Protein AF-A0A7J4M474-F1 (afdb_monomer_lite)

Structure (mmCIF, N/CA/C/O backbone):
data_AF-A0A7J4M474-F1
#
_entry.id   AF-A0A7J4M474-F1
#
loop_
_atom_site.group_PDB
_atom_site.id
_atom_site.type_symbol
_atom_site.label_atom_id
_atom_site.label_alt_id
_atom_site.label_comp_id
_atom_site.label_asym_id
_atom_site.label_entity_id
_atom_site.label_seq_id
_atom_site.pdbx_PDB_ins_code
_atom_site.Cartn_x
_atom_site.Cartn_y
_atom_site.Cartn_z
_atom_site.occupancy
_atom_site.B_iso_or_equiv
_atom_site.auth_seq_id
_atom_site.auth_comp_id
_atom_site.auth_asym_id
_atom_site.auth_atom_id
_atom_site.pdbx_PDB_model_num
ATOM 1 N N . MET A 1 1 ? -53.737 14.911 -22.063 1.00 48.50 1 MET A N 1
ATOM 2 C CA . MET A 1 1 ? -52.818 13.869 -21.535 1.00 48.50 1 MET A CA 1
ATOM 3 C C . MET A 1 1 ? -51.581 14.426 -20.801 1.00 48.50 1 MET A C 1
ATOM 5 O O . MET A 1 1 ? -51.067 13.747 -19.922 1.00 48.50 1 MET A O 1
ATOM 9 N N . ALA A 1 2 ? -51.128 15.665 -21.063 1.00 48.66 2 ALA A N 1
ATOM 10 C CA . ALA A 1 2 ? -49.972 16.273 -20.374 1.00 48.66 2 ALA A CA 1
ATOM 11 C C . ALA A 1 2 ? -50.212 16.663 -18.892 1.00 48.66 2 ALA A C 1
ATOM 13 O O . ALA A 1 2 ? -49.289 16.615 -18.084 1.00 48.66 2 ALA A O 1
ATOM 14 N N . LEU A 1 3 ? -51.454 16.968 -18.496 1.00 42.12 3 LEU A N 1
ATOM 15 C CA . LEU A 1 3 ? -51.798 17.360 -17.117 1.00 42.12 3 LEU A CA 1
ATOM 16 C C . LEU A 1 3 ? -51.788 16.202 -16.098 1.00 42.12 3 LEU A C 1
ATOM 18 O O . LEU A 1 3 ? -51.634 16.443 -14.903 1.00 42.12 3 LEU A O 1
ATOM 22 N N . ILE A 1 4 ? -51.886 14.946 -16.549 1.00 47.81 4 ILE A N 1
ATOM 23 C CA . ILE A 1 4 ? -51.900 13.768 -15.661 1.00 47.81 4 ILE A CA 1
ATOM 24 C C . ILE A 1 4 ? -50.474 13.401 -15.205 1.00 47.81 4 ILE A C 1
ATOM 26 O O . ILE A 1 4 ? -50.273 13.021 -14.053 1.00 47.81 4 ILE A O 1
ATOM 30 N N . LYS A 1 5 ? -49.451 13.641 -16.043 1.00 50.03 5 LYS A N 1
ATOM 31 C CA . LYS A 1 5 ? -48.038 13.377 -15.697 1.00 50.03 5 LYS A CA 1
ATOM 32 C C . LYS A 1 5 ? -47.474 14.321 -14.622 1.00 50.03 5 LYS A C 1
ATOM 34 O O . LYS A 1 5 ? -46.554 13.943 -13.904 1.00 50.03 5 LYS A O 1
ATOM 39 N N . SER A 1 6 ? -48.023 15.530 -14.478 1.00 53.16 6 SER A N 1
ATOM 40 C CA . SER A 1 6 ? -47.575 16.506 -13.467 1.00 53.16 6 SER A CA 1
ATOM 41 C C . SER A 1 6 ? -47.981 16.108 -12.042 1.00 53.16 6 SER A C 1
ATOM 43 O O . SER A 1 6 ? -47.182 16.211 -11.110 1.00 53.16 6 SER A O 1
ATOM 45 N N . LYS A 1 7 ? -49.200 15.576 -11.870 1.00 56.22 7 LYS A N 1
ATOM 46 C CA . LYS A 1 7 ? -49.708 15.169 -10.551 1.00 56.22 7 LYS A CA 1
ATOM 47 C C . LYS A 1 7 ? -48.968 13.953 -9.983 1.00 56.22 7 LYS A C 1
ATOM 49 O O . LYS A 1 7 ? -48.708 13.920 -8.785 1.00 56.22 7 LYS A O 1
ATOM 54 N N . GLN A 1 8 ? -48.546 13.013 -10.833 1.00 67.06 8 GLN A N 1
ATOM 55 C CA . GLN A 1 8 ? -47.774 11.843 -10.393 1.00 67.06 8 GLN A CA 1
ATOM 56 C C . GLN A 1 8 ? -46.376 12.202 -9.869 1.00 67.06 8 GLN A C 1
ATOM 58 O O . GLN A 1 8 ? -45.941 11.630 -8.873 1.00 67.06 8 GLN A O 1
ATOM 63 N N . LYS A 1 9 ? -45.694 13.193 -10.462 1.00 71.19 9 LYS A N 1
ATOM 64 C CA . LYS A 1 9 ? -44.375 13.635 -9.971 1.00 71.19 9 LYS A CA 1
ATOM 65 C C . LYS A 1 9 ? -44.445 14.237 -8.567 1.00 71.19 9 LYS A C 1
ATOM 67 O O . LYS A 1 9 ? -43.567 13.974 -7.754 1.00 71.19 9 LYS A O 1
ATOM 72 N N . LYS A 1 10 ? -45.502 14.999 -8.264 1.00 76.75 10 LYS A N 1
ATOM 73 C CA . LYS A 1 10 ? -45.703 15.586 -6.928 1.00 76.75 10 LYS A CA 1
ATOM 74 C C . LYS A 1 10 ? -45.986 14.522 -5.864 1.00 76.75 10 LYS A C 1
ATOM 76 O O . LYS A 1 10 ? -45.470 14.639 -4.761 1.00 76.75 10 LYS A O 1
ATOM 81 N N . GLY A 1 11 ? -46.745 13.479 -6.210 1.00 83.38 11 GLY A N 1
ATOM 82 C CA . GLY A 1 11 ? -47.001 12.350 -5.309 1.00 83.38 11 GLY A CA 1
ATOM 83 C C . GLY A 1 11 ? -45.722 11.596 -4.941 1.00 83.38 11 GLY A C 1
ATOM 84 O O . GLY A 1 11 ? -45.450 11.404 -3.764 1.00 83.38 11 GLY A O 1
ATOM 85 N N . ILE A 1 12 ? -44.892 11.262 -5.936 1.00 82.56 12 ILE A N 1
ATOM 86 C CA . ILE A 1 12 ? -43.618 10.557 -5.713 1.00 82.56 12 ILE A CA 1
ATOM 87 C C . ILE A 1 12 ? -42.656 11.394 -4.858 1.00 82.56 12 ILE A C 1
ATOM 89 O O . ILE A 1 12 ? -42.022 10.861 -3.949 1.00 82.56 12 ILE A O 1
ATOM 93 N N . LEU A 1 13 ? -42.575 12.707 -5.109 1.00 84.44 13 LEU A N 1
ATOM 94 C CA . LEU A 1 13 ? -41.707 13.599 -4.335 1.00 84.44 13 LEU A CA 1
ATOM 95 C C . LEU A 1 13 ? -42.149 13.697 -2.866 1.00 84.44 13 LEU A C 1
ATOM 97 O O . LEU A 1 13 ? -41.311 13.690 -1.970 1.00 84.44 13 LEU A O 1
ATOM 101 N N . LEU A 1 14 ? -43.464 13.744 -2.621 1.00 88.75 14 LEU A N 1
ATOM 102 C CA . LEU A 1 14 ? -44.025 13.767 -1.271 1.00 88.75 14 LEU A CA 1
ATOM 103 C C . LEU A 1 14 ? -43.749 12.450 -0.533 1.00 88.75 14 LEU A C 1
ATOM 105 O O . LEU A 1 14 ? -43.354 12.475 0.627 1.00 88.75 14 LEU A O 1
ATOM 109 N N . THR A 1 15 ? -43.894 11.304 -1.204 1.00 91.44 15 THR A N 1
ATOM 110 C CA . THR A 1 15 ? -43.588 9.993 -0.612 1.00 91.44 15 THR A CA 1
ATOM 111 C C . THR A 1 15 ? -42.108 9.865 -0.250 1.00 91.44 15 THR A C 1
ATOM 113 O O . THR A 1 15 ? -41.795 9.414 0.847 1.00 91.44 15 THR A O 1
ATOM 116 N N . LEU A 1 16 ? -41.196 10.315 -1.117 1.00 88.56 16 LEU A N 1
ATOM 117 C CA . LEU A 1 16 ? -39.759 10.342 -0.817 1.00 88.56 16 LEU A CA 1
ATOM 118 C C . LEU A 1 16 ? -39.436 11.248 0.377 1.00 88.56 16 LEU A C 1
ATOM 120 O O . LEU A 1 16 ? -38.678 10.842 1.253 1.00 88.56 16 LEU A O 1
ATOM 124 N N . ALA A 1 17 ? -40.045 12.434 0.451 1.00 87.31 17 ALA A N 1
ATOM 125 C CA . ALA A 1 17 ? -39.858 13.342 1.581 1.00 87.31 17 ALA A CA 1
ATOM 126 C C . ALA A 1 17 ? -40.345 12.727 2.904 1.00 87.31 17 ALA A C 1
ATOM 128 O O . ALA A 1 17 ? -39.651 12.823 3.912 1.00 87.31 17 ALA A O 1
ATOM 129 N N . VAL A 1 18 ? -41.494 12.041 2.896 1.00 92.56 18 VAL A N 1
ATOM 130 C CA . VAL A 1 18 ? -42.022 11.341 4.080 1.00 92.56 18 VAL A CA 1
ATOM 131 C C . VAL A 1 18 ? -41.107 10.191 4.498 1.00 92.56 18 VAL A C 1
ATOM 133 O O . VAL A 1 18 ? -40.844 10.039 5.686 1.00 92.56 18 VAL A O 1
ATOM 136 N N . ILE A 1 19 ? -40.569 9.416 3.551 1.00 90.44 19 ILE A N 1
ATOM 137 C CA . ILE A 1 19 ? -39.627 8.330 3.861 1.00 90.44 19 ILE A CA 1
ATOM 138 C C . ILE A 1 19 ? -38.351 8.883 4.508 1.00 90.44 19 ILE A C 1
ATOM 140 O O . ILE A 1 19 ? -37.923 8.358 5.531 1.00 90.44 19 ILE A O 1
ATOM 144 N N . VAL A 1 20 ? -37.774 9.962 3.968 1.00 90.81 20 VAL A N 1
ATOM 145 C CA . VAL A 1 20 ? -36.589 10.609 4.562 1.00 90.81 20 VAL A CA 1
ATOM 146 C C . VAL A 1 20 ? -36.886 11.102 5.979 1.00 90.81 20 VAL A C 1
ATOM 148 O O . VAL A 1 20 ? -36.087 10.882 6.884 1.00 90.81 20 VAL A O 1
ATOM 151 N N . LEU A 1 21 ? -38.051 11.712 6.194 1.00 90.12 21 LEU A N 1
ATOM 152 C CA . LEU A 1 21 ? -38.446 12.240 7.499 1.00 90.12 21 LEU A CA 1
ATOM 153 C C . LEU A 1 21 ? -38.657 11.117 8.527 1.00 90.12 21 LEU A C 1
ATOM 155 O O . LEU A 1 21 ? -38.194 11.231 9.657 1.00 90.12 21 LEU A O 1
ATOM 159 N N . VAL A 1 22 ? -39.258 9.993 8.124 1.00 88.12 22 VAL A N 1
ATOM 160 C CA . VAL A 1 22 ? -39.393 8.797 8.973 1.00 88.12 22 VAL A CA 1
ATOM 161 C C . VAL A 1 22 ? -38.028 8.197 9.314 1.00 88.12 22 VAL A C 1
ATOM 163 O O . VAL A 1 22 ? -37.799 7.845 10.467 1.00 88.12 22 VAL A O 1
ATOM 166 N N . VAL A 1 23 ? -37.100 8.114 8.355 1.00 86.81 23 VAL A N 1
ATOM 167 C CA . VAL A 1 23 ? -35.735 7.617 8.613 1.00 86.81 23 VAL A CA 1
ATOM 168 C C . VAL A 1 23 ? -35.000 8.518 9.610 1.00 86.81 23 VAL A C 1
ATOM 170 O O . VAL A 1 23 ? -34.370 8.004 10.532 1.00 86.81 23 VAL A O 1
ATOM 173 N N . LEU A 1 24 ? -35.129 9.842 9.481 1.00 82.62 24 LEU A N 1
ATOM 174 C CA . LEU A 1 24 ? -34.549 10.798 10.429 1.00 82.62 24 LEU A CA 1
ATOM 175 C C . LEU A 1 24 ? -35.165 10.663 11.830 1.00 82.62 24 LEU A C 1
ATOM 177 O O . LEU A 1 24 ? -34.425 10.594 12.807 1.00 82.62 24 LEU A O 1
ATOM 181 N N . MET A 1 25 ? -36.492 10.530 11.937 1.00 88.75 25 MET A N 1
ATOM 182 C CA . MET A 1 25 ? -37.164 10.324 13.229 1.00 88.75 25 MET A CA 1
ATOM 183 C C . MET A 1 25 ? -36.767 8.997 13.889 1.00 88.75 25 MET A C 1
ATOM 185 O O . MET A 1 25 ? -36.582 8.946 15.101 1.00 88.75 25 MET A O 1
ATOM 189 N N . VAL A 1 26 ? -36.603 7.917 13.118 1.00 79.88 26 VAL A N 1
ATOM 190 C CA . VAL A 1 26 ? -36.147 6.621 13.652 1.00 79.88 26 VAL A CA 1
ATOM 191 C C . VAL A 1 26 ? -34.692 6.697 14.119 1.00 79.88 26 VAL A C 1
ATOM 193 O O . VAL A 1 26 ? -34.376 6.157 15.178 1.00 79.88 26 VAL A O 1
ATOM 196 N N . ALA A 1 27 ? -33.815 7.389 13.386 1.00 75.25 27 ALA A N 1
ATOM 197 C CA . ALA A 1 27 ? -32.431 7.614 13.806 1.00 75.25 27 ALA A CA 1
ATOM 198 C C . ALA A 1 27 ? -32.357 8.418 15.117 1.00 75.25 27 ALA A C 1
ATOM 200 O O . ALA A 1 27 ? -31.600 8.071 16.026 1.00 75.25 27 ALA A O 1
ATOM 201 N N . GLU A 1 28 ? -33.196 9.444 15.256 1.00 75.06 28 GLU A N 1
ATOM 202 C CA . GLU A 1 28 ? -33.283 10.260 16.467 1.00 75.06 28 GLU A CA 1
ATOM 203 C C . GLU A 1 28 ? -33.856 9.466 17.655 1.00 75.06 28 GLU A C 1
ATOM 205 O O . GLU A 1 28 ? -33.294 9.510 18.748 1.00 75.06 28 GLU A O 1
ATOM 210 N N . ILE A 1 29 ? -34.893 8.644 17.442 1.00 71.31 29 ILE A N 1
ATOM 211 C CA . ILE A 1 29 ? -35.448 7.737 18.464 1.00 71.31 29 ILE A CA 1
ATOM 212 C C . ILE A 1 29 ? -34.418 6.692 18.901 1.00 71.31 29 ILE A C 1
ATOM 214 O O . ILE A 1 29 ? -34.297 6.430 20.094 1.00 71.31 29 ILE A O 1
ATOM 218 N N . MET A 1 30 ? -33.656 6.107 17.975 1.00 68.00 30 MET A N 1
ATOM 219 C CA . MET A 1 30 ? -32.590 5.154 18.308 1.00 68.00 30 MET A CA 1
ATOM 220 C C . MET A 1 30 ? -31.500 5.824 19.150 1.00 68.00 30 MET A C 1
ATOM 222 O O . MET A 1 30 ? -31.082 5.262 20.160 1.00 68.00 30 MET A O 1
ATOM 226 N N . THR A 1 31 ? -31.111 7.052 18.799 1.00 65.62 31 THR A N 1
ATOM 227 C CA . THR A 1 31 ? -30.148 7.855 19.571 1.00 65.62 31 THR A CA 1
ATOM 228 C C . THR A 1 31 ? -30.696 8.198 20.961 1.00 65.62 31 THR A C 1
ATOM 230 O O . THR A 1 31 ? -29.991 8.076 21.961 1.00 65.62 31 THR A O 1
ATOM 233 N N . TYR A 1 32 ? -31.978 8.559 21.055 1.00 60.69 32 TYR A N 1
ATOM 234 C CA . TYR A 1 32 ? -32.648 8.855 22.320 1.00 60.69 32 TYR A CA 1
ATOM 235 C C . TYR A 1 32 ? -32.759 7.619 23.218 1.00 60.69 32 TYR A C 1
ATOM 237 O O . TYR A 1 32 ? -32.394 7.682 24.387 1.00 60.69 32 TYR A O 1
ATOM 245 N N . VAL A 1 33 ? -33.206 6.476 22.690 1.00 58.75 33 VAL A N 1
ATOM 246 C CA . VAL A 1 33 ? -33.290 5.208 23.435 1.00 58.75 33 VAL A CA 1
ATOM 247 C C . VAL A 1 33 ? -31.902 4.769 23.907 1.00 58.75 33 VAL A C 1
ATOM 249 O O . VAL A 1 33 ? -31.756 4.344 25.052 1.00 58.75 33 VAL A O 1
ATOM 252 N N . TYR A 1 34 ? -30.874 4.947 23.074 1.00 58.84 34 TYR A N 1
ATOM 253 C CA . TYR A 1 34 ? -29.483 4.667 23.429 1.00 58.84 34 TYR A CA 1
ATOM 254 C C . TYR A 1 34 ? -28.986 5.525 24.605 1.00 58.84 34 TYR A C 1
ATOM 256 O O . TYR A 1 34 ? -28.332 5.022 25.519 1.00 58.84 34 TYR A O 1
ATOM 264 N N . LEU A 1 35 ? -29.349 6.810 24.633 1.00 53.03 35 LEU A N 1
ATOM 265 C CA . LEU A 1 35 ? -29.020 7.715 25.738 1.00 53.03 35 LEU A CA 1
ATOM 266 C C . LEU A 1 35 ? -29.852 7.432 27.001 1.00 53.03 35 LEU A C 1
ATOM 268 O O . LEU A 1 35 ? -29.335 7.530 28.113 1.00 53.03 35 LEU A O 1
ATOM 272 N N . ASN A 1 36 ? -31.122 7.049 26.852 1.00 50.16 36 ASN A N 1
ATOM 273 C CA . ASN A 1 36 ? -32.055 6.920 27.973 1.00 50.16 36 ASN A CA 1
ATOM 274 C C . ASN A 1 36 ? -31.938 5.576 28.718 1.00 50.16 36 ASN A C 1
ATOM 276 O O . ASN A 1 36 ? -32.140 5.532 29.931 1.00 50.16 36 ASN A O 1
ATOM 280 N N . ILE A 1 37 ? -31.538 4.493 28.033 1.00 54.47 37 ILE A N 1
ATOM 281 C CA . ILE A 1 37 ? -31.205 3.212 28.685 1.00 54.47 37 ILE A CA 1
ATOM 282 C C . ILE A 1 37 ? -30.034 3.392 29.663 1.00 54.47 37 ILE A C 1
ATOM 284 O O . ILE A 1 37 ? -30.062 2.810 30.741 1.00 54.47 37 ILE A O 1
ATOM 288 N N . ASN A 1 38 ? -29.065 4.261 29.356 1.00 52.59 38 ASN A N 1
ATOM 289 C CA . ASN A 1 38 ? -27.985 4.597 30.290 1.00 52.59 38 ASN A CA 1
ATOM 290 C C . ASN A 1 38 ? -28.460 5.471 31.471 1.00 52.59 38 ASN A C 1
ATOM 292 O O . ASN A 1 38 ? -27.902 5.374 32.568 1.00 52.59 38 ASN A O 1
ATOM 296 N N . TYR A 1 39 ? -29.50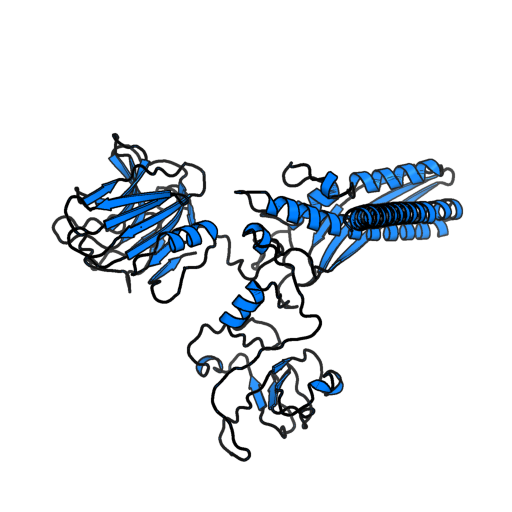5 6.287 31.279 1.00 49.38 39 TYR A N 1
ATOM 297 C CA . TYR A 1 39 ? -29.969 7.289 32.247 1.00 49.38 39 TYR A CA 1
ATOM 298 C C . TYR A 1 39 ? -30.634 6.681 33.493 1.00 49.38 39 TYR A C 1
ATOM 300 O O . TYR A 1 39 ? -30.413 7.173 34.597 1.00 49.38 39 TYR A O 1
ATOM 308 N N . GLN A 1 40 ? -31.409 5.598 33.345 1.00 50.38 40 GLN A N 1
ATOM 309 C CA . GLN A 1 40 ? -32.074 4.931 34.479 1.00 50.38 40 GLN A CA 1
ATOM 310 C C . GLN A 1 40 ? -31.151 3.997 35.274 1.00 50.38 40 GLN A C 1
ATOM 312 O O . GLN A 1 40 ? -31.412 3.717 36.444 1.00 50.38 40 GLN A O 1
ATOM 317 N N . THR A 1 41 ? -30.065 3.508 34.671 1.00 54.47 41 THR A N 1
ATOM 318 C CA . THR A 1 41 ? -29.180 2.539 35.328 1.00 54.47 41 THR A CA 1
ATOM 319 C C . THR A 1 41 ? -28.288 3.153 36.390 1.00 54.47 41 THR A C 1
ATOM 321 O O . THR A 1 41 ? -28.068 2.502 37.395 1.00 54.47 41 THR A O 1
ATOM 324 N N . ILE A 1 42 ? -27.775 4.372 36.226 1.00 56.16 42 ILE A N 1
ATOM 325 C CA . ILE A 1 42 ? -26.787 4.907 37.180 1.00 56.16 42 ILE A CA 1
ATOM 326 C C . ILE A 1 42 ? -27.441 5.281 38.526 1.00 56.16 42 ILE A C 1
ATOM 328 O O . ILE A 1 42 ? -26.865 5.012 39.579 1.00 56.16 42 ILE A O 1
ATOM 332 N N . ASP A 1 43 ? -28.679 5.781 38.507 1.00 52.22 43 ASP A N 1
ATOM 333 C CA . ASP A 1 43 ? -29.433 6.183 39.707 1.00 52.22 43 ASP A CA 1
ATOM 334 C C . ASP A 1 43 ? -29.813 4.975 40.598 1.00 52.22 43 ASP A C 1
ATOM 336 O O . ASP A 1 43 ? -29.795 5.039 41.827 1.00 52.22 43 ASP A O 1
ATOM 340 N N . ALA A 1 44 ? -30.056 3.807 39.988 1.00 55.22 44 ALA A N 1
ATOM 341 C CA . ALA A 1 44 ? -30.361 2.561 40.701 1.00 55.22 44 ALA A CA 1
ATOM 342 C C . ALA A 1 44 ? -29.130 1.891 41.361 1.00 55.22 44 ALA A C 1
ATOM 344 O O . ALA A 1 44 ? -29.275 0.860 42.024 1.00 55.22 44 ALA A O 1
ATOM 345 N N . LEU A 1 45 ? -27.918 2.433 41.173 1.00 54.09 45 LEU A N 1
ATOM 346 C CA . LEU A 1 45 ? -26.645 1.781 41.526 1.00 54.09 45 LEU A CA 1
ATOM 347 C C . LEU A 1 45 ? -25.869 2.472 42.654 1.00 54.09 45 LEU A C 1
ATOM 349 O O . LEU A 1 45 ? -24.868 1.929 43.115 1.00 54.09 45 LEU A O 1
ATOM 353 N N . GLY A 1 46 ? -26.332 3.628 43.136 1.00 53.84 46 GLY A N 1
ATOM 354 C CA . GLY A 1 46 ? -25.597 4.473 44.085 1.00 53.84 46 GLY A CA 1
ATOM 355 C C . GLY A 1 46 ? -25.431 3.947 45.519 1.00 53.84 46 GLY A C 1
ATOM 356 O O . GLY A 1 46 ? -24.680 4.548 46.280 1.00 53.84 46 GLY A O 1
ATOM 357 N N . ASN A 1 47 ? -26.078 2.842 45.910 1.00 54.03 47 ASN A N 1
ATOM 358 C CA . ASN A 1 47 ? -26.094 2.374 47.303 1.00 54.03 47 ASN A CA 1
ATOM 359 C C . ASN A 1 47 ? -25.454 0.981 47.469 1.00 54.03 47 ASN A C 1
ATOM 361 O O . ASN A 1 47 ? -26.147 -0.020 47.641 1.00 54.03 47 ASN A O 1
ATOM 365 N N . GLY A 1 48 ? -24.116 0.920 47.449 1.00 59.34 48 GLY A N 1
ATOM 366 C CA . GLY A 1 48 ? -23.327 -0.230 47.925 1.00 59.34 48 GLY A CA 1
ATOM 367 C C . GLY A 1 48 ? -22.281 -0.770 46.939 1.00 59.34 48 GLY A C 1
ATOM 368 O O . GLY A 1 48 ? -22.306 -0.462 45.753 1.00 59.34 48 GLY A O 1
ATOM 369 N N . ALA A 1 49 ? -21.374 -1.630 47.421 1.00 56.19 49 ALA A N 1
ATOM 370 C CA . ALA A 1 49 ? -20.306 -2.258 46.621 1.00 56.19 49 ALA A CA 1
ATOM 371 C C . ALA A 1 49 ? -20.819 -3.116 45.441 1.00 56.19 49 ALA A C 1
ATOM 373 O O . ALA A 1 49 ? -20.103 -3.345 44.475 1.00 56.19 49 ALA A O 1
ATOM 374 N N . ALA A 1 50 ? -22.082 -3.556 45.469 1.00 60.22 50 ALA A N 1
ATOM 375 C CA . ALA A 1 50 ? -22.727 -4.195 44.318 1.00 60.22 50 ALA A CA 1
ATOM 376 C C . ALA A 1 50 ? -22.998 -3.214 43.152 1.00 60.22 50 ALA A C 1
ATOM 378 O O . ALA A 1 50 ? -23.201 -3.643 42.015 1.00 60.22 50 ALA A O 1
ATOM 379 N N . GLY A 1 51 ? -22.994 -1.906 43.425 1.00 66.50 51 GLY A N 1
ATOM 380 C CA . GLY A 1 51 ? -23.159 -0.835 42.448 1.00 66.50 51 GLY A CA 1
ATOM 381 C C . GLY A 1 51 ? -21.938 -0.628 41.554 1.00 66.50 51 GLY A C 1
ATOM 382 O O . GLY A 1 51 ? -22.106 -0.416 40.354 1.00 66.50 51 GLY A O 1
ATOM 383 N N . SER A 1 52 ? -20.715 -0.773 42.083 1.00 65.75 52 SER A N 1
ATOM 384 C CA . SER A 1 52 ? -19.480 -0.536 41.314 1.00 65.75 52 SER A CA 1
ATOM 385 C C . SER A 1 52 ? -19.323 -1.522 40.154 1.00 65.75 52 SER A C 1
ATOM 387 O O . SER A 1 52 ? -19.115 -1.101 39.017 1.00 65.75 52 SER A O 1
ATOM 389 N N . TYR A 1 53 ? -19.547 -2.819 40.395 1.00 72.75 53 TYR A N 1
ATOM 390 C CA . TYR A 1 53 ? -19.505 -3.851 39.351 1.00 72.75 53 TYR A CA 1
ATOM 391 C C . TYR A 1 53 ? -20.526 -3.611 38.231 1.00 72.75 53 TYR A C 1
ATOM 393 O O . TYR A 1 53 ? -20.245 -3.848 37.056 1.00 72.75 53 TYR A O 1
ATOM 401 N N . ARG A 1 54 ? -21.718 -3.116 38.576 1.00 76.25 54 ARG A N 1
ATOM 402 C CA . ARG A 1 54 ? -22.778 -2.828 37.601 1.00 76.25 54 ARG A CA 1
ATOM 403 C C . ARG A 1 54 ? -22.494 -1.558 36.794 1.00 76.25 54 ARG A C 1
ATOM 405 O O . ARG A 1 54 ? -22.771 -1.537 35.594 1.00 76.25 54 ARG A O 1
ATOM 412 N N . ILE A 1 55 ? -21.901 -0.536 37.413 1.00 78.56 55 ILE A N 1
ATOM 413 C CA . ILE A 1 55 ? -21.446 0.680 36.723 1.00 78.56 55 ILE A CA 1
ATOM 414 C C . ILE A 1 55 ? -20.319 0.333 35.746 1.00 78.56 55 ILE A C 1
ATOM 416 O O . ILE A 1 55 ? -20.402 0.701 34.576 1.00 78.56 55 ILE A O 1
ATOM 420 N N . ALA A 1 56 ? -19.322 -0.444 36.180 1.00 81.81 56 ALA A N 1
ATOM 421 C CA . ALA A 1 56 ? -18.246 -0.917 35.312 1.00 81.81 56 ALA A CA 1
ATOM 422 C C . ALA A 1 56 ? -18.788 -1.737 34.127 1.00 81.81 56 ALA A C 1
ATOM 424 O O . ALA A 1 56 ? -18.397 -1.498 32.987 1.00 81.81 56 ALA A O 1
ATOM 425 N N . GLY A 1 57 ? -19.749 -2.638 34.365 1.00 85.06 57 GLY A N 1
ATOM 426 C CA . GLY A 1 57 ? -20.414 -3.399 33.301 1.00 85.06 57 GLY A CA 1
ATOM 427 C C . GLY A 1 57 ? -21.158 -2.515 32.293 1.00 85.06 57 GLY A C 1
ATOM 428 O O . GLY A 1 57 ? -21.026 -2.708 31.084 1.00 85.06 57 GLY A O 1
ATOM 429 N N . THR A 1 58 ? -21.886 -1.504 32.776 1.00 87.38 58 THR A N 1
ATOM 430 C CA . THR A 1 58 ? -22.622 -0.550 31.926 1.00 87.38 58 THR A CA 1
ATOM 431 C C . THR A 1 58 ? -21.663 0.294 31.086 1.00 87.38 58 THR A C 1
ATOM 433 O O . THR A 1 58 ? -21.826 0.396 29.870 1.00 87.38 58 THR A O 1
ATOM 436 N N . LEU A 1 59 ? -20.610 0.836 31.706 1.00 89.44 59 LEU A N 1
ATOM 437 C CA . LEU A 1 59 ? -19.578 1.608 31.014 1.00 89.44 59 LEU A CA 1
ATOM 438 C C . LEU A 1 59 ? -18.823 0.758 29.988 1.00 89.44 59 LEU A C 1
ATOM 440 O O . LEU A 1 59 ? -18.536 1.246 28.897 1.00 89.44 59 LEU A O 1
ATOM 444 N N . ASN A 1 60 ? -18.555 -0.514 30.289 1.00 91.50 60 ASN A N 1
ATOM 445 C CA . ASN A 1 60 ? -17.899 -1.428 29.358 1.00 91.50 60 ASN A CA 1
ATOM 446 C C . ASN A 1 60 ? -18.778 -1.741 28.131 1.00 91.50 60 ASN A C 1
ATOM 448 O O . ASN A 1 60 ? -18.312 -1.698 26.990 1.00 91.50 60 ASN A O 1
ATOM 452 N N . SER A 1 61 ? -20.076 -1.983 28.345 1.00 91.94 61 SER A N 1
ATOM 453 C CA . SER A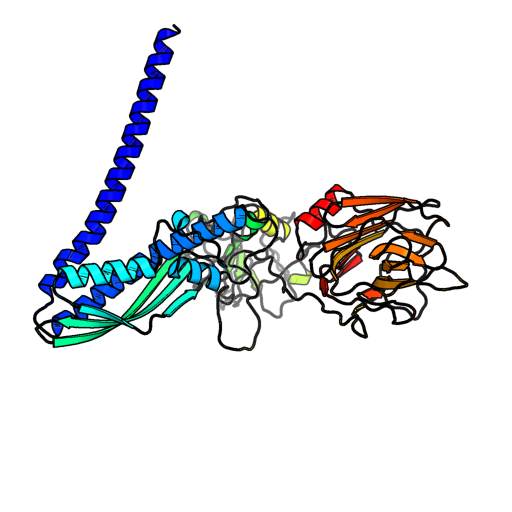 1 61 ? -21.044 -2.199 27.260 1.00 91.94 61 SER A CA 1
ATOM 454 C C . SER A 1 61 ? -21.228 -0.951 26.387 1.00 91.94 61 SER A C 1
ATOM 456 O O . SER A 1 61 ? -21.234 -1.044 25.155 1.00 91.94 61 SER A O 1
ATOM 458 N N . SER A 1 62 ? -21.338 0.224 27.015 1.00 93.19 62 SER A N 1
ATOM 459 C CA . SER A 1 62 ? -21.438 1.515 26.323 1.00 93.19 62 SER A CA 1
ATOM 460 C C . SER A 1 62 ? -20.180 1.801 25.497 1.00 93.19 62 SER A C 1
ATOM 462 O O . SER A 1 62 ? -20.275 2.098 24.305 1.00 93.19 62 SER A O 1
ATOM 464 N N . ALA A 1 63 ? -18.995 1.591 26.081 1.00 94.12 63 ALA A N 1
ATOM 465 C CA . ALA A 1 63 ? -17.718 1.774 25.400 1.00 94.12 63 ALA A CA 1
ATOM 466 C C . ALA A 1 63 ? -17.550 0.798 24.230 1.00 94.12 63 ALA A C 1
ATOM 468 O O . ALA A 1 63 ? -17.132 1.209 23.154 1.00 94.12 63 ALA A O 1
ATOM 469 N N . SER A 1 64 ? -17.926 -0.472 24.390 1.00 94.75 64 SER A N 1
ATOM 470 C CA . SER A 1 64 ? -17.860 -1.461 23.303 1.00 94.75 64 SER A CA 1
ATOM 471 C C . SER A 1 64 ? -18.799 -1.098 22.146 1.00 94.75 64 SER A C 1
ATOM 473 O O . SER A 1 64 ? -18.453 -1.259 20.975 1.00 94.75 64 SER A O 1
ATOM 475 N N . THR A 1 65 ? -19.976 -0.548 22.444 1.00 94.38 65 THR A N 1
ATOM 476 C CA . THR A 1 65 ? -20.911 -0.111 21.399 1.00 94.38 65 THR A CA 1
ATOM 477 C C . THR A 1 65 ? -20.415 1.146 20.680 1.00 94.38 65 THR A C 1
ATOM 479 O O . THR A 1 65 ? -20.425 1.177 19.447 1.00 94.38 65 THR A O 1
ATOM 482 N N . PHE A 1 66 ? -19.885 2.127 21.423 1.00 95.69 66 PHE A N 1
ATOM 483 C CA . PHE A 1 66 ? -19.180 3.280 20.854 1.00 95.69 66 PHE A CA 1
ATOM 484 C C . PHE A 1 66 ? -18.026 2.835 19.947 1.00 95.69 66 PHE A C 1
ATOM 486 O O . PHE A 1 66 ? -17.949 3.276 18.805 1.00 95.69 66 PHE A O 1
ATOM 493 N N . LEU A 1 67 ? -17.169 1.916 20.408 1.00 96.19 67 LEU A N 1
ATOM 494 C CA . LEU A 1 67 ? -16.040 1.421 19.623 1.00 96.19 67 LEU A CA 1
ATOM 495 C C . LEU A 1 67 ? -16.489 0.822 18.296 1.00 96.19 67 LEU A C 1
ATOM 497 O O . LEU A 1 67 ? -15.870 1.098 17.274 1.00 96.19 67 LEU A O 1
ATOM 501 N N . ARG A 1 68 ? -17.571 0.035 18.287 1.00 95.88 68 ARG A N 1
ATOM 502 C CA . ARG A 1 68 ? -18.115 -0.528 17.047 1.00 95.88 68 ARG A CA 1
ATOM 503 C C . ARG A 1 68 ? -18.580 0.566 16.079 1.00 95.88 68 ARG A C 1
ATOM 505 O O . ARG A 1 68 ? -18.239 0.488 14.901 1.00 95.88 68 ARG A O 1
ATOM 512 N N . SER A 1 69 ? -19.343 1.551 16.566 1.00 95.25 69 SER A N 1
ATOM 513 C CA . SER A 1 69 ? -19.850 2.673 15.754 1.00 95.25 69 SER A CA 1
ATOM 514 C C . SER A 1 69 ? -18.698 3.518 15.205 1.00 95.25 69 SER A C 1
ATOM 516 O O . SER A 1 69 ? -18.549 3.678 13.995 1.00 95.25 69 SER A O 1
ATOM 518 N N . SER A 1 70 ? -17.810 3.965 16.094 1.00 96.12 70 SER A N 1
ATOM 519 C CA . SER A 1 70 ? -16.649 4.796 15.777 1.00 96.12 70 SER A CA 1
ATOM 520 C C . SER A 1 70 ? -15.693 4.108 14.801 1.00 96.12 70 SER A C 1
ATOM 522 O O . SER A 1 70 ? -15.242 4.737 13.850 1.00 96.12 70 SER A O 1
ATOM 524 N N . LEU A 1 71 ? -15.441 2.805 14.961 1.00 94.81 71 LEU A N 1
ATOM 525 C CA . LEU A 1 71 ? -14.591 2.036 14.048 1.00 94.81 71 LEU A CA 1
ATOM 526 C C . LEU A 1 71 ? -15.205 1.909 12.646 1.00 94.81 71 LEU A C 1
ATOM 528 O O . LEU A 1 71 ? -14.488 2.006 11.650 1.00 94.81 71 LEU A O 1
ATOM 532 N N . PHE A 1 72 ? -16.526 1.719 12.553 1.00 94.50 72 PHE A N 1
ATOM 533 C CA . PHE A 1 72 ? -17.236 1.686 11.273 1.00 94.50 72 PHE A CA 1
ATOM 534 C C . PHE A 1 72 ? -17.177 3.045 10.563 1.00 94.50 72 PHE A C 1
ATOM 536 O O . PHE A 1 72 ? -16.818 3.111 9.385 1.00 94.50 72 PHE A O 1
ATOM 543 N N . SER A 1 73 ? -17.455 4.131 11.290 1.00 95.00 73 SER A N 1
ATOM 544 C CA . SER A 1 73 ? -17.354 5.501 10.774 1.00 95.00 73 SER A CA 1
ATOM 545 C C . SER A 1 73 ? -15.923 5.859 10.370 1.00 95.00 73 SER A C 1
ATOM 547 O O . SER A 1 73 ? -15.720 6.441 9.307 1.00 95.00 73 SER A O 1
ATOM 549 N N . ALA A 1 74 ? -14.923 5.443 11.153 1.00 94.56 74 ALA A N 1
ATOM 550 C CA . ALA A 1 74 ? -13.512 5.643 10.838 1.00 94.56 74 ALA A CA 1
ATOM 551 C C . ALA A 1 74 ? -13.115 4.941 9.542 1.00 94.56 74 ALA A C 1
ATOM 553 O O . ALA A 1 74 ? -12.476 5.553 8.694 1.00 94.56 74 ALA A O 1
ATOM 554 N N . LEU A 1 75 ? -13.541 3.693 9.335 1.00 92.19 75 LEU A N 1
ATOM 555 C CA . LEU A 1 75 ? -13.283 2.986 8.080 1.00 92.19 75 LEU A CA 1
ATOM 556 C C . LEU A 1 75 ? -13.934 3.690 6.875 1.00 92.19 75 LEU A C 1
ATOM 558 O O . LEU A 1 75 ? -13.329 3.777 5.804 1.00 92.19 75 LEU A O 1
ATOM 562 N N . GLY A 1 76 ? -15.145 4.229 7.047 1.00 92.44 76 GLY A N 1
ATOM 563 C CA . GLY A 1 76 ? -15.827 5.027 6.025 1.00 92.44 76 GLY A CA 1
ATOM 564 C C . GLY A 1 76 ? -15.099 6.336 5.701 1.00 92.44 76 GLY A C 1
ATOM 565 O O . GLY A 1 76 ? -14.838 6.617 4.530 1.00 92.44 76 GLY A O 1
ATOM 566 N N . ALA A 1 77 ? -14.722 7.103 6.727 1.00 93.19 77 ALA A N 1
ATOM 567 C CA . ALA A 1 77 ? -13.973 8.352 6.590 1.00 93.19 77 ALA A CA 1
ATOM 568 C C . ALA A 1 77 ? -12.610 8.124 5.924 1.00 93.19 77 ALA A C 1
ATOM 570 O O . ALA A 1 77 ? -12.244 8.842 4.998 1.00 93.19 77 ALA A O 1
ATOM 571 N N . LEU A 1 78 ? -11.904 7.068 6.330 1.00 89.56 78 LEU A N 1
ATOM 572 C CA . LEU A 1 78 ? -10.643 6.634 5.736 1.00 89.56 78 LEU A CA 1
ATOM 573 C C . LEU A 1 78 ? -10.784 6.326 4.239 1.00 89.56 78 LEU A C 1
ATOM 575 O O . LEU A 1 78 ? -9.990 6.792 3.429 1.00 89.56 78 LEU A O 1
ATOM 579 N N . SER A 1 79 ? -11.822 5.575 3.866 1.00 88.50 79 SER A N 1
ATOM 580 C CA . SER A 1 79 ? -12.082 5.233 2.463 1.00 88.50 79 SER A CA 1
ATOM 581 C C . SER A 1 79 ? -12.398 6.483 1.634 1.00 88.50 79 SER A C 1
ATOM 583 O O . SER A 1 79 ? -11.917 6.637 0.517 1.00 88.50 79 SER A O 1
ATOM 585 N N . SER A 1 80 ? -13.182 7.412 2.187 1.00 89.62 80 SER A N 1
ATOM 586 C CA . SER A 1 80 ? -13.473 8.688 1.527 1.00 89.62 80 SER A CA 1
ATOM 587 C C . SER A 1 80 ? -12.213 9.540 1.356 1.00 89.62 80 SER A C 1
ATOM 589 O O . SER A 1 80 ? -12.017 10.151 0.305 1.00 89.62 80 SER A O 1
ATOM 591 N N . TYR A 1 81 ? -11.349 9.565 2.369 1.00 85.94 81 TYR A N 1
ATOM 592 C CA . TYR A 1 81 ? -10.084 10.286 2.328 1.00 85.94 81 TYR A CA 1
ATOM 593 C C . TYR A 1 81 ? -9.170 9.773 1.211 1.00 85.94 81 TYR A C 1
ATOM 595 O O . TYR A 1 81 ? -8.678 10.577 0.420 1.00 85.94 81 TYR A O 1
ATOM 603 N N . GLU A 1 82 ? -9.010 8.452 1.090 1.00 78.69 82 GLU A N 1
ATOM 604 C CA . GLU A 1 82 ? -8.208 7.846 0.016 1.00 78.69 82 GLU A CA 1
ATOM 605 C C . GLU A 1 82 ? -8.794 8.145 -1.371 1.00 78.69 82 GLU A C 1
ATOM 607 O O . GLU A 1 82 ? -8.067 8.519 -2.285 1.00 78.69 82 GLU A O 1
ATOM 612 N N . SER A 1 83 ? -10.124 8.123 -1.519 1.00 80.56 83 SER A N 1
ATOM 613 C CA . SER A 1 83 ? -10.775 8.350 -2.822 1.00 80.56 83 SER A CA 1
ATOM 614 C C . SER A 1 83 ? -10.573 9.751 -3.417 1.00 80.56 83 SER A C 1
ATOM 616 O O . SER A 1 83 ? -10.827 9.968 -4.601 1.00 80.56 83 SER A O 1
ATOM 618 N N . THR A 1 84 ? -10.157 10.725 -2.602 1.00 79.69 84 THR A N 1
ATOM 619 C CA . THR A 1 84 ? -10.073 12.140 -2.998 1.00 79.69 84 THR A CA 1
ATOM 620 C C . THR A 1 84 ? -8.643 12.663 -3.134 1.00 79.69 84 THR A C 1
ATOM 622 O O . THR A 1 84 ? -8.456 13.806 -3.563 1.00 79.69 84 THR A O 1
ATOM 625 N N . ARG A 1 85 ? -7.620 11.866 -2.801 1.00 68.06 85 ARG A N 1
ATOM 626 C CA . ARG A 1 85 ? -6.215 12.305 -2.816 1.00 68.06 85 ARG A CA 1
ATOM 627 C C . ARG A 1 85 ? -5.440 11.795 -4.029 1.00 68.06 85 ARG A C 1
ATOM 629 O O . ARG A 1 85 ? -5.732 10.752 -4.586 1.00 68.06 85 ARG A O 1
ATOM 636 N N . ASN A 1 86 ? -4.420 12.566 -4.421 1.00 52.03 86 ASN A N 1
ATOM 637 C CA . ASN A 1 86 ? -3.613 12.326 -5.626 1.00 52.03 86 ASN A CA 1
ATOM 638 C C . ASN A 1 86 ? -2.136 11.951 -5.355 1.00 52.03 86 ASN A C 1
ATOM 640 O O . ASN A 1 86 ? -1.392 11.844 -6.323 1.00 52.03 86 ASN A O 1
ATOM 644 N N . ALA A 1 87 ? -1.656 11.836 -4.101 1.00 45.38 87 ALA A N 1
ATOM 645 C CA . ALA A 1 87 ? -0.199 11.680 -3.882 1.00 45.38 87 ALA A CA 1
ATOM 646 C C . ALA A 1 87 ? 0.304 11.087 -2.546 1.00 45.38 87 ALA A C 1
ATOM 648 O O . ALA A 1 87 ? 1.466 10.693 -2.486 1.00 45.38 87 ALA A O 1
ATOM 649 N N . ILE A 1 88 ? -0.482 11.059 -1.460 1.00 51.09 88 ILE A N 1
ATOM 650 C CA . ILE A 1 88 ? -0.002 10.581 -0.145 1.00 51.09 88 ILE A CA 1
ATOM 651 C C . ILE A 1 88 ? -0.920 9.467 0.345 1.00 51.09 88 ILE A C 1
ATOM 653 O O . ILE A 1 88 ? -1.960 9.755 0.937 1.00 51.09 88 ILE A O 1
ATOM 657 N N . TYR A 1 89 ? -0.498 8.229 0.100 1.00 60.41 89 TYR A N 1
ATOM 658 C CA . TYR A 1 89 ? -1.164 7.017 0.568 1.00 60.41 89 TYR A CA 1
ATOM 659 C C . TYR A 1 89 ? -0.995 6.835 2.074 1.00 60.41 89 TYR A C 1
ATOM 661 O O . TYR A 1 89 ? 0.058 7.162 2.644 1.00 60.41 89 TYR A O 1
ATOM 669 N N . ILE A 1 90 ? -2.007 6.278 2.734 1.00 59.94 90 ILE A N 1
ATOM 670 C CA . ILE A 1 90 ? -1.923 5.974 4.158 1.00 59.94 90 ILE A CA 1
ATOM 671 C C . ILE A 1 90 ? -0.930 4.833 4.373 1.00 59.94 90 ILE A C 1
ATOM 673 O O . ILE A 1 90 ? -1.121 3.683 3.982 1.00 59.94 90 ILE A O 1
ATOM 677 N N . ASN A 1 91 ? 0.171 5.156 5.045 1.00 56.66 91 ASN A N 1
ATOM 678 C CA . ASN A 1 91 ? 1.234 4.198 5.330 1.00 56.66 91 ASN A CA 1
ATOM 679 C C . ASN A 1 91 ? 1.044 3.448 6.657 1.00 56.66 91 ASN A C 1
ATOM 681 O O . ASN A 1 91 ? 1.705 2.438 6.881 1.00 56.66 91 ASN A O 1
ATOM 685 N N . ASN A 1 92 ? 0.139 3.916 7.525 1.00 62.56 92 ASN A N 1
ATOM 686 C CA . ASN A 1 92 ? -0.185 3.276 8.795 1.00 62.56 92 ASN A CA 1
ATOM 687 C C . ASN A 1 92 ? -1.691 3.358 9.071 1.00 62.56 92 ASN A C 1
ATOM 689 O O . ASN A 1 92 ? -2.184 4.296 9.701 1.00 62.56 92 ASN A O 1
ATOM 693 N N . THR A 1 93 ? -2.428 2.353 8.598 1.00 71.94 93 THR A N 1
ATOM 694 C CA . THR A 1 93 ? -3.888 2.324 8.711 1.00 71.94 93 THR A CA 1
ATOM 695 C C . THR A 1 93 ? -4.370 2.220 10.157 1.00 71.94 93 THR A C 1
ATOM 697 O O . THR A 1 93 ? -5.344 2.876 10.510 1.00 71.94 93 THR A O 1
ATOM 700 N N . ALA A 1 94 ? -3.681 1.463 11.019 1.00 71.75 94 ALA A N 1
ATOM 701 C CA . ALA A 1 94 ? -4.038 1.364 12.437 1.00 71.75 94 ALA A CA 1
ATOM 702 C C . ALA A 1 94 ? -3.920 2.725 13.139 1.00 71.75 94 ALA A C 1
ATOM 704 O O . ALA A 1 94 ? -4.822 3.124 13.875 1.00 71.75 94 ALA A O 1
ATOM 705 N N . TYR A 1 95 ? -2.850 3.473 12.854 1.00 75.75 95 TYR A N 1
ATOM 706 C CA . TYR A 1 95 ? -2.685 4.838 13.350 1.00 75.75 95 TYR A CA 1
ATOM 707 C C . TYR A 1 95 ? -3.748 5.785 12.786 1.00 75.75 95 TYR A C 1
ATOM 709 O O . TYR A 1 95 ? -4.335 6.546 13.548 1.00 75.75 95 TYR A O 1
ATOM 717 N N . ALA A 1 96 ? -4.030 5.731 11.481 1.00 79.88 96 ALA A N 1
ATOM 718 C CA . ALA A 1 96 ? -5.044 6.582 10.858 1.00 79.88 96 ALA A CA 1
ATOM 719 C C . ALA A 1 96 ? -6.443 6.331 11.447 1.00 79.88 96 ALA A C 1
ATOM 721 O O . ALA A 1 96 ? -7.122 7.278 11.837 1.00 79.88 96 ALA A O 1
ATOM 722 N N . LEU A 1 97 ? -6.839 5.063 11.595 1.00 87.94 97 LEU A N 1
ATOM 723 C CA . LEU A 1 97 ? -8.096 4.668 12.235 1.00 87.94 97 LEU A CA 1
ATOM 724 C C . LEU A 1 97 ? -8.127 5.065 13.712 1.00 87.94 97 LEU A C 1
ATOM 726 O O . LEU A 1 97 ? -9.108 5.640 14.170 1.00 87.94 97 LEU A O 1
ATOM 730 N N . GLY A 1 98 ? -7.045 4.818 14.454 1.00 85.94 98 GLY A N 1
ATOM 731 C CA . GLY A 1 98 ? -6.936 5.227 15.853 1.00 85.94 98 GLY A CA 1
ATOM 732 C C . GLY A 1 98 ? -7.035 6.745 16.028 1.00 85.94 98 GLY A C 1
ATOM 733 O O . GLY A 1 98 ? -7.719 7.216 16.934 1.00 85.94 98 GLY A O 1
ATOM 734 N N . SER A 1 99 ? -6.409 7.519 15.138 1.00 85.31 99 SER A N 1
ATOM 735 C CA . SER A 1 99 ? -6.481 8.982 15.118 1.00 85.31 99 SER A CA 1
ATOM 736 C C . SER A 1 99 ? -7.904 9.453 14.807 1.00 85.31 99 SER A C 1
ATOM 738 O O . SER A 1 99 ? -8.476 10.199 15.598 1.00 85.31 99 SER A O 1
ATOM 740 N N . LEU A 1 100 ? -8.538 8.926 13.755 1.00 92.81 100 LEU A N 1
ATOM 741 C CA . LEU A 1 100 ? -9.946 9.187 13.431 1.00 92.81 100 LEU A CA 1
ATOM 742 C C . LEU A 1 100 ? -10.874 8.925 14.616 1.00 92.81 100 LEU A C 1
ATOM 744 O O . LEU A 1 100 ? -11.649 9.796 15.005 1.00 92.81 100 LEU A O 1
ATOM 748 N N . MET A 1 101 ? -10.759 7.751 15.231 1.00 96.25 101 MET A N 1
ATOM 749 C CA . MET A 1 101 ? -11.561 7.389 16.395 1.00 96.25 101 MET A CA 1
ATOM 750 C C . MET A 1 101 ? -11.253 8.276 17.604 1.00 96.25 101 MET A C 1
ATOM 752 O O . MET A 1 101 ? -12.142 8.541 18.402 1.00 96.25 101 MET A O 1
ATOM 756 N N . THR A 1 102 ? -10.023 8.766 17.763 1.00 94.12 102 THR A N 1
ATOM 757 C CA . THR A 1 102 ? -9.643 9.605 18.910 1.00 94.12 102 THR A CA 1
ATOM 758 C C . THR A 1 102 ? -10.146 11.039 18.761 1.00 94.12 102 THR A C 1
ATOM 760 O O . THR A 1 102 ? -10.770 11.572 19.681 1.00 94.12 102 THR A O 1
ATOM 763 N N . ASN A 1 103 ? -9.869 11.671 17.620 1.00 92.94 103 ASN A N 1
ATOM 764 C CA . ASN A 1 103 ? -10.045 13.112 17.418 1.00 92.94 103 ASN A CA 1
ATOM 765 C C . ASN A 1 103 ? -10.643 13.498 16.054 1.00 92.94 103 ASN A C 1
ATOM 767 O O . ASN A 1 103 ? -10.794 14.685 15.779 1.00 92.94 103 ASN A O 1
ATOM 771 N N . GLY A 1 104 ? -11.004 12.528 15.213 1.00 92.50 104 GLY A N 1
ATOM 772 C CA . GLY A 1 104 ? -11.562 12.782 13.887 1.00 92.50 104 GLY A CA 1
ATOM 773 C C . GLY A 1 104 ? -10.540 13.296 12.875 1.00 92.50 104 GLY A C 1
ATOM 774 O O . GLY A 1 104 ? -10.943 13.892 11.882 1.00 92.50 104 GLY A O 1
ATOM 775 N N . LEU A 1 105 ? -9.237 13.107 13.113 1.00 88.44 105 LEU A N 1
ATOM 776 C CA . LEU A 1 105 ? -8.181 13.578 12.217 1.00 88.44 105 LEU A CA 1
ATOM 777 C C . LEU A 1 105 ? -7.468 12.423 11.506 1.00 88.44 105 LEU A C 1
ATOM 779 O O . LEU A 1 105 ? -7.142 11.416 12.134 1.00 88.44 105 LEU A O 1
ATOM 783 N N . ILE A 1 106 ? -7.108 12.627 10.237 1.00 81.81 106 ILE A N 1
ATOM 784 C CA . ILE A 1 106 ? -6.160 11.788 9.481 1.00 81.81 106 ILE A CA 1
ATOM 785 C C . ILE A 1 106 ? -4.974 12.660 9.072 1.00 81.81 106 ILE A C 1
ATOM 787 O O . ILE A 1 106 ? -5.117 13.560 8.243 1.00 81.81 106 ILE A O 1
ATOM 791 N N . TYR A 1 107 ? -3.797 12.421 9.659 1.00 72.38 107 TYR A N 1
ATOM 792 C CA . TYR A 1 107 ? -2.573 13.195 9.384 1.00 72.38 107 TYR A CA 1
ATOM 793 C C . TYR A 1 107 ? -2.800 14.723 9.403 1.00 72.38 107 TYR A C 1
ATOM 795 O O . TYR A 1 107 ? -2.351 15.450 8.520 1.00 72.38 107 TYR A O 1
ATOM 803 N N . GLY A 1 108 ? -3.566 15.207 10.387 1.00 76.50 108 GLY A N 1
ATOM 804 C CA . GLY A 1 108 ? -3.906 16.627 10.547 1.00 76.50 108 GLY A CA 1
ATOM 805 C C . GLY A 1 108 ? -5.053 17.140 9.668 1.00 76.50 108 GLY A C 1
ATOM 806 O O . GLY A 1 108 ? -5.475 18.280 9.840 1.00 76.50 108 GLY A O 1
ATOM 807 N N . THR A 1 109 ? -5.596 16.320 8.765 1.00 79.06 109 THR A N 1
ATOM 808 C CA . THR A 1 109 ? -6.816 16.649 8.009 1.00 79.06 109 THR A CA 1
ATOM 809 C C . THR A 1 109 ? -8.038 16.320 8.856 1.00 79.06 109 THR A C 1
ATOM 811 O O . THR A 1 109 ? -8.084 15.254 9.467 1.00 79.06 109 THR A O 1
ATOM 814 N N . ASN A 1 110 ? -9.001 17.239 8.928 1.00 90.81 110 ASN A N 1
ATOM 815 C CA . ASN A 1 110 ? -10.190 17.086 9.758 1.00 90.81 110 ASN A CA 1
ATOM 816 C C . ASN A 1 110 ? -11.307 16.354 9.007 1.00 90.81 110 ASN A C 1
ATOM 818 O O . ASN A 1 110 ? -11.912 16.917 8.101 1.00 90.81 110 ASN A O 1
ATOM 822 N N . GLU A 1 111 ? -11.607 15.140 9.456 1.00 92.62 111 GLU A N 1
ATOM 823 C CA . GLU A 1 111 ? -12.645 14.258 8.919 1.00 92.62 111 GLU A CA 1
ATOM 824 C C . GLU A 1 111 ? -13.791 14.038 9.921 1.00 92.62 111 GLU A C 1
ATOM 826 O O . GLU A 1 111 ? -14.569 13.089 9.807 1.00 92.62 111 GLU A O 1
ATOM 831 N N . ILE A 1 112 ? -13.935 14.913 10.926 1.00 91.19 112 ILE A N 1
ATOM 832 C CA . ILE A 1 112 ? -14.929 14.744 11.997 1.00 91.19 112 ILE A CA 1
ATOM 833 C C . ILE A 1 112 ? -16.372 14.700 11.473 1.00 91.19 112 ILE A C 1
ATOM 835 O O . ILE A 1 112 ? -17.222 14.014 12.043 1.00 91.19 112 ILE A O 1
ATOM 839 N N . THR A 1 113 ? -16.645 15.401 10.369 1.00 92.06 113 THR A N 1
ATOM 840 C CA . THR A 1 113 ? -17.952 15.391 9.700 1.00 92.06 113 THR A CA 1
ATOM 841 C C . THR A 1 113 ? -18.251 14.018 9.105 1.00 92.06 113 THR A C 1
ATOM 843 O O . THR A 1 113 ? -19.369 13.529 9.241 1.00 92.06 113 THR A O 1
ATOM 846 N N . LEU A 1 114 ? -17.252 13.364 8.500 1.00 90.38 114 LEU A N 1
ATOM 847 C CA . LEU A 1 114 ? -17.389 12.005 7.967 1.00 90.38 114 LEU A CA 1
ATOM 848 C C . LEU A 1 114 ? -17.480 10.961 9.081 1.00 90.38 114 LEU A C 1
ATOM 850 O O . LEU A 1 114 ? -18.166 9.956 8.927 1.00 90.38 114 LEU A O 1
ATOM 854 N N . MET A 1 115 ? -16.852 11.234 10.227 1.00 93.75 115 MET A N 1
ATOM 855 C CA . MET A 1 115 ? -17.010 10.436 11.443 1.00 93.75 115 MET A CA 1
ATOM 856 C C . MET A 1 115 ? -18.412 10.542 12.064 1.00 93.75 115 MET A C 1
ATOM 858 O O . MET A 1 115 ? -18.714 9.793 12.989 1.00 93.75 115 MET A O 1
ATOM 862 N N . GLY A 1 116 ? -19.249 11.500 11.643 1.00 89.81 116 GLY A N 1
ATOM 863 C CA . GLY A 1 116 ? -20.536 11.779 12.291 1.00 89.81 116 GLY A CA 1
ATOM 864 C C . GLY A 1 116 ? -20.399 12.250 13.746 1.00 89.81 116 GLY A C 1
ATOM 865 O O . GLY A 1 116 ? -21.346 12.147 14.518 1.00 89.81 116 GLY A O 1
ATOM 866 N N . GLY A 1 117 ? -19.217 12.738 14.143 1.00 86.88 117 GLY A N 1
ATOM 867 C CA . GLY A 1 117 ? -18.914 13.099 15.530 1.00 86.88 117 GLY A CA 1
ATOM 868 C C . GLY A 1 117 ? -18.603 11.922 16.467 1.00 86.88 117 GLY A C 1
ATOM 869 O O . GLY A 1 117 ? -18.419 12.160 17.661 1.00 86.88 117 GLY A O 1
ATOM 870 N N . GLU A 1 118 ? -18.487 10.691 15.961 1.00 91.62 118 GLU A N 1
ATOM 871 C CA . GLU A 1 118 ? -18.201 9.467 16.734 1.00 91.62 118 GLU A CA 1
ATOM 872 C C . GLU A 1 118 ? -16.724 9.371 17.157 1.00 91.62 118 GLU A C 1
ATOM 874 O O . GLU A 1 118 ? -15.995 8.457 16.768 1.00 91.62 118 GLU A O 1
ATOM 879 N N . THR A 1 119 ? -16.251 10.339 17.942 1.00 95.75 119 THR A N 1
ATOM 880 C CA . THR A 1 119 ? -14.877 10.380 18.461 1.00 95.75 119 THR A CA 1
ATOM 881 C C . THR A 1 119 ? -14.830 10.058 19.950 1.00 95.75 119 THR A C 1
ATOM 883 O O . THR A 1 119 ? -15.779 10.300 20.699 1.00 95.75 119 THR A O 1
ATOM 886 N N . LEU A 1 120 ? -13.687 9.558 20.411 1.00 94.00 120 LEU A N 1
ATOM 887 C CA . LEU A 1 120 ? -13.457 9.212 21.805 1.00 94.00 120 LEU A CA 1
ATOM 888 C C . LEU A 1 120 ? -13.557 10.452 22.698 1.00 94.00 120 LEU A C 1
ATOM 890 O O . LEU A 1 120 ? -14.101 10.376 23.798 1.00 94.00 120 LEU A O 1
ATOM 894 N N . GLY A 1 121 ? -13.098 11.609 22.212 1.00 92.00 121 GLY A N 1
ATOM 895 C CA . GLY A 1 121 ? -13.288 12.887 22.898 1.00 92.00 121 GLY A CA 1
ATOM 896 C C . GLY A 1 121 ? -14.768 13.215 23.128 1.00 92.00 121 GLY A C 1
ATOM 897 O O . GLY A 1 121 ? -15.161 13.563 24.240 1.00 92.00 121 GLY A O 1
ATOM 898 N N . ASN A 1 122 ? -15.619 13.037 22.116 1.00 92.94 122 ASN A N 1
ATOM 899 C CA . ASN A 1 122 ? -17.056 13.286 22.250 1.00 92.94 122 ASN A CA 1
ATOM 900 C C . ASN A 1 122 ? -17.742 12.252 23.152 1.00 92.94 122 ASN A C 1
ATOM 902 O O . ASN A 1 122 ? -18.557 12.624 24.000 1.00 92.94 122 ASN A O 1
ATOM 906 N N . TYR A 1 123 ? -17.374 10.974 23.027 1.00 94.69 123 TYR A N 1
ATOM 907 C CA . TYR A 1 123 ? -17.883 9.901 23.881 1.00 94.69 123 TYR A CA 1
ATOM 908 C C . TYR A 1 123 ? -17.555 10.139 25.360 1.00 94.69 123 TYR A C 1
ATOM 910 O O . TYR A 1 123 ? -18.457 10.154 26.198 1.00 94.69 123 TYR A O 1
ATOM 918 N N . THR A 1 124 ? -16.280 10.386 25.676 1.00 93.88 124 THR A N 1
ATOM 919 C CA . THR A 1 124 ? -15.813 10.640 27.049 1.00 93.88 124 THR A CA 1
ATOM 920 C C . THR A 1 124 ? -16.483 11.870 27.658 1.00 93.88 124 THR A C 1
ATOM 922 O O . THR A 1 124 ? -16.965 11.806 28.789 1.00 93.88 124 THR A O 1
ATOM 925 N N . ASN A 1 125 ? -16.616 12.959 26.896 1.00 93.62 125 ASN A N 1
ATOM 926 C CA . ASN A 1 125 ? -17.360 14.139 27.332 1.00 93.62 125 ASN A CA 1
ATOM 927 C C . ASN A 1 125 ? -18.831 13.815 27.621 1.00 93.62 125 ASN A C 1
ATOM 929 O O . ASN A 1 125 ? -19.353 14.233 28.654 1.00 93.62 125 ASN A O 1
ATOM 933 N N . SER A 1 126 ? -19.493 13.050 26.750 1.00 92.81 126 SER A N 1
ATOM 934 C CA . SER A 1 126 ? -20.899 12.671 26.923 1.00 92.81 126 SER A CA 1
ATOM 935 C C . SER A 1 126 ? -21.126 11.881 28.214 1.00 92.81 126 SER A C 1
ATOM 937 O O . SER A 1 126 ? -21.984 12.255 29.015 1.00 92.81 126 SER A O 1
ATOM 939 N N . ILE A 1 127 ? -20.316 10.852 28.487 1.00 92.19 127 ILE A N 1
ATOM 940 C CA . ILE A 1 127 ? -20.474 10.035 29.704 1.00 92.19 127 ILE A CA 1
ATOM 941 C C . ILE A 1 127 ? -20.137 10.809 30.985 1.00 92.19 127 ILE A C 1
ATOM 943 O O . ILE A 1 127 ? -20.795 10.618 32.006 1.00 92.19 127 ILE A O 1
ATOM 947 N N . VAL A 1 128 ? -19.171 11.733 30.939 1.00 93.50 128 VAL A N 1
ATOM 948 C CA . VAL A 1 128 ? -18.849 12.607 32.080 1.00 93.50 128 VAL A CA 1
ATOM 949 C C . VAL A 1 128 ? -20.000 13.570 32.373 1.00 93.50 128 VAL A C 1
ATOM 951 O O . VAL A 1 128 ? -20.370 13.742 33.536 1.00 93.50 128 VAL A O 1
ATOM 954 N N . GLN A 1 129 ? -20.606 14.175 31.345 1.00 92.31 129 GLN A N 1
ATOM 955 C CA . GLN A 1 129 ? -21.766 15.054 31.536 1.00 92.31 129 GLN A CA 1
ATOM 956 C C . GLN A 1 129 ? -22.995 14.287 32.036 1.00 92.31 129 GLN A C 1
ATOM 958 O O . GLN A 1 129 ? -23.717 14.801 32.888 1.00 92.31 129 GLN A O 1
ATOM 963 N N . GLN A 1 130 ? -23.208 13.052 31.570 1.00 86.62 130 GLN A N 1
ATOM 964 C CA . GLN A 1 130 ? -24.282 12.184 32.065 1.00 86.62 130 GLN A CA 1
ATOM 965 C C . GLN A 1 130 ? -24.102 11.853 33.551 1.00 86.62 130 GLN A C 1
ATOM 967 O O . GLN A 1 130 ? -25.027 12.060 34.335 1.00 86.62 130 GLN A O 1
ATOM 972 N N . ALA A 1 131 ? -22.899 11.436 33.960 1.00 87.31 131 ALA A N 1
ATOM 973 C CA . ALA A 1 131 ? -22.595 11.178 35.367 1.00 87.31 131 ALA A CA 1
ATOM 974 C C . ALA A 1 131 ? -22.816 12.432 36.233 1.00 87.31 131 ALA A C 1
ATOM 976 O O . ALA A 1 131 ? -23.424 12.357 37.302 1.00 87.31 131 ALA A O 1
ATOM 977 N N . LYS A 1 132 ? -22.396 13.605 35.736 1.00 90.12 132 LYS A N 1
ATOM 978 C CA . LYS A 1 132 ? -22.602 14.892 36.413 1.00 90.12 132 LYS A CA 1
ATOM 979 C C . LYS A 1 132 ? -24.078 15.248 36.569 1.00 90.12 132 LYS A C 1
ATOM 981 O O . LYS A 1 132 ? -24.470 15.724 37.633 1.00 90.12 132 LYS A O 1
ATOM 986 N N . ALA A 1 133 ? -24.897 15.010 35.545 1.00 86.69 133 ALA A N 1
ATOM 987 C CA . ALA A 1 133 ? -26.340 15.247 35.597 1.00 86.69 133 ALA A CA 1
ATOM 988 C C . ALA A 1 133 ? -27.047 14.385 36.660 1.00 86.69 133 ALA A C 1
ATOM 990 O O . ALA A 1 133 ? -28.101 14.768 37.158 1.00 86.69 133 ALA A O 1
ATOM 991 N N . GLN A 1 134 ? -26.438 13.263 37.042 1.00 83.69 134 GLN A N 1
ATOM 992 C CA . GLN A 1 134 ? -26.913 12.346 38.079 1.00 83.69 134 GLN A CA 1
ATOM 993 C C . GLN A 1 134 ? -26.244 12.582 39.446 1.00 83.69 134 GLN A C 1
ATOM 995 O O . GLN A 1 134 ? -26.413 11.791 40.367 1.00 83.69 134 GLN A O 1
ATOM 1000 N N . GLY A 1 135 ? -25.475 13.664 39.607 1.00 87.56 135 GLY A N 1
ATOM 1001 C CA . GLY A 1 135 ? -24.841 14.013 40.883 1.00 87.56 135 GLY A CA 1
ATOM 1002 C C . GLY A 1 135 ? -23.521 13.292 41.174 1.00 87.56 135 GLY A C 1
ATOM 1003 O O . GLY A 1 135 ? -23.022 13.373 42.296 1.00 87.56 135 GLY A O 1
ATOM 1004 N N . TYR A 1 136 ? -22.921 12.631 40.182 1.00 88.31 136 TYR A N 1
ATOM 1005 C CA . TYR A 1 136 ? -21.622 11.972 40.303 1.00 88.31 136 TYR A CA 1
ATOM 1006 C C . TYR A 1 136 ? -20.508 12.772 39.620 1.00 88.31 136 TYR A C 1
ATOM 1008 O O . TYR A 1 136 ? -20.717 13.436 38.609 1.00 88.31 136 TYR A O 1
ATOM 1016 N N . THR A 1 137 ? -19.280 12.673 40.129 1.00 93.44 137 THR A N 1
ATOM 1017 C CA . THR A 1 137 ? -18.085 13.165 39.421 1.00 93.44 137 THR A CA 1
ATOM 1018 C C . THR A 1 137 ? -17.330 11.979 38.836 1.00 93.44 137 THR A C 1
ATOM 1020 O O . THR A 1 137 ? -16.693 11.235 39.579 1.00 93.44 137 THR A O 1
ATOM 1023 N N . LEU A 1 138 ? -17.411 11.800 37.516 1.00 93.38 138 LEU A N 1
ATOM 1024 C CA . LEU A 1 138 ? -16.663 10.781 36.778 1.00 93.38 138 LEU A CA 1
ATOM 1025 C C . LEU A 1 138 ? -15.361 11.375 36.228 1.00 93.38 138 LEU A C 1
ATOM 1027 O O . LEU A 1 138 ? -15.392 12.332 35.456 1.00 93.38 138 LEU A O 1
ATOM 1031 N N . THR A 1 139 ? -14.234 10.763 36.575 1.00 94.69 139 THR A N 1
ATOM 1032 C CA . THR A 1 139 ? -12.911 11.074 36.027 1.00 94.69 139 THR A CA 1
ATOM 1033 C C . THR A 1 139 ? -12.387 9.861 35.272 1.00 94.69 139 THR A C 1
ATOM 1035 O O . THR A 1 139 ? -12.399 8.749 35.795 1.00 94.69 139 THR A O 1
ATOM 1038 N N . LEU A 1 140 ? -11.904 10.073 34.051 1.00 94.19 140 LEU A N 1
ATOM 1039 C CA . LEU A 1 140 ? -11.298 9.040 33.215 1.00 94.19 140 LEU A CA 1
ATOM 1040 C C . LEU A 1 140 ? -9.802 9.325 33.085 1.00 94.19 140 LEU A C 1
ATOM 1042 O O . LEU A 1 140 ? -9.419 10.440 32.730 1.00 94.19 140 LEU A O 1
ATOM 1046 N N . SER A 1 141 ? -8.953 8.344 33.377 1.00 94.75 141 SER A N 1
ATOM 1047 C CA . SER A 1 141 ? -7.495 8.477 33.291 1.00 94.75 141 SER A CA 1
ATOM 1048 C C . SER A 1 141 ? -6.849 7.258 32.635 1.00 94.75 141 SER A C 1
ATOM 1050 O O . SER A 1 141 ? -7.460 6.197 32.524 1.00 94.75 141 SER A O 1
ATOM 1052 N N . ASN A 1 142 ? -5.605 7.411 32.170 1.00 91.38 142 ASN A N 1
ATOM 1053 C CA . ASN A 1 142 ? -4.819 6.340 31.541 1.00 91.38 142 ASN A CA 1
ATOM 1054 C C . ASN A 1 142 ? -5.531 5.665 30.354 1.00 91.38 142 ASN A C 1
ATOM 1056 O O . ASN A 1 142 ? -5.510 4.444 30.214 1.00 91.38 142 ASN A O 1
ATOM 1060 N N . SER A 1 143 ? -6.185 6.464 29.510 1.00 92.19 143 SER A N 1
ATOM 1061 C CA . SER A 1 143 ? -6.897 5.960 28.340 1.00 92.19 143 SER A CA 1
ATOM 1062 C C . SER A 1 143 ? -5.934 5.483 27.248 1.00 92.19 143 SER A C 1
ATOM 1064 O O . SER A 1 143 ? -5.053 6.237 26.837 1.00 92.19 143 SER A O 1
ATOM 1066 N N . SER A 1 144 ? -6.154 4.282 26.724 1.00 90.75 144 SER A N 1
ATOM 1067 C CA . SER A 1 144 ? -5.435 3.707 25.588 1.00 90.75 144 SER A CA 1
ATOM 1068 C C . SER A 1 144 ? -6.434 3.120 24.599 1.00 90.75 144 SER A C 1
ATOM 1070 O O . SER A 1 144 ? -7.297 2.330 24.983 1.00 90.75 144 SER A O 1
ATOM 1072 N N . LEU A 1 145 ? -6.322 3.514 23.332 1.00 91.00 145 LEU A N 1
ATOM 1073 C CA . LEU A 1 145 ? -7.093 2.969 22.219 1.00 91.00 145 LEU A CA 1
ATOM 1074 C C . LEU A 1 145 ? -6.137 2.235 21.282 1.00 91.00 145 LEU A C 1
ATOM 1076 O O . LEU A 1 145 ? -5.122 2.792 20.866 1.00 91.00 145 LEU A O 1
ATOM 1080 N N . GLN A 1 146 ? -6.479 1.003 20.928 1.00 85.94 146 GLN A N 1
ATOM 1081 C CA . GLN A 1 146 ? -5.742 0.211 19.948 1.00 85.94 146 GLN A CA 1
ATOM 1082 C C . GLN A 1 146 ? -6.711 -0.323 18.904 1.00 85.94 146 GLN A C 1
ATOM 1084 O O . GLN A 1 146 ? -7.796 -0.784 19.248 1.00 85.94 146 GLN A O 1
ATOM 1089 N N . VAL A 1 147 ? -6.313 -0.259 17.636 1.00 82.62 147 VAL A N 1
ATOM 1090 C CA . VAL A 1 147 ? -7.064 -0.798 16.499 1.00 82.62 147 VAL A CA 1
ATOM 1091 C C . VAL A 1 147 ? -6.203 -1.872 15.854 1.00 82.62 147 VAL A C 1
ATOM 1093 O O . VAL A 1 147 ? -5.045 -1.616 15.538 1.00 82.62 147 VAL A O 1
ATOM 1096 N N . TYR A 1 148 ? -6.756 -3.066 15.685 1.00 74.88 148 TYR A N 1
ATOM 1097 C CA . TYR A 1 148 ? -6.030 -4.253 15.241 1.00 74.88 148 TYR A CA 1
ATOM 1098 C C . TYR A 1 148 ? -6.967 -5.213 14.505 1.00 74.88 148 TYR A C 1
ATOM 1100 O O . TYR A 1 148 ? -8.189 -5.131 14.592 1.00 74.88 148 TYR A O 1
ATOM 1108 N N . GLN A 1 149 ? -6.406 -6.160 13.766 1.00 70.19 149 GLN A N 1
ATOM 1109 C CA . GLN A 1 149 ? -7.165 -7.096 12.942 1.00 70.19 149 GLN A CA 1
ATOM 1110 C C . GLN A 1 149 ? -6.828 -8.516 13.370 1.00 70.19 149 GLN A C 1
ATOM 1112 O O . GLN A 1 149 ? -5.702 -8.955 13.203 1.00 70.19 149 GLN A O 1
ATOM 1117 N N . THR A 1 150 ? -7.793 -9.254 13.911 1.00 60.12 150 THR A N 1
ATOM 1118 C CA . THR A 1 150 ? -7.558 -10.624 14.409 1.00 60.12 150 THR A CA 1
ATOM 1119 C C . THR A 1 150 ? -7.637 -11.690 13.320 1.00 60.12 150 THR A C 1
ATOM 1121 O O . THR A 1 150 ? -7.278 -12.838 13.558 1.00 60.12 150 THR A O 1
ATOM 1124 N N . GLY A 1 151 ? -8.113 -11.331 12.128 1.00 61.09 151 GLY A N 1
ATOM 1125 C CA . GLY A 1 151 ? -8.265 -12.236 10.996 1.00 61.09 151 GLY A CA 1
ATOM 1126 C C . GLY A 1 151 ? -8.661 -11.486 9.722 1.00 61.09 151 GLY A C 1
ATOM 1127 O O . GLY A 1 151 ? -8.926 -10.286 9.763 1.00 61.09 151 GLY A O 1
ATOM 1128 N N . PRO A 1 152 ? -8.742 -12.166 8.573 1.00 59.94 152 PRO A N 1
ATOM 1129 C CA . PRO A 1 152 ? -8.926 -11.517 7.272 1.00 59.94 152 PRO A CA 1
ATOM 1130 C C . PRO A 1 152 ? -10.278 -10.803 7.114 1.00 59.94 152 PRO A C 1
ATOM 1132 O O . PRO A 1 152 ? -10.412 -9.953 6.243 1.00 59.94 152 PRO A O 1
ATOM 1135 N N . SER A 1 153 ? -11.272 -11.128 7.945 1.00 71.19 153 SER A N 1
ATOM 1136 C CA . SER A 1 153 ? -12.660 -10.689 7.769 1.00 71.19 153 SER A CA 1
ATOM 1137 C C . SER A 1 153 ? -13.179 -9.670 8.776 1.00 71.19 153 SER A C 1
ATOM 1139 O O . SER A 1 153 ? -14.328 -9.233 8.652 1.00 71.19 153 SER A O 1
ATOM 1141 N N . SER A 1 154 ? -12.383 -9.303 9.779 1.00 80.19 154 SER A N 1
ATOM 1142 C CA . SER A 1 154 ? -12.840 -8.422 10.851 1.00 80.19 154 SER A CA 1
ATOM 1143 C C . SER A 1 154 ? -11.756 -7.490 11.357 1.00 80.19 154 SER A C 1
ATOM 1145 O O . SER A 1 154 ? -10.642 -7.920 11.647 1.00 80.19 154 SER A O 1
ATOM 1147 N N . LEU A 1 155 ? -12.135 -6.236 11.551 1.00 84.62 155 LEU A N 1
ATOM 1148 C CA . LEU A 1 155 ? -11.331 -5.205 12.189 1.00 84.62 155 LEU A CA 1
ATOM 1149 C C . LEU A 1 155 ? -11.838 -5.010 13.616 1.00 84.62 155 LEU A C 1
ATOM 1151 O O . LEU A 1 155 ? -13.049 -4.966 13.825 1.00 84.62 155 LEU A O 1
ATOM 1155 N N . ASN A 1 156 ? -10.935 -4.891 14.583 1.00 85.81 156 ASN A N 1
ATOM 1156 C CA . ASN A 1 156 ? -11.266 -4.741 15.993 1.00 85.81 156 ASN A CA 1
ATOM 1157 C C . ASN A 1 156 ? -10.622 -3.495 16.590 1.00 85.81 156 ASN A C 1
ATOM 1159 O O . ASN A 1 156 ? -9.593 -3.011 16.124 1.00 85.81 156 ASN A O 1
ATOM 1163 N N . ALA A 1 157 ? -11.223 -3.013 17.667 1.00 91.19 157 ALA A N 1
ATOM 1164 C CA . ALA A 1 157 ? -10.661 -1.989 18.519 1.00 91.19 157 ALA A CA 1
ATOM 1165 C C . ALA A 1 157 ? -10.807 -2.397 19.985 1.00 91.19 157 ALA A C 1
ATOM 1167 O O . ALA A 1 157 ? -11.835 -2.951 20.384 1.00 91.19 157 ALA A O 1
ATOM 1168 N N . THR A 1 158 ? -9.792 -2.091 20.785 1.00 92.19 158 THR A N 1
ATOM 1169 C CA . THR A 1 158 ? -9.812 -2.210 22.245 1.00 92.19 158 THR A CA 1
ATOM 1170 C C . THR A 1 158 ? -9.570 -0.858 22.880 1.00 92.19 158 THR A C 1
ATOM 1172 O O . THR A 1 158 ? -8.672 -0.123 22.467 1.00 92.19 158 THR A O 1
ATOM 1175 N N . TYR A 1 159 ? -10.344 -0.562 23.916 1.00 95.25 159 TYR A N 1
ATOM 1176 C CA . TYR A 1 159 ? -10.218 0.646 24.711 1.00 95.25 159 TYR A CA 1
ATOM 1177 C C . TYR A 1 159 ? -10.058 0.292 26.180 1.00 95.25 159 TYR A C 1
ATOM 1179 O O . TYR A 1 159 ? -10.930 -0.344 26.776 1.00 95.25 159 TYR A O 1
ATOM 1187 N N . TYR A 1 160 ? -8.942 0.734 26.746 1.00 94.62 160 TYR A N 1
ATOM 1188 C CA . TYR A 1 160 ? -8.634 0.604 28.160 1.00 94.62 160 TYR A CA 1
ATOM 1189 C C . TYR A 1 160 ? -8.633 1.983 28.798 1.00 94.62 160 TYR A C 1
ATOM 1191 O O . TYR A 1 160 ? -7.975 2.887 28.293 1.00 94.62 160 TYR A O 1
ATOM 1199 N N . VAL A 1 161 ? -9.353 2.160 29.901 1.00 95.44 161 VAL A N 1
ATOM 1200 C CA . VAL A 1 161 ? -9.344 3.411 30.672 1.00 95.44 161 VAL A CA 1
ATOM 1201 C C . VAL A 1 161 ? -9.651 3.128 32.135 1.00 95.44 161 VAL A C 1
ATOM 1203 O O . VAL A 1 161 ? -10.388 2.199 32.456 1.00 95.44 161 VAL A O 1
ATOM 1206 N N . PHE A 1 162 ? -9.093 3.925 33.035 1.00 94.50 162 PHE A N 1
ATOM 1207 C CA . PHE A 1 162 ? -9.410 3.871 34.453 1.00 94.50 162 PHE A CA 1
ATOM 1208 C C . PHE A 1 162 ? -10.514 4.879 34.767 1.00 94.50 162 PHE A C 1
ATOM 1210 O O . PHE A 1 162 ? -10.336 6.078 34.548 1.00 94.50 162 PHE A O 1
ATOM 1217 N N . ALA A 1 163 ? -11.658 4.402 35.253 1.00 93.19 163 ALA A N 1
ATOM 1218 C CA . ALA A 1 163 ? -12.785 5.247 35.617 1.00 93.19 163 ALA A CA 1
ATOM 1219 C C . ALA A 1 163 ? -12.859 5.397 37.135 1.00 93.19 163 ALA A C 1
ATOM 1221 O O . ALA A 1 163 ? -13.021 4.410 37.845 1.00 93.19 163 ALA A O 1
ATOM 1222 N N . ALA A 1 164 ? -12.770 6.632 37.625 1.00 93.12 164 ALA A N 1
ATOM 1223 C CA . ALA A 1 164 ? -12.982 6.984 39.022 1.00 93.12 164 ALA A CA 1
ATOM 1224 C C . ALA A 1 164 ? -14.305 7.745 39.161 1.00 93.12 164 ALA A C 1
ATOM 1226 O O . ALA A 1 164 ? -14.465 8.830 38.603 1.00 93.12 164 ALA A O 1
ATOM 1227 N N . LEU A 1 165 ? -15.251 7.177 39.900 1.00 90.19 165 LEU A N 1
ATOM 1228 C CA . LEU A 1 165 ? -16.551 7.765 40.188 1.00 90.19 165 LEU A CA 1
ATOM 1229 C C . LEU A 1 165 ? -16.585 8.233 41.644 1.00 90.19 165 LEU A C 1
ATOM 1231 O O . LEU A 1 165 ? -16.518 7.424 42.569 1.00 90.19 165 LEU A O 1
ATOM 1235 N N . ASN A 1 166 ? -16.722 9.538 41.848 1.00 89.94 166 ASN A N 1
ATOM 1236 C CA . ASN A 1 166 ? -16.880 10.134 43.169 1.00 89.94 166 ASN A CA 1
ATOM 1237 C C . ASN A 1 166 ? -18.345 10.506 43.407 1.00 89.94 166 ASN A C 1
ATOM 1239 O O . ASN A 1 166 ? -18.972 11.174 42.581 1.00 89.94 166 ASN A O 1
ATOM 1243 N N . SER A 1 167 ? -18.865 10.092 44.557 1.00 86.25 167 SER A N 1
ATOM 1244 C CA . SER A 1 167 ? -20.219 10.374 45.038 1.00 86.25 167 SER A CA 1
ATOM 1245 C C . SER A 1 167 ? -20.176 10.843 46.493 1.00 86.25 167 SER A C 1
ATOM 1247 O O . SER A 1 167 ? -19.140 10.742 47.153 1.00 86.25 167 SER A O 1
ATOM 1249 N N . SER A 1 168 ? -21.312 11.281 47.037 1.00 83.31 168 SER A N 1
ATOM 1250 C CA . SER A 1 168 ? -21.447 11.537 48.478 1.00 83.31 168 SER A CA 1
ATOM 1251 C C . SER A 1 168 ? -21.232 10.287 49.345 1.00 83.31 168 SER A C 1
ATOM 1253 O O . SER A 1 168 ? -20.914 10.420 50.523 1.00 83.31 168 SER A O 1
ATOM 1255 N N . ALA A 1 169 ? -21.389 9.083 48.781 1.00 80.31 169 ALA A N 1
ATOM 1256 C CA . ALA A 1 169 ? -21.219 7.809 49.479 1.00 80.31 169 ALA A CA 1
ATOM 1257 C C . ALA A 1 169 ? -19.772 7.274 49.452 1.00 80.31 169 ALA A C 1
ATOM 1259 O O . ALA A 1 169 ? -19.467 6.310 50.152 1.00 80.31 169 ALA A O 1
ATOM 1260 N N . GLY A 1 170 ? -18.880 7.876 48.656 1.00 84.50 170 GLY A N 1
ATOM 1261 C CA . GLY A 1 170 ? -17.486 7.448 48.527 1.00 84.50 170 GLY A CA 1
ATOM 1262 C C . GLY A 1 170 ? -16.928 7.564 47.107 1.00 84.50 170 GLY A C 1
ATOM 1263 O O . GLY A 1 170 ? -17.619 7.988 46.175 1.00 84.50 170 GLY A O 1
ATOM 1264 N N . SER A 1 171 ? -15.656 7.181 46.972 1.00 85.56 171 SER A N 1
ATOM 1265 C CA . SER A 1 171 ? -14.923 7.096 45.706 1.00 85.56 171 SER A CA 1
ATOM 1266 C C . SER A 1 171 ? -14.774 5.636 45.296 1.00 85.56 171 SER A C 1
ATOM 1268 O O . SER A 1 171 ? -14.315 4.812 46.089 1.00 85.56 171 SER A O 1
ATOM 1270 N N . PHE A 1 172 ? -15.154 5.324 44.063 1.00 86.81 172 PHE A N 1
ATOM 1271 C CA . PHE A 1 172 ? -15.012 4.001 43.468 1.00 86.81 172 PHE A CA 1
ATOM 1272 C C . PHE A 1 172 ? -14.162 4.126 42.221 1.00 86.81 172 PHE A C 1
ATOM 1274 O O . PHE A 1 172 ? -14.315 5.082 41.462 1.00 86.81 172 PHE A O 1
ATOM 1281 N N . SER A 1 173 ? -13.274 3.167 41.993 1.00 88.00 173 SER A N 1
ATOM 1282 C CA . SER A 1 173 ? -12.459 3.171 40.790 1.00 88.00 173 SER A CA 1
ATOM 1283 C C . SER A 1 173 ? -12.339 1.781 40.204 1.00 88.00 173 SER A C 1
ATOM 1285 O O . SER A 1 173 ? -12.076 0.828 40.928 1.00 88.00 173 SER A O 1
ATOM 1287 N N . GLU A 1 174 ? -12.586 1.684 38.904 1.00 89.62 174 GLU A N 1
ATOM 1288 C CA . GLU A 1 174 ? -12.652 0.419 38.183 1.00 89.62 174 GLU A CA 1
ATOM 1289 C C . GLU A 1 174 ? -12.022 0.576 36.791 1.00 89.62 174 GLU A C 1
ATOM 1291 O O . GLU A 1 174 ? -12.205 1.609 36.130 1.00 89.62 174 GLU A O 1
ATOM 1296 N N . PRO A 1 175 ? -11.280 -0.434 36.310 1.00 92.56 175 PRO A N 1
ATOM 1297 C CA . PRO A 1 175 ? -10.799 -0.454 34.941 1.00 92.56 175 PRO A CA 1
ATOM 1298 C C . PRO A 1 175 ? -11.944 -0.783 33.974 1.00 92.56 175 PRO A C 1
ATOM 1300 O O . PRO A 1 175 ? -12.690 -1.745 34.155 1.00 92.56 175 PRO A O 1
ATOM 1303 N N . ILE A 1 176 ? -12.043 -0.016 32.894 1.00 92.44 176 ILE A N 1
ATOM 1304 C CA . ILE A 1 176 ? -12.884 -0.328 31.739 1.00 92.44 176 ILE A CA 1
ATOM 1305 C C . ILE A 1 176 ? -11.982 -0.958 30.682 1.00 92.44 176 ILE A C 1
ATOM 1307 O O . ILE A 1 176 ? -11.005 -0.345 30.257 1.00 92.44 176 ILE A O 1
ATOM 1311 N N . ALA A 1 177 ? -12.327 -2.173 30.263 1.00 93.50 177 ALA A N 1
ATOM 1312 C CA . ALA A 1 177 ? -11.650 -2.923 29.211 1.00 93.50 177 ALA A CA 1
ATOM 1313 C C . ALA A 1 177 ? -12.677 -3.314 28.144 1.00 93.50 177 ALA A C 1
ATOM 1315 O O . ALA A 1 177 ? -13.270 -4.396 28.201 1.00 93.50 177 ALA A O 1
ATOM 1316 N N . ALA A 1 178 ? -12.915 -2.396 27.210 1.00 94.75 178 ALA A N 1
ATOM 1317 C CA . ALA A 1 178 ? -13.893 -2.550 26.143 1.00 94.75 178 ALA A CA 1
ATOM 1318 C C . ALA A 1 178 ? -13.245 -3.075 24.870 1.00 94.75 178 ALA A C 1
ATOM 1320 O O . ALA A 1 178 ? -12.117 -2.713 24.536 1.00 94.75 178 ALA A O 1
ATOM 1321 N N . SER A 1 179 ? -13.977 -3.911 24.137 1.00 93.94 179 SER A N 1
ATOM 1322 C CA . SER A 1 179 ? -13.533 -4.427 22.846 1.00 93.94 179 SER A CA 1
ATOM 1323 C C . SER A 1 179 ? -14.709 -4.550 21.892 1.00 93.94 179 SER A C 1
ATOM 1325 O O . SER A 1 179 ? -15.817 -4.915 22.288 1.00 93.94 179 SER A O 1
ATOM 1327 N N . ALA A 1 180 ? -14.475 -4.232 20.626 1.00 94.50 180 ALA A N 1
ATOM 1328 C CA . ALA A 1 180 ? -15.482 -4.360 19.591 1.00 94.50 180 ALA A CA 1
ATOM 1329 C C . ALA A 1 180 ? -14.848 -4.696 18.249 1.00 94.50 180 ALA A C 1
ATOM 1331 O O . ALA A 1 180 ? -13.739 -4.260 17.958 1.00 94.50 180 ALA A O 1
ATOM 1332 N N . GLY A 1 181 ? -15.589 -5.435 17.426 1.00 91.25 181 GLY A N 1
ATOM 1333 C CA . GLY A 1 181 ? -15.213 -5.752 16.056 1.00 91.25 181 GLY A CA 1
ATOM 1334 C C . GLY A 1 181 ? -16.310 -5.395 15.060 1.00 91.25 181 GLY A C 1
ATOM 1335 O O . GLY A 1 181 ? -17.504 -5.441 15.393 1.00 91.25 181 GLY A O 1
ATOM 1336 N N . ILE A 1 182 ? -15.888 -5.063 13.841 1.00 91.69 182 ILE A N 1
ATOM 1337 C CA . ILE A 1 182 ? -16.730 -4.899 12.653 1.00 91.69 182 ILE A CA 1
ATOM 1338 C C . ILE A 1 182 ? -16.311 -5.903 11.578 1.00 91.69 182 ILE A C 1
ATOM 1340 O O . ILE A 1 182 ? -15.142 -6.279 11.485 1.00 91.69 182 ILE A O 1
ATOM 1344 N N . SER A 1 183 ? -17.266 -6.339 10.756 1.00 87.25 183 SER A N 1
ATOM 1345 C CA . SER A 1 183 ? -16.951 -7.124 9.562 1.00 87.25 183 SER A CA 1
ATOM 1346 C C . SER A 1 183 ? -16.437 -6.206 8.460 1.00 87.25 183 SER A C 1
ATOM 1348 O O . SER A 1 183 ? -16.974 -5.121 8.255 1.00 87.25 183 SER A O 1
ATOM 1350 N N . LEU A 1 184 ? -15.436 -6.679 7.724 1.00 80.81 184 LEU A N 1
ATOM 1351 C CA . LEU A 1 184 ? -14.946 -6.024 6.512 1.00 80.81 184 LEU A CA 1
ATOM 1352 C C . LEU A 1 184 ? -15.792 -6.402 5.278 1.00 80.81 184 LEU A C 1
ATOM 1354 O O . LEU A 1 184 ? -15.542 -5.923 4.180 1.00 80.81 184 LEU A O 1
ATOM 1358 N N . ASN A 1 185 ? -16.799 -7.277 5.416 1.00 81.44 185 ASN A N 1
ATOM 1359 C CA . ASN A 1 185 ? -17.620 -7.675 4.277 1.00 81.44 185 ASN A CA 1
ATOM 1360 C C . ASN A 1 185 ? -18.453 -6.488 3.789 1.00 81.44 185 ASN A C 1
ATOM 1362 O O . ASN A 1 185 ? -19.205 -5.887 4.554 1.00 81.44 185 ASN A O 1
ATOM 1366 N N . GLY A 1 186 ? -18.357 -6.181 2.505 1.00 80.44 186 GLY A N 1
ATOM 1367 C CA . GLY A 1 186 ? -19.038 -5.058 1.880 1.00 80.44 186 GLY A CA 1
ATOM 1368 C C . GLY A 1 186 ? -18.401 -3.695 2.152 1.00 80.44 186 GLY A C 1
ATOM 1369 O O . GLY A 1 186 ? -18.894 -2.710 1.591 1.00 80.44 186 GLY A O 1
ATOM 1370 N N . SER A 1 187 ? -17.330 -3.600 2.954 1.00 83.44 187 SER A N 1
ATOM 1371 C CA . SER A 1 187 ? -16.561 -2.355 3.060 1.00 83.44 187 SER A CA 1
ATOM 1372 C C . SER A 1 187 ? -15.793 -2.088 1.765 1.00 83.44 187 SER A C 1
ATOM 1374 O O . SER A 1 187 ? -15.624 -2.986 0.938 1.00 83.44 187 SER A O 1
ATOM 1376 N N . MET A 1 188 ? -15.367 -0.842 1.557 1.00 77.88 188 MET A N 1
ATOM 1377 C CA . MET A 1 188 ? -14.516 -0.503 0.414 1.00 77.88 188 MET A CA 1
ATOM 1378 C C . MET A 1 188 ? -13.169 -1.208 0.549 1.00 77.88 188 MET A C 1
ATOM 1380 O O . MET A 1 188 ? -12.641 -1.337 1.655 1.00 77.88 188 MET A O 1
ATOM 1384 N N . ASP A 1 189 ? -12.636 -1.656 -0.579 1.00 70.81 189 ASP A N 1
ATOM 1385 C CA . ASP A 1 189 ? -11.234 -2.024 -0.678 1.00 70.81 189 ASP A CA 1
ATOM 1386 C C . ASP A 1 189 ? -10.396 -0.750 -0.802 1.00 70.81 189 ASP A C 1
ATOM 1388 O O . ASP A 1 189 ? -10.518 -0.047 -1.802 1.00 70.81 189 ASP A O 1
ATOM 1392 N N . LEU A 1 190 ? -9.552 -0.449 0.190 1.00 67.31 190 LEU A N 1
ATOM 1393 C CA . LEU A 1 190 ? -8.709 0.751 0.126 1.00 67.31 190 LEU A CA 1
ATOM 1394 C C . LEU A 1 190 ? -7.759 0.707 -1.071 1.00 67.31 190 LEU A C 1
ATOM 1396 O O . LEU A 1 190 ? -7.567 1.742 -1.685 1.00 67.31 190 LEU A O 1
ATOM 1400 N N . TYR A 1 191 ? -7.241 -0.462 -1.458 1.00 61.94 191 TYR A N 1
ATOM 1401 C CA . TYR A 1 191 ? -6.352 -0.561 -2.618 1.00 61.94 191 TYR A CA 1
ATOM 1402 C C . TYR A 1 191 ? -7.083 -0.228 -3.921 1.00 61.94 191 TYR A C 1
ATOM 1404 O O . TYR A 1 191 ? -6.593 0.532 -4.751 1.00 61.94 191 TYR A O 1
ATOM 1412 N N . SER A 1 192 ? -8.291 -0.759 -4.108 1.00 60.25 192 SER A N 1
ATOM 1413 C CA . SER A 1 192 ? -9.130 -0.350 -5.235 1.00 60.25 192 SER A CA 1
ATOM 1414 C C . SER A 1 192 ? -9.416 1.149 -5.176 1.00 60.25 192 SER A C 1
ATOM 1416 O O . SER A 1 192 ? -9.263 1.826 -6.185 1.00 60.25 192 SER A O 1
ATOM 1418 N N . VAL A 1 193 ? -9.739 1.698 -4.001 1.00 65.19 193 VAL A N 1
ATOM 1419 C CA . VAL A 1 193 ? -9.987 3.138 -3.839 1.00 65.19 193 VAL A CA 1
ATOM 1420 C C . VAL A 1 193 ? -8.764 3.982 -4.220 1.00 65.19 193 VAL A C 1
ATOM 1422 O O . VAL A 1 193 ? -8.931 4.987 -4.911 1.00 65.19 193 VAL A O 1
ATOM 1425 N N . GLU A 1 194 ? -7.555 3.567 -3.834 1.00 62.09 194 GLU A N 1
ATOM 1426 C CA . GLU A 1 194 ? -6.285 4.193 -4.236 1.00 62.09 194 GLU A CA 1
ATOM 1427 C C . GLU A 1 194 ? -6.137 4.218 -5.768 1.00 62.09 194 GLU A C 1
ATOM 1429 O O . GLU A 1 194 ? -5.745 5.233 -6.341 1.00 62.09 194 GLU A O 1
ATOM 1434 N N . ASN A 1 195 ? -6.554 3.143 -6.441 1.00 57.78 195 ASN A N 1
ATOM 1435 C CA . ASN A 1 195 ? -6.563 3.017 -7.903 1.00 57.78 195 ASN A CA 1
ATOM 1436 C C . ASN A 1 195 ? -7.818 3.605 -8.575 1.00 57.78 195 ASN A C 1
ATOM 1438 O O . ASN A 1 195 ? -8.048 3.389 -9.764 1.00 57.78 195 ASN A O 1
ATOM 1442 N N . ARG A 1 196 ? -8.640 4.369 -7.838 1.00 68.12 196 ARG A N 1
ATOM 1443 C CA . ARG A 1 196 ? -9.917 4.954 -8.300 1.00 68.12 196 ARG A CA 1
ATOM 1444 C C . ARG A 1 196 ? -10.979 3.931 -8.721 1.00 68.12 196 ARG A C 1
ATOM 1446 O O . ARG A 1 196 ? -11.957 4.285 -9.385 1.00 68.12 196 ARG A O 1
ATOM 1453 N N . ASP A 1 197 ? -10.838 2.699 -8.258 1.00 64.81 197 ASP A N 1
ATOM 1454 C CA . ASP A 1 197 ? -11.815 1.631 -8.380 1.00 64.81 197 ASP A CA 1
ATOM 1455 C C . ASP A 1 197 ? -12.710 1.562 -7.134 1.00 64.81 197 ASP A C 1
ATOM 1457 O O . ASP A 1 197 ? -12.269 1.596 -5.988 1.00 64.81 197 ASP A O 1
ATOM 1461 N N . ASN A 1 198 ? -14.017 1.406 -7.342 1.00 74.62 198 ASN A N 1
ATOM 1462 C CA . ASN A 1 198 ? -15.005 1.363 -6.256 1.00 74.62 198 ASN A CA 1
ATOM 1463 C C . ASN A 1 198 ? -15.346 -0.065 -5.805 1.00 74.62 198 ASN A C 1
ATOM 1465 O O . ASN A 1 198 ? -16.499 -0.373 -5.473 1.00 74.62 198 ASN A O 1
ATOM 1469 N N . ASN A 1 199 ? -14.359 -0.959 -5.810 1.00 69.19 199 ASN A N 1
ATOM 1470 C CA . ASN A 1 199 ? -14.603 -2.337 -5.417 1.00 69.19 199 ASN A CA 1
ATOM 1471 C C . ASN A 1 199 ? -14.895 -2.433 -3.921 1.00 69.19 199 ASN A C 1
ATOM 1473 O O . ASN A 1 199 ? -14.286 -1.782 -3.069 1.00 69.19 199 ASN A O 1
ATOM 1477 N N . ARG A 1 200 ? -15.867 -3.286 -3.611 1.00 76.31 200 ARG A N 1
ATOM 1478 C CA . ARG A 1 200 ? -16.201 -3.658 -2.243 1.00 76.31 200 ARG A CA 1
ATOM 1479 C C . ARG A 1 200 ? -15.674 -5.043 -1.973 1.00 76.31 200 ARG A C 1
ATOM 1481 O O . ARG A 1 200 ? -15.805 -5.934 -2.809 1.00 76.31 200 ARG A O 1
ATOM 1488 N N . ILE A 1 201 ? -15.176 -5.216 -0.766 1.00 67.50 201 ILE A N 1
ATOM 1489 C CA . ILE A 1 201 ? -14.717 -6.492 -0.255 1.00 67.50 201 ILE A CA 1
ATOM 1490 C C . ILE A 1 201 ? -15.898 -7.434 -0.211 1.00 67.50 201 ILE A C 1
ATOM 1492 O O . ILE A 1 201 ? -16.932 -7.142 0.387 1.00 67.50 201 ILE A O 1
ATOM 1496 N N . ARG A 1 202 ? -15.745 -8.585 -0.843 1.00 64.44 202 ARG A N 1
ATOM 1497 C CA . ARG A 1 202 ? -16.697 -9.678 -0.740 1.00 64.44 202 ARG A CA 1
ATOM 1498 C C . ARG A 1 202 ? -15.950 -10.865 -0.184 1.00 64.44 202 ARG A C 1
ATOM 1500 O O . ARG A 1 202 ? -15.146 -11.490 -0.877 1.00 64.44 202 ARG A O 1
ATOM 1507 N N . PHE A 1 203 ? -16.237 -11.194 1.068 1.00 63.38 203 PHE A N 1
ATOM 1508 C CA . PHE A 1 203 ? -15.939 -12.539 1.527 1.00 63.38 203 PHE A CA 1
ATOM 1509 C C . PHE A 1 203 ? -16.962 -13.453 0.873 1.00 63.38 203 PHE A C 1
ATOM 1511 O O . PHE A 1 203 ? -18.168 -13.221 0.986 1.00 63.38 203 PHE A O 1
ATOM 1518 N N . SER A 1 204 ? -16.498 -14.478 0.159 1.00 53.16 204 SER A N 1
ATOM 1519 C CA . SER A 1 204 ? -17.392 -15.543 -0.282 1.00 53.16 204 SER A CA 1
ATOM 1520 C C . SER A 1 204 ? -18.045 -16.127 0.971 1.00 53.16 204 SER A C 1
ATOM 1522 O O . SER A 1 204 ? -17.354 -16.734 1.790 1.00 53.16 204 SER A O 1
ATOM 1524 N N . GLY A 1 205 ? -19.344 -15.887 1.162 1.00 48.97 205 GLY A N 1
ATOM 1525 C CA . GLY A 1 205 ? -20.122 -16.291 2.341 1.00 48.97 205 GLY A CA 1
ATOM 1526 C C . GLY A 1 205 ? -20.371 -17.800 2.429 1.00 48.97 205 GLY A C 1
ATOM 1527 O O . GLY A 1 205 ? -21.477 -18.229 2.727 1.00 48.97 205 GLY A O 1
ATOM 1528 N N . GLY A 1 206 ? -19.354 -18.602 2.134 1.00 49.06 206 GLY A N 1
ATOM 1529 C CA . GLY A 1 206 ? -19.450 -20.002 1.750 1.00 49.06 206 GLY A CA 1
ATOM 1530 C C . GLY A 1 206 ? -18.816 -20.161 0.373 1.00 49.06 206 GLY A C 1
ATOM 1531 O O . GLY A 1 206 ? -19.317 -19.595 -0.588 1.00 49.06 206 GLY A O 1
ATOM 1532 N N . TYR A 1 207 ? -17.671 -20.845 0.347 1.00 39.91 207 TYR A N 1
ATOM 1533 C CA . TYR A 1 207 ? -16.920 -21.404 -0.787 1.00 39.91 207 TYR A CA 1
ATOM 1534 C C . TYR A 1 207 ? -17.194 -20.850 -2.206 1.00 39.91 207 TYR A C 1
ATOM 1536 O O . TYR A 1 207 ? -18.294 -20.960 -2.742 1.00 39.91 207 TYR A O 1
ATOM 1544 N N . PRO A 1 208 ? -16.116 -20.473 -2.912 1.00 40.28 208 PRO A N 1
ATOM 1545 C CA . PRO A 1 208 ? -15.690 -21.360 -3.987 1.00 40.28 208 PRO A CA 1
ATOM 1546 C C . PRO A 1 208 ? -14.264 -21.836 -3.715 1.00 40.28 208 PRO A C 1
ATOM 1548 O O . PRO A 1 208 ? -13.298 -21.078 -3.775 1.00 40.28 208 PRO A O 1
ATOM 1551 N N . SER A 1 209 ? -14.140 -23.116 -3.387 1.00 45.41 209 SER A N 1
ATOM 1552 C CA . SER A 1 209 ? -12.862 -23.814 -3.439 1.00 45.41 209 SER A CA 1
ATOM 1553 C C . SER A 1 209 ? -12.525 -24.061 -4.915 1.00 45.41 209 SER A C 1
ATOM 1555 O O . SER A 1 209 ? -13.414 -24.265 -5.735 1.00 45.41 209 SER A O 1
ATOM 1557 N N . ALA A 1 210 ? -11.257 -23.899 -5.277 1.00 39.16 210 ALA A N 1
ATOM 1558 C CA . ALA A 1 210 ? -10.771 -23.761 -6.650 1.00 39.16 210 ALA A CA 1
ATOM 1559 C C . ALA A 1 210 ? -11.411 -24.696 -7.711 1.00 39.16 210 ALA A C 1
ATOM 1561 O O . ALA A 1 210 ? -11.684 -25.871 -7.460 1.00 39.16 210 ALA A O 1
ATOM 1562 N N . VAL A 1 211 ? -11.563 -24.200 -8.949 1.00 36.16 211 VAL A N 1
ATOM 1563 C CA . VAL A 1 211 ? -11.857 -25.040 -10.125 1.00 36.16 211 VAL A CA 1
ATOM 1564 C C . VAL A 1 211 ? -10.535 -25.499 -10.741 1.00 36.16 211 VAL A C 1
ATOM 1566 O O . VAL A 1 211 ? -9.768 -24.680 -11.248 1.00 36.16 211 VAL A O 1
ATOM 1569 N N . LEU A 1 212 ? -10.270 -26.807 -10.722 1.00 37.84 212 LEU A N 1
ATOM 1570 C CA . LEU A 1 212 ? -9.190 -27.413 -11.500 1.00 37.84 212 LEU A CA 1
ATOM 1571 C C . LEU A 1 212 ? -9.679 -27.568 -12.954 1.00 37.84 212 LEU A C 1
ATOM 1573 O O . LEU A 1 212 ? -10.577 -28.366 -13.214 1.00 37.84 212 LEU A O 1
ATOM 1577 N N . VAL A 1 213 ? -9.136 -26.795 -13.901 1.00 29.17 213 VAL A N 1
ATOM 1578 C CA . VAL A 1 213 ? -9.486 -26.905 -15.333 1.00 29.17 213 VAL A CA 1
ATOM 1579 C C . VAL A 1 213 ? -8.365 -27.638 -16.073 1.00 29.17 213 VAL A C 1
ATOM 1581 O O . VAL A 1 213 ? -7.249 -27.132 -16.157 1.00 29.17 213 VAL A O 1
ATOM 1584 N N . GLY A 1 214 ? -8.663 -28.819 -16.620 1.00 29.56 214 GLY A N 1
ATOM 1585 C CA . GLY A 1 214 ? -7.770 -29.597 -17.488 1.00 29.56 214 GLY A CA 1
ATOM 1586 C C . GLY A 1 214 ? -8.568 -30.452 -18.485 1.00 29.56 214 GLY A C 1
ATOM 1587 O O . GLY A 1 214 ? -9.644 -30.939 -18.153 1.00 29.56 214 GLY A O 1
ATOM 1588 N N . ASN A 1 215 ? -8.067 -30.611 -19.716 1.00 25.97 215 ASN A N 1
ATOM 1589 C CA . ASN A 1 215 ? -8.841 -31.049 -20.894 1.00 25.97 215 ASN A CA 1
ATOM 1590 C C . ASN A 1 215 ? -8.801 -32.565 -21.236 1.00 25.97 215 ASN A C 1
ATOM 1592 O O . ASN A 1 215 ? -8.846 -32.898 -22.418 1.00 25.97 215 ASN A O 1
ATOM 1596 N N . THR A 1 216 ? -8.750 -33.511 -20.286 1.00 30.28 216 THR A N 1
ATOM 1597 C CA . THR A 1 216 ? -8.820 -34.961 -20.628 1.00 30.28 216 THR A CA 1
ATOM 1598 C C . THR A 1 216 ? -9.425 -35.847 -19.526 1.00 30.28 216 THR A C 1
ATOM 1600 O O . THR A 1 216 ? -9.110 -35.673 -18.354 1.00 30.28 216 THR A O 1
ATOM 1603 N N . TYR A 1 217 ? -10.271 -36.815 -19.918 1.00 30.86 217 TYR A N 1
ATOM 1604 C CA . TYR A 1 217 ? -11.066 -37.715 -19.056 1.00 30.86 217 TYR A CA 1
ATOM 1605 C C . TYR A 1 217 ? -10.309 -38.980 -18.587 1.00 30.86 217 TYR A C 1
ATOM 1607 O O . TYR A 1 217 ? -9.457 -39.490 -19.312 1.00 30.86 217 TYR A O 1
ATOM 1615 N N . ALA A 1 218 ? -10.682 -39.540 -17.424 1.00 31.81 218 ALA A N 1
ATOM 1616 C CA . ALA A 1 218 ? -10.193 -40.826 -16.895 1.00 31.81 218 ALA A CA 1
ATOM 1617 C C . ALA A 1 218 ? -11.270 -41.937 -16.940 1.00 31.81 218 ALA A C 1
ATOM 1619 O O . ALA A 1 218 ? -12.463 -41.656 -16.842 1.00 31.81 218 ALA A O 1
ATOM 1620 N N . ILE A 1 219 ? -10.840 -43.202 -17.063 1.00 33.66 219 ILE A N 1
ATOM 1621 C CA . ILE A 1 219 ? -11.689 -44.412 -17.094 1.00 33.66 219 ILE A CA 1
ATOM 1622 C C . ILE A 1 219 ? -11.481 -45.212 -15.797 1.00 33.66 219 ILE A C 1
ATOM 1624 O O . ILE A 1 219 ? -10.347 -45.388 -15.347 1.00 33.66 219 ILE A O 1
ATOM 1628 N N . ALA A 1 220 ? -12.566 -45.712 -15.200 1.00 33.12 220 ALA A N 1
ATOM 1629 C CA . ALA A 1 220 ? -12.526 -46.542 -13.995 1.00 33.12 220 ALA A CA 1
ATOM 1630 C C . ALA A 1 220 ? -11.779 -47.877 -14.223 1.00 33.12 220 ALA A C 1
ATOM 1632 O O . ALA A 1 220 ? -11.986 -48.536 -15.240 1.00 33.12 220 ALA A O 1
ATOM 1633 N N . GLY A 1 221 ? -10.953 -48.300 -13.253 1.00 38.66 221 GLY A N 1
ATOM 1634 C CA . GLY A 1 221 ? -10.333 -49.639 -13.222 1.00 38.66 221 GLY A CA 1
ATOM 1635 C C . GLY A 1 221 ? -8.849 -49.746 -13.610 1.00 38.66 221 GLY A C 1
ATOM 1636 O O . GLY A 1 221 ? -8.361 -50.855 -13.801 1.00 38.66 221 GLY A O 1
ATOM 1637 N N . SER A 1 222 ? -8.103 -48.643 -13.717 1.00 37.06 222 SER A N 1
ATOM 1638 C CA . SER A 1 222 ? -6.665 -48.684 -14.046 1.00 37.06 222 SER A CA 1
ATOM 1639 C C . SER A 1 222 ? -5.781 -48.896 -12.807 1.00 37.06 222 SER A C 1
ATOM 1641 O O . SER A 1 222 ? -5.849 -48.119 -11.860 1.00 37.06 222 SER A O 1
ATOM 1643 N N . THR A 1 223 ? -4.913 -49.911 -12.812 1.00 37.19 223 THR A N 1
ATOM 1644 C CA . THR A 1 223 ? -4.015 -50.283 -11.696 1.00 37.19 223 THR A CA 1
ATOM 1645 C C . THR A 1 223 ? -2.634 -49.601 -11.742 1.00 37.19 223 THR A C 1
ATOM 1647 O O . THR A 1 223 ? -1.673 -50.107 -11.166 1.00 37.19 223 THR A O 1
ATOM 1650 N N . GLY A 1 224 ? -2.499 -48.477 -12.454 1.00 40.34 224 GLY A N 1
ATOM 1651 C CA . GLY A 1 224 ? -1.257 -47.693 -12.529 1.00 40.34 224 GLY A CA 1
ATOM 1652 C C . GLY A 1 224 ? -1.145 -46.616 -11.433 1.00 40.34 224 GLY A C 1
ATOM 1653 O O . GLY A 1 224 ? -2.169 -46.174 -10.917 1.00 40.34 224 GLY A O 1
ATOM 1654 N N . PRO A 1 225 ? 0.073 -46.142 -11.096 1.00 38.56 225 PRO A N 1
ATOM 1655 C CA . PRO A 1 225 ? 0.353 -45.315 -9.910 1.00 38.56 225 PRO A CA 1
ATOM 1656 C C . PRO A 1 225 ? -0.241 -43.893 -9.900 1.00 38.56 225 PRO A C 1
ATOM 1658 O O . PRO A 1 225 ? 0.021 -43.152 -8.957 1.00 38.56 225 PRO A O 1
ATOM 1661 N N . PHE A 1 226 ? -1.044 -43.494 -10.892 1.00 43.75 226 PHE A N 1
ATOM 1662 C CA . PHE A 1 226 ? -1.634 -42.153 -10.956 1.00 43.75 226 PHE A CA 1
ATOM 1663 C C . PHE A 1 226 ? -3.065 -42.207 -11.512 1.00 43.75 226 PHE A C 1
ATOM 1665 O O . PHE A 1 226 ? -3.275 -42.288 -12.721 1.00 43.75 226 PHE A O 1
ATOM 1672 N N . GLN A 1 227 ? -4.053 -42.166 -10.614 1.00 48.41 227 GLN A N 1
ATOM 1673 C CA . GLN A 1 227 ? -5.465 -41.969 -10.943 1.00 48.41 227 GLN A CA 1
ATOM 1674 C C . GLN A 1 227 ? -5.835 -40.519 -10.600 1.00 48.41 227 GLN A C 1
ATOM 1676 O O . GLN A 1 227 ? -5.931 -40.172 -9.426 1.00 48.41 227 GLN A O 1
ATOM 1681 N N . PHE A 1 228 ? -6.021 -39.657 -11.600 1.00 45.00 228 PHE A N 1
ATOM 1682 C CA . PHE A 1 228 ? -6.517 -38.297 -11.370 1.00 45.00 228 PHE A CA 1
ATOM 1683 C C . PHE A 1 228 ? -8.038 -38.264 -11.533 1.00 45.00 228 PHE A C 1
ATOM 1685 O O . PHE A 1 228 ? -8.570 -38.744 -12.534 1.00 45.00 228 PHE A O 1
ATOM 1692 N N . VAL A 1 229 ? -8.730 -37.670 -10.562 1.00 42.81 229 VAL A N 1
ATOM 1693 C CA . VAL A 1 229 ? -10.118 -37.212 -10.710 1.00 42.81 229 VAL A CA 1
ATOM 1694 C C . VAL A 1 229 ? -10.058 -35.724 -11.004 1.00 42.81 229 VAL A C 1
ATOM 1696 O O . VAL A 1 229 ? -9.290 -35.002 -10.370 1.00 42.81 229 VAL A O 1
ATOM 1699 N N . TYR A 1 230 ? -10.857 -35.272 -11.964 1.00 50.91 230 TYR A N 1
ATOM 1700 C CA . TYR A 1 230 ? -11.005 -33.864 -12.316 1.00 50.91 230 TYR A CA 1
ATOM 1701 C C . TYR A 1 230 ? -12.422 -33.420 -11.964 1.00 50.91 230 TYR A C 1
ATOM 1703 O O . TYR A 1 230 ? -13.389 -34.090 -12.318 1.00 50.91 230 TYR A O 1
ATOM 1711 N N . GLY A 1 231 ? -12.541 -32.301 -11.256 1.00 49.38 231 GLY A N 1
ATOM 1712 C CA . GLY A 1 231 ? -13.812 -31.766 -10.789 1.00 49.38 231 GLY A CA 1
ATOM 1713 C C . GLY A 1 231 ? -13.599 -30.558 -9.873 1.00 49.38 231 GLY A C 1
ATOM 1714 O O . GLY A 1 231 ? -12.496 -30.381 -9.347 1.00 49.38 231 GLY A O 1
ATOM 1715 N N . PRO A 1 232 ? -14.609 -29.689 -9.705 1.00 47.50 232 PRO A N 1
ATOM 1716 C CA . PRO A 1 232 ? -14.588 -28.618 -8.714 1.00 47.50 232 PRO A CA 1
ATOM 1717 C C . PRO A 1 232 ? -14.204 -29.152 -7.330 1.00 47.50 232 PRO A C 1
ATOM 1719 O O . PRO A 1 232 ? -14.793 -30.112 -6.827 1.00 47.50 232 PRO A O 1
ATOM 1722 N N . ILE A 1 233 ? -13.186 -28.538 -6.728 1.00 54.91 233 ILE A N 1
ATOM 1723 C CA . ILE A 1 233 ? -12.689 -28.941 -5.417 1.00 54.91 233 ILE A CA 1
ATOM 1724 C C . ILE A 1 233 ? -13.581 -28.303 -4.358 1.00 54.91 233 ILE A C 1
ATOM 1726 O O . ILE A 1 233 ? -13.904 -27.126 -4.450 1.00 54.91 233 ILE A O 1
ATOM 1730 N N . VAL A 1 234 ? -13.944 -29.062 -3.332 1.00 57.41 234 VAL A N 1
ATOM 1731 C CA . VAL A 1 234 ? -14.615 -28.595 -2.120 1.00 57.41 234 VAL A CA 1
ATOM 1732 C C . VAL A 1 234 ? -13.627 -28.778 -0.980 1.00 57.41 234 VAL A C 1
ATOM 1734 O O . VAL A 1 234 ? -13.312 -29.907 -0.611 1.00 57.41 234 VAL A O 1
ATOM 1737 N N . TYR A 1 235 ? -13.083 -27.679 -0.457 1.00 62.25 235 TYR A N 1
ATOM 1738 C CA . TYR A 1 235 ? -12.177 -27.737 0.687 1.00 62.25 235 TYR A CA 1
ATOM 1739 C C . TYR A 1 235 ? -12.972 -27.746 1.987 1.00 62.25 235 TYR A C 1
ATOM 1741 O O . TYR A 1 235 ? -13.855 -26.915 2.175 1.00 62.25 235 TYR A O 1
ATOM 1749 N N . VAL A 1 236 ? -12.624 -28.639 2.906 1.00 62.22 236 VAL A N 1
ATOM 1750 C CA . VAL A 1 236 ? -13.223 -28.697 4.240 1.00 62.22 236 VAL A CA 1
ATOM 1751 C C . VAL A 1 236 ? -12.103 -28.637 5.269 1.00 62.22 236 VAL A C 1
ATOM 1753 O O . VAL A 1 236 ? -11.201 -29.469 5.282 1.00 62.22 236 VAL A O 1
ATOM 1756 N N . ASN A 1 237 ? -12.156 -27.626 6.140 1.00 52.06 237 ASN A N 1
ATOM 1757 C CA . ASN A 1 237 ? -11.083 -27.330 7.093 1.00 52.06 237 ASN A CA 1
ATOM 1758 C C . ASN A 1 237 ? -11.132 -28.191 8.375 1.00 52.06 237 ASN A C 1
ATOM 1760 O O . ASN A 1 237 ? -10.260 -28.045 9.229 1.00 52.06 237 ASN A O 1
ATOM 1764 N N . SER A 1 238 ? -12.155 -29.040 8.570 1.00 51.84 238 SER A N 1
ATOM 1765 C CA . SER A 1 238 ? -12.352 -29.734 9.853 1.00 51.84 238 SER A CA 1
ATOM 1766 C C . SER A 1 238 ? -13.071 -31.101 9.793 1.00 51.84 238 SER A C 1
ATOM 1768 O O . SER A 1 238 ? -14.260 -31.157 9.490 1.00 51.84 238 SER A O 1
ATOM 1770 N N . PHE A 1 239 ? -12.334 -32.131 10.245 1.00 60.88 239 PHE A N 1
ATOM 1771 C CA . PHE A 1 239 ? -12.675 -33.449 10.835 1.00 60.88 239 PHE A CA 1
ATOM 1772 C C . PHE A 1 239 ? -13.322 -34.582 10.006 1.00 60.88 239 PHE A C 1
ATOM 1774 O O . PHE A 1 239 ? -14.139 -34.380 9.118 1.00 60.88 239 PHE A O 1
ATOM 1781 N N . GLY A 1 240 ? -12.943 -35.818 10.381 1.00 56.28 240 GLY A N 1
ATOM 1782 C CA . GLY A 1 240 ? -13.099 -37.101 9.674 1.00 56.28 240 GLY A CA 1
ATOM 1783 C C . GLY A 1 240 ? -14.507 -37.687 9.514 1.00 56.28 240 GLY A C 1
ATOM 1784 O O . GLY A 1 240 ? -14.677 -38.897 9.662 1.00 56.28 240 GLY A O 1
ATOM 1785 N N . SER A 1 241 ? -15.513 -36.867 9.189 1.00 66.25 241 SER A N 1
ATOM 1786 C CA . SER A 1 241 ? -16.822 -37.352 8.725 1.00 66.25 241 SER A CA 1
ATOM 1787 C C . SER A 1 241 ? -17.455 -36.420 7.685 1.00 66.25 241 SER A C 1
ATOM 1789 O O . SER A 1 241 ? -17.233 -35.213 7.706 1.00 66.25 241 SER A O 1
ATOM 1791 N N . CYS A 1 242 ? -18.302 -36.977 6.819 1.00 68.38 242 CYS A N 1
ATOM 1792 C CA . CYS A 1 242 ? -18.986 -36.266 5.732 1.00 68.38 242 CYS A CA 1
ATOM 1793 C C . CYS A 1 242 ? -19.974 -35.177 6.178 1.00 68.38 242 CYS A C 1
ATOM 1795 O O . CYS A 1 242 ? -20.299 -34.295 5.396 1.00 68.38 242 CYS A O 1
ATOM 1797 N N . ALA A 1 243 ? -20.412 -35.176 7.441 1.00 71.38 243 ALA A N 1
ATOM 1798 C CA . ALA A 1 243 ? -21.499 -34.321 7.927 1.00 71.38 243 ALA A CA 1
ATOM 1799 C C . ALA A 1 243 ? -21.238 -32.801 7.827 1.00 71.38 243 ALA A C 1
ATOM 1801 O O . ALA A 1 243 ? -22.172 -32.010 7.943 1.00 71.38 243 ALA A O 1
ATOM 1802 N N . ALA A 1 244 ? -19.984 -32.382 7.638 1.00 63.62 244 ALA A N 1
ATOM 1803 C CA . ALA A 1 244 ? -19.611 -30.978 7.458 1.00 63.62 244 ALA A CA 1
ATOM 1804 C C . ALA A 1 244 ? -19.815 -30.467 6.017 1.00 63.62 244 ALA A C 1
ATOM 1806 O O . ALA A 1 244 ? -19.679 -29.266 5.768 1.00 63.62 244 ALA A O 1
ATOM 1807 N N . VAL A 1 245 ? -20.126 -31.354 5.068 1.00 66.56 245 VAL A N 1
ATOM 1808 C CA . VAL A 1 245 ? -20.347 -31.015 3.661 1.00 66.56 245 VAL A CA 1
ATOM 1809 C C . VAL A 1 245 ? -21.846 -30.816 3.412 1.00 66.56 245 VAL A C 1
ATOM 1811 O O . VAL A 1 245 ? -22.644 -31.700 3.709 1.00 66.56 245 VAL A O 1
ATOM 1814 N N . PRO A 1 246 ? -22.278 -29.678 2.841 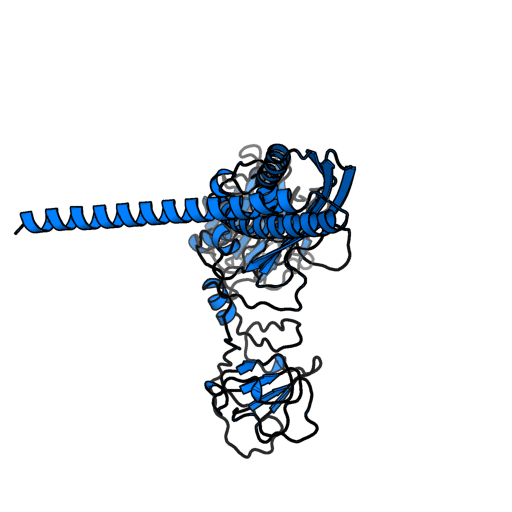1.00 66.00 246 PRO A N 1
ATOM 1815 C CA . PRO A 1 246 ? -23.657 -29.531 2.388 1.00 66.00 246 PRO A CA 1
ATOM 1816 C C . PRO A 1 246 ? -24.000 -30.579 1.320 1.00 66.00 246 PRO A C 1
ATOM 1818 O O . PRO A 1 246 ? -23.281 -30.701 0.329 1.00 66.00 246 PRO A O 1
ATOM 1821 N N . SER A 1 247 ? -25.136 -31.266 1.469 1.00 76.44 247 SER A N 1
ATOM 1822 C CA . SER A 1 247 ? -25.554 -32.394 0.613 1.00 76.44 247 SER A CA 1
ATOM 1823 C C . SER A 1 247 ? -25.567 -32.101 -0.893 1.00 76.44 247 SER A C 1
ATOM 1825 O O . SER A 1 247 ? -25.365 -32.992 -1.712 1.00 76.44 247 SER A O 1
ATOM 1827 N N . GLN A 1 248 ? -25.741 -30.839 -1.291 1.00 71.38 248 GLN A N 1
ATOM 1828 C CA . GLN A 1 248 ? -25.660 -30.406 -2.692 1.00 71.38 248 GLN A CA 1
ATOM 1829 C C . GLN A 1 248 ? -24.272 -30.603 -3.337 1.00 71.38 248 GLN A C 1
ATOM 1831 O O . GLN A 1 248 ? -24.170 -30.638 -4.563 1.00 71.38 248 GLN A O 1
ATOM 1836 N N . TYR A 1 249 ? -23.216 -30.743 -2.532 1.00 65.00 249 TYR A N 1
ATOM 1837 C CA . TYR A 1 249 ? -21.842 -30.972 -2.985 1.00 65.00 249 TYR A CA 1
ATOM 1838 C C . TYR A 1 249 ? -21.377 -32.425 -2.804 1.00 65.00 249 TYR A C 1
ATOM 1840 O O . TYR A 1 249 ? -20.331 -32.793 -3.328 1.00 65.00 249 TYR A O 1
ATOM 1848 N N . GLU A 1 250 ? -22.161 -33.260 -2.118 1.00 76.00 250 GLU A N 1
ATOM 1849 C CA . GLU A 1 250 ? -21.890 -34.681 -1.857 1.00 76.00 250 GLU A CA 1
ATOM 1850 C C . GLU A 1 250 ? -22.195 -35.555 -3.088 1.00 76.00 250 GLU A C 1
ATOM 1852 O O . GLU A 1 250 ? -23.071 -36.421 -3.080 1.00 76.00 250 GLU A O 1
ATOM 1857 N N . ASN A 1 251 ? -21.526 -35.291 -4.212 1.00 78.38 251 ASN A N 1
ATOM 1858 C CA . ASN A 1 251 ? -21.711 -36.061 -5.441 1.00 78.38 251 ASN A CA 1
ATOM 1859 C C . ASN A 1 251 ? -20.436 -36.151 -6.284 1.00 78.38 251 ASN A C 1
ATOM 1861 O O . ASN A 1 251 ? -19.481 -35.395 -6.103 1.00 78.38 251 ASN A O 1
ATOM 1865 N N . ALA A 1 252 ? -20.454 -37.076 -7.248 1.00 75.31 252 ALA A N 1
ATOM 1866 C CA . ALA A 1 252 ? -19.267 -37.492 -7.988 1.00 75.31 252 ALA A CA 1
ATOM 1867 C C . ALA A 1 252 ? -18.658 -36.384 -8.865 1.00 75.31 252 ALA A C 1
ATOM 1869 O O . ALA A 1 252 ? -17.554 -36.552 -9.377 1.00 75.31 252 ALA A O 1
ATOM 1870 N N . ASN A 1 253 ? -19.352 -35.253 -9.028 1.00 67.88 253 ASN A N 1
ATOM 1871 C CA . ASN A 1 253 ? -18.846 -34.109 -9.781 1.00 67.88 253 ASN A CA 1
ATOM 1872 C C . ASN A 1 253 ? -17.835 -33.274 -8.985 1.00 67.88 253 ASN A C 1
ATOM 1874 O O . ASN A 1 253 ? -17.156 -32.442 -9.578 1.00 67.88 253 ASN A O 1
ATOM 1878 N N . PHE A 1 254 ? -17.738 -33.460 -7.668 1.00 63.34 254 PHE A N 1
ATOM 1879 C CA . PHE A 1 254 ? -16.849 -32.684 -6.808 1.00 63.34 254 PHE A CA 1
ATOM 1880 C C . PHE A 1 254 ? -15.689 -33.536 -6.281 1.00 63.34 254 PHE A C 1
ATOM 1882 O O . PHE A 1 254 ? -15.797 -34.757 -6.143 1.00 63.34 254 PHE A O 1
ATOM 1889 N N . ILE A 1 255 ? -14.580 -32.876 -5.949 1.00 68.56 255 ILE A N 1
ATOM 1890 C CA . ILE A 1 255 ? -13.411 -33.479 -5.298 1.00 68.56 255 ILE A CA 1
ATOM 1891 C C . ILE A 1 255 ? -13.304 -32.916 -3.888 1.00 68.56 255 ILE A C 1
ATOM 1893 O O . ILE A 1 255 ? -13.245 -31.703 -3.715 1.00 68.56 255 ILE A O 1
ATOM 1897 N N . LEU A 1 256 ? -13.225 -33.771 -2.875 1.00 70.94 256 LEU A N 1
ATOM 1898 C CA . LEU A 1 256 ? -13.041 -33.327 -1.497 1.00 70.94 256 LEU A CA 1
ATOM 1899 C C . LEU A 1 256 ? -11.563 -33.040 -1.218 1.00 70.94 256 LEU A C 1
ATOM 1901 O O . LEU A 1 256 ? -10.730 -33.923 -1.382 1.00 70.94 256 LEU A O 1
ATOM 1905 N N . ALA A 1 257 ? -11.232 -31.842 -0.745 1.00 69.00 257 ALA A N 1
ATOM 1906 C CA . ALA A 1 257 ? -9.899 -31.483 -0.264 1.00 69.00 257 ALA A CA 1
ATOM 1907 C C . ALA A 1 257 ? -9.916 -31.269 1.254 1.00 69.00 257 ALA A C 1
ATOM 1909 O O . ALA A 1 257 ? -10.728 -30.504 1.768 1.00 69.00 257 ALA A O 1
ATOM 1910 N N . THR A 1 258 ? -9.013 -31.921 1.981 1.00 65.44 258 THR A N 1
ATOM 1911 C CA . THR A 1 258 ? -9.019 -31.950 3.452 1.00 65.44 258 THR A CA 1
ATOM 1912 C C . THR A 1 258 ? -7.596 -32.084 4.011 1.00 65.44 258 THR A C 1
ATOM 1914 O O . THR A 1 258 ? -6.756 -32.727 3.395 1.00 65.44 258 THR A O 1
ATOM 1917 N N . PRO A 1 259 ? -7.268 -31.501 5.174 1.00 58.38 259 PRO A N 1
ATOM 1918 C CA . PRO A 1 259 ? -5.989 -31.753 5.847 1.00 58.38 259 PRO A CA 1
ATOM 1919 C C . PRO A 1 259 ? -5.942 -33.101 6.585 1.00 58.38 259 PRO A C 1
ATOM 1921 O O . PRO A 1 259 ? -4.866 -33.627 6.876 1.00 58.38 259 PRO A O 1
ATOM 1924 N N . THR A 1 260 ? -7.098 -33.661 6.930 1.00 66.81 260 THR A N 1
ATOM 1925 C CA . THR A 1 260 ? -7.205 -34.871 7.753 1.00 66.81 260 THR A CA 1
ATOM 1926 C C . THR A 1 260 ? -7.831 -36.019 6.978 1.00 66.81 260 THR A C 1
ATOM 1928 O O . THR A 1 260 ? -8.672 -35.781 6.110 1.00 66.81 260 THR A O 1
ATOM 1931 N N . ASP A 1 261 ? -7.476 -37.252 7.340 1.00 68.00 261 ASP A N 1
ATOM 1932 C CA . ASP A 1 261 ? -8.133 -38.452 6.827 1.00 68.00 261 ASP A CA 1
ATOM 1933 C C . ASP A 1 261 ? -9.665 -38.392 7.011 1.00 68.00 261 ASP A C 1
ATOM 1935 O O . ASP A 1 261 ? -10.176 -37.964 8.050 1.00 68.00 261 ASP A O 1
ATOM 1939 N N . VAL A 1 262 ? -10.392 -38.834 5.987 1.00 69.31 262 VAL A N 1
ATOM 1940 C CA . VAL A 1 262 ? -11.849 -38.985 5.973 1.00 69.31 262 VAL A CA 1
ATOM 1941 C C . VAL A 1 262 ? -12.115 -40.466 5.735 1.00 69.31 262 VAL A C 1
ATOM 1943 O O . VAL A 1 262 ? -11.671 -41.007 4.727 1.00 69.31 262 VAL A O 1
ATOM 1946 N N . ALA A 1 263 ? -12.802 -41.129 6.670 1.00 61.94 263 ALA A N 1
ATOM 1947 C CA . ALA A 1 263 ? -13.004 -42.579 6.640 1.00 61.94 263 ALA A CA 1
ATOM 1948 C C . ALA A 1 263 ? -13.536 -43.084 5.278 1.00 61.94 263 ALA A C 1
ATOM 1950 O O . ALA A 1 263 ? -14.340 -42.413 4.624 1.00 61.94 263 ALA A O 1
ATOM 1951 N N . ALA A 1 264 ? -13.072 -44.269 4.859 1.00 51.44 264 ALA A N 1
ATOM 1952 C CA . ALA A 1 264 ? -13.312 -44.842 3.534 1.00 51.44 264 ALA A CA 1
ATOM 1953 C C . ALA A 1 264 ? -14.800 -44.818 3.119 1.00 51.44 264 ALA A C 1
ATOM 1955 O O . ALA A 1 264 ? -15.651 -45.412 3.780 1.00 51.44 264 ALA A O 1
ATOM 1956 N N . GLY A 1 265 ? -15.096 -44.130 2.005 1.00 60.69 265 GLY A N 1
ATOM 1957 C CA . GLY A 1 265 ? -16.451 -43.968 1.452 1.00 60.69 265 GLY A CA 1
ATOM 1958 C C . GLY A 1 265 ? -16.816 -42.561 0.952 1.00 60.69 265 GLY A C 1
ATOM 1959 O O . GLY A 1 265 ? -17.963 -42.350 0.578 1.00 60.69 265 GLY A O 1
ATOM 1960 N N . SER A 1 266 ? -15.876 -41.606 0.981 1.00 61.81 266 SER A N 1
ATOM 1961 C CA . SER A 1 266 ? -15.824 -40.329 0.231 1.00 61.81 266 SER A CA 1
ATOM 1962 C C . SER A 1 266 ? -17.124 -39.551 -0.021 1.00 61.81 266 SER A C 1
ATOM 1964 O O . SER A 1 266 ? -17.206 -38.881 -1.036 1.00 61.81 266 SER A O 1
ATOM 1966 N N . CYS A 1 267 ? -18.121 -39.588 0.864 1.00 71.81 267 CYS A N 1
ATOM 1967 C CA . CYS A 1 267 ? -19.296 -38.696 0.880 1.00 71.81 267 CYS A CA 1
ATOM 1968 C C . CYS A 1 267 ? -19.979 -38.464 -0.487 1.00 71.81 267 CYS A C 1
ATOM 1970 O O . CYS A 1 267 ? -20.432 -37.363 -0.775 1.00 71.81 267 CYS A O 1
ATOM 1972 N N . GLY A 1 268 ? -19.968 -39.459 -1.378 1.00 75.31 268 GLY A N 1
ATOM 1973 C CA . GLY A 1 268 ? -20.446 -39.306 -2.756 1.00 75.31 268 GLY A CA 1
ATOM 1974 C C . GLY A 1 268 ? -19.525 -38.531 -3.713 1.00 75.31 268 GLY A C 1
ATOM 1975 O O . GLY A 1 268 ? -19.813 -38.538 -4.903 1.00 75.31 268 GLY A O 1
ATOM 1976 N N . PHE A 1 269 ? -18.427 -37.918 -3.255 1.00 75.69 269 PHE A N 1
ATOM 1977 C CA . PHE A 1 269 ? -17.414 -37.230 -4.067 1.00 75.69 269 PHE A CA 1
ATOM 1978 C C . PHE A 1 269 ? -16.715 -38.154 -5.062 1.00 75.69 269 PHE A C 1
ATOM 1980 O O . PHE A 1 269 ? -16.509 -39.338 -4.797 1.00 75.69 269 PHE A O 1
ATOM 1987 N N . GLY A 1 270 ? -16.283 -37.580 -6.186 1.00 70.44 270 GLY A N 1
ATOM 1988 C CA . GLY A 1 270 ? -15.582 -38.297 -7.248 1.00 70.44 270 GLY A CA 1
ATOM 1989 C C . GLY A 1 270 ? -14.122 -38.595 -6.919 1.00 70.44 270 GLY A C 1
ATOM 1990 O O . GLY A 1 270 ? -13.546 -39.483 -7.536 1.00 70.44 270 GLY A O 1
ATOM 1991 N N . GLY A 1 271 ? -13.524 -37.874 -5.962 1.00 74.19 271 GLY A N 1
ATOM 1992 C CA . GLY A 1 271 ? -12.137 -38.056 -5.528 1.00 74.19 271 GLY A CA 1
ATOM 1993 C C . GLY A 1 271 ? -11.807 -37.313 -4.230 1.00 74.19 271 GLY A C 1
ATOM 1994 O O . GLY A 1 271 ? -12.593 -36.481 -3.771 1.00 74.19 271 GLY A O 1
ATOM 1995 N N . VAL A 1 272 ? -10.645 -37.612 -3.638 1.00 72.25 272 VAL A N 1
ATOM 1996 C CA . VAL A 1 272 ? -10.187 -37.033 -2.357 1.00 72.25 272 VAL A CA 1
ATOM 1997 C C . VAL A 1 272 ? -8.749 -36.511 -2.458 1.00 72.25 272 VAL A C 1
ATOM 1999 O O . VAL A 1 272 ? -7.883 -37.167 -3.019 1.00 72.25 272 VAL A O 1
ATOM 2002 N N . ILE A 1 273 ? -8.452 -35.355 -1.873 1.00 70.06 273 ILE A N 1
ATOM 2003 C CA . ILE A 1 273 ? -7.095 -34.834 -1.685 1.00 70.06 273 ILE A CA 1
ATOM 2004 C C . ILE A 1 273 ? -6.875 -34.640 -0.183 1.00 70.06 273 ILE A C 1
ATOM 2006 O O . ILE A 1 273 ? -7.596 -33.865 0.442 1.00 70.06 273 ILE A O 1
ATOM 2010 N N . THR A 1 274 ? -5.894 -35.332 0.399 1.00 65.31 274 THR A N 1
ATOM 2011 C CA . THR A 1 274 ? -5.626 -35.320 1.847 1.00 65.31 274 THR A CA 1
ATOM 2012 C C . THR A 1 274 ? -4.148 -35.117 2.186 1.00 65.31 274 THR A C 1
ATOM 2014 O O . THR A 1 274 ? -3.278 -35.498 1.408 1.00 65.31 274 THR A O 1
ATOM 2017 N N . TYR A 1 275 ? -3.836 -34.533 3.346 1.00 58.75 275 TYR A N 1
ATOM 2018 C CA . TYR A 1 275 ? -2.458 -34.467 3.864 1.00 58.75 275 TYR A CA 1
ATOM 2019 C C . TYR A 1 275 ? -2.071 -35.719 4.668 1.00 58.75 275 TYR A C 1
ATOM 2021 O O . TYR A 1 275 ? -0.903 -36.104 4.720 1.00 58.75 275 TYR A O 1
ATOM 2029 N N . THR A 1 276 ? -3.049 -36.389 5.283 1.00 63.78 276 THR A N 1
ATOM 2030 C CA . THR A 1 276 ? -2.824 -37.617 6.057 1.00 63.78 276 THR A CA 1
ATOM 2031 C C . THR A 1 276 ? -3.333 -38.830 5.279 1.00 63.78 276 THR A C 1
ATOM 2033 O O . THR A 1 276 ? -4.515 -38.866 4.929 1.00 63.78 276 THR A O 1
ATOM 2036 N N . PRO A 1 277 ? -2.471 -39.824 4.983 1.00 61.59 277 PRO A N 1
ATOM 2037 C CA . PRO A 1 277 ? -2.910 -41.059 4.352 1.00 61.59 277 PRO A CA 1
ATOM 2038 C C . PRO A 1 277 ? -3.906 -41.782 5.258 1.00 61.59 277 PRO A C 1
ATOM 2040 O O . PRO A 1 277 ? -3.684 -41.873 6.467 1.00 61.59 277 PRO A O 1
ATOM 2043 N N . SER A 1 278 ? -4.971 -42.329 4.673 1.00 66.06 278 SER A N 1
ATOM 2044 C CA . SER A 1 278 ? -5.910 -43.142 5.435 1.00 66.06 278 SER A CA 1
ATOM 2045 C C . SER A 1 278 ? -5.307 -44.468 5.872 1.00 66.06 278 SER A C 1
ATOM 2047 O O . SER A 1 278 ? -4.531 -45.087 5.143 1.00 66.06 278 SER A O 1
ATOM 2049 N N . SER A 1 279 ? -5.732 -44.939 7.046 1.00 64.69 279 SER A N 1
ATOM 2050 C CA . SER A 1 279 ? -5.495 -46.323 7.480 1.00 64.69 279 SER A CA 1
ATOM 2051 C C . SER A 1 279 ? -6.340 -47.346 6.701 1.00 64.69 279 SER A C 1
ATOM 2053 O O . SER A 1 279 ? -6.042 -48.539 6.730 1.00 64.69 279 SER A O 1
ATOM 2055 N N . THR A 1 280 ? -7.362 -46.885 5.969 1.00 65.31 280 THR A N 1
ATOM 2056 C CA . THR A 1 280 ? -8.264 -47.690 5.130 1.00 65.31 280 THR A CA 1
ATOM 2057 C C . THR A 1 280 ? -8.206 -47.225 3.674 1.00 65.31 280 THR A C 1
ATOM 2059 O O . THR A 1 280 ? -8.236 -46.031 3.412 1.00 65.31 280 THR A O 1
ATOM 2062 N N . ALA A 1 281 ? -8.139 -48.134 2.698 1.00 63.41 281 ALA A N 1
ATOM 2063 C CA . ALA A 1 281 ? -8.090 -47.739 1.286 1.00 63.41 281 ALA A CA 1
ATOM 2064 C C . ALA A 1 281 ? -9.357 -46.962 0.864 1.00 63.41 281 ALA A C 1
ATOM 2066 O O . ALA A 1 281 ? -10.475 -47.410 1.127 1.00 63.41 281 ALA A O 1
ATOM 2067 N N . TYR A 1 282 ? -9.192 -45.817 0.192 1.00 65.81 282 TYR A N 1
ATOM 2068 C CA . TYR A 1 282 ? -10.318 -45.061 -0.362 1.00 65.81 282 TYR A CA 1
ATOM 2069 C C . TYR A 1 282 ? -10.971 -45.823 -1.524 1.00 65.81 282 TYR A C 1
ATOM 2071 O O . TYR A 1 282 ? -10.295 -46.436 -2.348 1.00 65.81 282 TYR A O 1
ATOM 2079 N N . THR A 1 283 ? -12.300 -45.747 -1.614 1.00 70.62 283 THR A N 1
ATOM 2080 C CA . THR A 1 283 ? -13.096 -46.327 -2.712 1.00 70.62 283 THR A CA 1
ATOM 2081 C C . THR A 1 283 ? -13.148 -45.444 -3.959 1.00 70.62 283 THR A C 1
ATOM 2083 O O . THR A 1 283 ? -13.693 -45.854 -4.981 1.00 70.62 283 THR A O 1
ATOM 2086 N N . VAL A 1 284 ? -12.597 -44.234 -3.876 1.00 68.62 284 VAL A N 1
ATOM 2087 C CA . VAL A 1 284 ? -12.463 -43.276 -4.978 1.00 68.62 284 VAL A CA 1
ATOM 2088 C C . VAL A 1 284 ? -10.996 -42.906 -5.154 1.00 68.62 284 VAL A C 1
ATOM 2090 O O . VAL A 1 284 ? -10.218 -43.058 -4.204 1.00 68.62 284 VAL A O 1
ATOM 2093 N N . PRO A 1 285 ? -10.593 -42.404 -6.331 1.00 66.25 285 PRO A N 1
ATOM 2094 C CA . PRO A 1 285 ? -9.226 -41.953 -6.522 1.00 66.25 285 PRO A CA 1
ATOM 2095 C C . PRO A 1 285 ? -8.870 -40.865 -5.511 1.00 66.25 285 PRO A C 1
ATOM 2097 O O . PRO A 1 285 ? -9.659 -39.953 -5.244 1.00 66.25 285 PRO A O 1
ATOM 2100 N N . TYR A 1 286 ? -7.676 -40.973 -4.940 1.00 62.72 286 TYR A N 1
ATOM 2101 C CA . TYR A 1 286 ? -7.224 -40.068 -3.900 1.00 62.72 286 TYR A CA 1
ATOM 2102 C C . TYR A 1 286 ? -5.774 -39.645 -4.102 1.00 62.72 286 TYR A C 1
ATOM 2104 O O . TYR A 1 286 ? -4.958 -40.377 -4.662 1.00 62.72 286 TYR A O 1
ATOM 2112 N N . LEU A 1 287 ? -5.457 -38.456 -3.606 1.00 58.88 287 LEU A N 1
ATOM 2113 C CA . LEU A 1 287 ? -4.127 -37.876 -3.615 1.00 58.88 287 LEU A CA 1
ATOM 2114 C C . LEU A 1 287 ? -3.718 -37.550 -2.183 1.00 58.88 287 LEU A C 1
ATOM 2116 O O . LEU A 1 287 ? -4.362 -36.736 -1.524 1.00 58.88 287 LEU A O 1
ATOM 2120 N N . VAL A 1 288 ? -2.619 -38.146 -1.722 1.00 57.72 288 VAL A N 1
ATOM 2121 C CA . VAL A 1 288 ? -1.975 -37.732 -0.474 1.00 57.72 288 VAL A CA 1
ATOM 2122 C C . VAL A 1 288 ? -0.861 -36.751 -0.816 1.00 57.72 288 VAL A C 1
ATOM 2124 O O . VAL A 1 288 ? 0.102 -37.135 -1.479 1.00 57.72 288 VAL A O 1
ATOM 2127 N N . TYR A 1 289 ? -0.985 -35.494 -0.396 1.00 53.28 289 TYR A N 1
ATOM 2128 C CA . TYR A 1 289 ? 0.068 -34.498 -0.592 1.00 53.28 289 TYR A CA 1
ATOM 2129 C C . TYR A 1 289 ? 0.894 -34.357 0.685 1.00 53.28 289 TYR A C 1
ATOM 2131 O O . TYR A 1 289 ? 0.356 -34.204 1.777 1.00 53.28 289 TYR A O 1
ATOM 2139 N N . SER A 1 290 ? 2.218 -34.378 0.552 1.00 51.09 290 SER A N 1
ATOM 2140 C CA . SER A 1 290 ? 3.135 -33.993 1.626 1.00 51.09 290 SER A CA 1
ATOM 2141 C C . SER A 1 290 ? 3.930 -32.761 1.201 1.00 51.09 290 SER A C 1
ATOM 2143 O O . SER A 1 290 ? 4.124 -32.506 0.010 1.00 51.09 290 SER A O 1
ATOM 2145 N N . SER A 1 291 ? 4.474 -32.025 2.170 1.00 43.78 291 SER A N 1
ATOM 2146 C CA . SER A 1 291 ? 5.411 -30.923 1.905 1.00 43.78 291 SER A CA 1
ATOM 2147 C C . SER A 1 291 ? 6.685 -31.357 1.159 1.00 43.78 291 SER A C 1
ATOM 2149 O O . SER A 1 291 ? 7.431 -30.502 0.694 1.00 43.78 291 SER A O 1
ATOM 2151 N N . SER A 1 292 ? 6.936 -32.666 1.022 1.00 40.56 292 SER A N 1
ATOM 2152 C CA . SER A 1 292 ? 8.061 -33.248 0.283 1.00 40.56 292 SER A CA 1
ATOM 2153 C C . SER A 1 292 ? 7.697 -33.800 -1.103 1.00 40.56 292 SER A C 1
ATOM 2155 O O . SER A 1 292 ? 8.591 -34.202 -1.847 1.00 40.56 292 SER A O 1
ATOM 2157 N N . THR A 1 293 ? 6.415 -33.836 -1.483 1.00 42.97 293 THR A N 1
ATOM 2158 C CA . THR A 1 293 ? 6.011 -34.310 -2.817 1.00 42.97 293 THR A CA 1
ATOM 2159 C C . THR A 1 293 ? 6.234 -33.237 -3.887 1.00 42.97 293 THR A C 1
ATOM 2161 O O . THR A 1 293 ? 5.695 -32.137 -3.799 1.00 42.97 293 THR A O 1
ATOM 2164 N N . ASN A 1 294 ? 6.985 -33.577 -4.944 1.00 42.84 294 ASN A N 1
ATOM 2165 C CA . ASN A 1 294 ? 7.238 -32.748 -6.139 1.00 42.84 294 ASN A CA 1
ATOM 2166 C C . ASN A 1 294 ? 5.995 -32.592 -7.037 1.00 42.84 294 ASN A C 1
ATOM 2168 O O . ASN A 1 294 ? 6.072 -32.678 -8.261 1.00 42.84 294 ASN A O 1
ATOM 2172 N N . ILE A 1 295 ? 4.821 -32.397 -6.444 1.00 41.69 295 ILE A N 1
ATOM 2173 C CA . ILE A 1 295 ? 3.553 -32.364 -7.172 1.00 41.69 295 ILE A CA 1
ATOM 2174 C C . ILE A 1 295 ? 3.458 -31.169 -8.133 1.00 41.69 295 ILE A C 1
ATOM 2176 O O . ILE A 1 295 ? 2.821 -31.255 -9.178 1.00 41.69 295 ILE A O 1
ATOM 2180 N N . MET A 1 296 ? 4.189 -30.094 -7.824 1.00 37.81 296 MET A N 1
ATOM 2181 C CA . MET A 1 296 ? 4.299 -28.878 -8.634 1.00 37.81 296 MET A CA 1
ATOM 2182 C C . MET A 1 296 ? 4.996 -29.105 -9.986 1.00 37.81 296 MET A C 1
ATOM 2184 O O . MET A 1 296 ? 4.783 -28.322 -10.904 1.00 37.81 296 MET A O 1
ATOM 2188 N N . ASN A 1 297 ? 5.780 -30.182 -10.145 1.00 40.88 297 ASN A N 1
ATOM 2189 C CA . ASN A 1 297 ? 6.482 -30.497 -11.400 1.00 40.88 297 ASN A CA 1
ATOM 2190 C C . ASN A 1 297 ? 5.563 -31.076 -12.487 1.00 40.88 297 ASN A C 1
ATOM 2192 O O . ASN A 1 297 ? 5.994 -31.243 -13.625 1.00 40.88 297 ASN A O 1
ATOM 2196 N N . TYR A 1 298 ? 4.321 -31.416 -12.137 1.00 42.09 298 TYR A N 1
ATOM 2197 C CA . TYR A 1 298 ? 3.364 -32.069 -13.033 1.00 42.09 298 TYR A CA 1
ATOM 2198 C C . TYR A 1 298 ? 2.198 -31.150 -13.435 1.00 42.09 298 TYR A C 1
ATOM 2200 O O . TYR A 1 298 ? 1.295 -31.578 -14.153 1.00 42.09 298 TYR A O 1
ATOM 2208 N N . LEU A 1 299 ? 2.214 -29.888 -12.989 1.00 38.94 299 LEU A N 1
ATOM 2209 C CA . LEU A 1 299 ? 1.272 -28.853 -13.411 1.00 38.94 299 LEU A CA 1
ATOM 2210 C C . LEU A 1 299 ? 1.784 -28.189 -14.699 1.00 38.94 299 LEU A C 1
ATOM 2212 O O . LEU A 1 299 ? 2.977 -27.931 -14.846 1.00 38.94 299 LEU A O 1
ATOM 2216 N N . TYR A 1 300 ? 0.885 -27.940 -15.653 1.00 36.03 300 TYR A N 1
ATOM 2217 C CA . TYR A 1 300 ? 1.228 -27.321 -16.939 1.00 36.03 300 TYR A CA 1
ATOM 2218 C C . TYR A 1 300 ? 1.700 -25.865 -16.759 1.00 36.03 300 TYR A C 1
ATOM 2220 O O . TYR A 1 300 ? 1.348 -25.218 -15.775 1.00 36.03 300 TYR A O 1
ATOM 2228 N N . ASN A 1 301 ? 2.468 -25.349 -17.727 1.00 32.88 301 ASN A N 1
ATOM 2229 C CA . ASN A 1 301 ? 3.087 -24.016 -17.708 1.00 32.88 301 ASN A CA 1
ATOM 2230 C C . ASN A 1 301 ? 2.162 -22.900 -17.178 1.00 32.88 301 ASN A C 1
ATOM 2232 O O . ASN A 1 301 ? 1.173 -22.537 -17.813 1.00 32.88 301 ASN A O 1
ATOM 2236 N N . GLY A 1 302 ? 2.553 -22.332 -16.035 1.00 36.56 302 GLY A N 1
ATOM 2237 C CA . GLY A 1 302 ? 1.926 -21.201 -15.354 1.00 36.56 302 GLY A CA 1
ATOM 2238 C C . GLY A 1 302 ? 2.526 -21.027 -13.954 1.00 36.56 302 GLY A C 1
ATOM 2239 O O . GLY A 1 302 ? 2.924 -22.003 -13.315 1.00 36.56 302 GLY A O 1
ATOM 2240 N N . THR A 1 303 ? 2.631 -19.789 -13.468 1.00 30.36 303 THR A N 1
ATOM 2241 C CA . THR A 1 303 ? 3.130 -19.494 -12.117 1.00 30.36 303 THR A CA 1
ATOM 2242 C C . THR A 1 303 ? 2.178 -20.076 -11.076 1.00 30.36 303 THR A C 1
ATOM 2244 O O . THR A 1 303 ? 1.066 -19.594 -10.877 1.00 30.36 303 THR A O 1
ATOM 2247 N N . SER A 1 304 ? 2.625 -21.142 -10.418 1.00 34.47 304 SER A N 1
ATOM 2248 C CA . SER A 1 304 ? 1.887 -21.829 -9.361 1.00 34.47 304 SER A CA 1
ATOM 2249 C C . SER A 1 304 ? 2.459 -21.395 -8.014 1.00 34.47 304 SER A C 1
ATOM 2251 O O . SER A 1 304 ? 3.626 -21.662 -7.728 1.00 34.47 304 SER A O 1
ATOM 2253 N N . LEU A 1 305 ? 1.670 -20.705 -7.188 1.00 31.64 305 LEU A N 1
ATOM 2254 C CA . LEU A 1 305 ? 2.090 -20.294 -5.847 1.00 31.64 305 LEU A CA 1
ATOM 2255 C C . LEU A 1 305 ? 1.482 -21.238 -4.806 1.00 31.64 305 LEU A C 1
ATOM 2257 O O . LEU A 1 305 ? 0.264 -21.362 -4.712 1.00 31.64 305 LEU A O 1
ATOM 2261 N N . LEU A 1 306 ? 2.332 -21.865 -3.993 1.00 31.84 306 LEU A N 1
ATOM 2262 C CA . LEU A 1 306 ? 1.897 -22.549 -2.781 1.00 31.84 306 LEU A CA 1
ATOM 2263 C C . LEU A 1 306 ? 1.715 -21.489 -1.684 1.00 31.84 306 LEU A C 1
ATOM 2265 O O . LEU A 1 306 ? 2.696 -20.978 -1.140 1.00 31.84 306 LEU A O 1
ATOM 2269 N N . LEU A 1 307 ? 0.474 -21.130 -1.353 1.00 33.69 307 LEU A N 1
ATOM 2270 C CA . LEU A 1 307 ? 0.217 -20.369 -0.130 1.00 33.69 307 LEU A CA 1
ATOM 2271 C C . LEU A 1 307 ? 0.437 -21.316 1.051 1.00 33.69 307 LEU A C 1
ATOM 2273 O O . LEU A 1 307 ? -0.311 -22.272 1.234 1.00 33.69 307 LEU A O 1
ATOM 2277 N N . ASN A 1 308 ? 1.499 -21.089 1.823 1.00 29.64 308 ASN A N 1
ATOM 2278 C CA . ASN A 1 308 ? 1.794 -21.908 2.993 1.00 29.64 308 ASN A CA 1
ATOM 2279 C C . ASN A 1 308 ? 0.677 -21.729 4.041 1.00 29.64 308 ASN A C 1
ATOM 2281 O O . ASN A 1 308 ? 0.495 -20.645 4.596 1.00 29.64 308 ASN A O 1
ATOM 2285 N N . GLY A 1 309 ? -0.083 -22.799 4.258 1.00 33.94 309 GLY A N 1
ATOM 2286 C CA . GLY A 1 309 ? -1.192 -22.938 5.195 1.00 33.94 309 GLY A CA 1
ATOM 2287 C C . GLY A 1 309 ? -1.696 -24.390 5.157 1.00 33.94 309 GLY A C 1
ATOM 2288 O O . GLY A 1 309 ? -1.455 -25.086 4.171 1.00 33.94 309 GLY A O 1
ATOM 2289 N N . PRO A 1 310 ? -2.375 -24.891 6.203 1.00 29.47 310 PRO A N 1
ATOM 2290 C CA . PRO A 1 310 ? -2.745 -26.303 6.323 1.00 29.47 310 PRO A CA 1
ATOM 2291 C C . PRO A 1 310 ? -3.846 -26.765 5.350 1.00 29.47 310 PRO A C 1
ATOM 2293 O O . PRO A 1 310 ? -4.296 -27.894 5.458 1.00 29.47 310 PRO A O 1
ATOM 2296 N N . GLY A 1 311 ? -4.259 -25.953 4.375 1.00 35.97 311 GLY A N 1
ATOM 2297 C CA . GLY A 1 311 ? -5.322 -26.276 3.427 1.00 35.97 311 GLY A CA 1
ATOM 2298 C C . GLY A 1 311 ? -4.984 -25.832 2.012 1.00 35.97 311 GLY A C 1
ATOM 2299 O O . GLY A 1 311 ? -4.583 -24.692 1.801 1.00 35.97 311 GLY A O 1
ATOM 2300 N N . LEU A 1 312 ? -5.135 -26.749 1.057 1.00 35.62 312 LEU A N 1
ATOM 2301 C CA . LEU A 1 312 ? -4.851 -26.590 -0.372 1.00 35.62 312 LEU A CA 1
ATOM 2302 C C . LEU A 1 312 ? -5.363 -25.270 -0.970 1.00 35.62 312 LEU A C 1
ATOM 2304 O O . LEU A 1 312 ? -6.567 -25.050 -1.076 1.00 35.62 312 LEU A O 1
ATOM 2308 N N . ALA A 1 313 ? -4.447 -24.466 -1.503 1.00 40.22 313 ALA A N 1
ATOM 2309 C CA . ALA A 1 313 ? -4.762 -23.448 -2.497 1.00 40.22 313 ALA A CA 1
ATOM 2310 C C . ALA A 1 313 ? -3.934 -23.716 -3.762 1.00 40.22 313 ALA A C 1
ATOM 2312 O O . ALA A 1 313 ? -2.896 -23.103 -3.984 1.00 40.22 313 ALA A O 1
ATOM 2313 N N . LEU A 1 314 ? -4.386 -24.662 -4.591 1.00 38.22 314 LEU A N 1
ATOM 2314 C CA . LEU A 1 314 ? -4.009 -24.697 -6.005 1.00 38.22 314 LEU A CA 1
ATOM 2315 C C . LEU A 1 314 ? -4.898 -23.685 -6.714 1.00 38.22 314 LEU A C 1
ATOM 2317 O O . LEU A 1 314 ? -6.044 -23.972 -7.053 1.00 38.22 314 LEU A O 1
ATOM 2321 N N . LEU A 1 315 ? -4.389 -22.472 -6.864 1.00 39.38 315 LEU A N 1
ATOM 2322 C CA . LEU A 1 315 ? -5.117 -21.393 -7.497 1.00 39.38 315 LEU A CA 1
ATOM 2323 C C . LEU A 1 315 ? -4.445 -21.025 -8.816 1.00 39.38 315 LEU A C 1
ATOM 2325 O O . LEU A 1 315 ? -3.262 -20.693 -8.857 1.00 39.38 315 LEU A O 1
ATOM 2329 N N . ASN A 1 316 ? -5.224 -21.063 -9.898 1.00 38.59 316 ASN A N 1
ATOM 2330 C CA . ASN A 1 316 ? -4.830 -20.445 -11.154 1.00 38.59 316 ASN A CA 1
ATOM 2331 C C . ASN A 1 316 ? -4.661 -18.939 -10.905 1.00 38.59 316 ASN A C 1
ATOM 2333 O O . ASN A 1 316 ? -5.632 -18.256 -10.571 1.00 38.59 316 ASN A O 1
ATOM 2337 N N . LEU A 1 317 ? -3.438 -18.435 -11.076 1.00 40.28 317 LEU A N 1
ATOM 2338 C CA . LEU A 1 317 ? -3.095 -17.044 -10.800 1.00 40.28 317 LEU A CA 1
ATOM 2339 C C . LEU A 1 317 ? -3.983 -16.069 -11.581 1.00 40.28 317 LEU A C 1
ATOM 2341 O O . LEU A 1 317 ? -4.410 -15.074 -11.016 1.00 40.28 317 LEU A O 1
ATOM 2345 N N . SER A 1 318 ? -4.362 -16.395 -12.821 1.00 40.75 318 SER A N 1
ATOM 2346 C CA . SER A 1 318 ? -5.261 -15.553 -13.627 1.00 40.75 318 SER A CA 1
ATOM 2347 C C . SER A 1 318 ? -6.692 -15.505 -13.079 1.00 40.75 318 SER A C 1
ATOM 2349 O O . SER A 1 318 ? -7.333 -14.457 -13.106 1.00 40.75 318 SER A O 1
ATOM 2351 N N . ALA A 1 319 ? -7.189 -16.610 -12.516 1.00 38.38 319 ALA A N 1
ATOM 2352 C CA . ALA A 1 319 ? -8.508 -16.664 -11.890 1.00 38.38 319 ALA A CA 1
ATOM 2353 C C . ALA A 1 319 ? -8.511 -15.967 -10.522 1.00 38.38 319 ALA A C 1
ATOM 2355 O O . ALA A 1 319 ? -9.496 -15.326 -10.172 1.00 38.38 319 ALA A O 1
ATOM 2356 N N . VAL A 1 320 ? -7.404 -16.037 -9.774 1.00 42.59 320 VAL A N 1
ATOM 2357 C CA . VAL A 1 320 ? -7.218 -15.260 -8.538 1.00 42.59 320 VAL A CA 1
ATOM 2358 C C . VAL A 1 320 ? -7.093 -13.785 -8.836 1.00 42.59 320 VAL A C 1
ATOM 2360 O O . VAL A 1 320 ? -7.782 -13.004 -8.203 1.00 42.59 320 VAL A O 1
ATOM 2363 N N . GLN A 1 321 ? -6.286 -13.403 -9.821 1.00 44.59 321 GLN A N 1
ATOM 2364 C CA . GLN A 1 321 ? -6.153 -12.019 -10.265 1.00 44.59 321 GLN A CA 1
ATOM 2365 C C . GLN A 1 321 ? -7.498 -11.475 -10.748 1.00 44.59 321 GLN A C 1
ATOM 2367 O O . GLN A 1 321 ? -7.887 -10.385 -10.350 1.00 44.59 321 GLN A O 1
ATOM 2372 N N . SER A 1 322 ? -8.260 -12.252 -11.522 1.00 44.97 322 SER A N 1
ATOM 2373 C CA . SER A 1 322 ? -9.610 -11.867 -11.944 1.00 44.97 322 SER A CA 1
ATOM 2374 C C . SER A 1 322 ? -10.590 -11.793 -10.767 1.00 44.97 322 SER A C 1
ATOM 2376 O O . SER A 1 322 ? -11.376 -10.855 -10.680 1.00 44.97 322 SER A O 1
ATOM 2378 N N . ALA A 1 323 ? -10.544 -12.732 -9.819 1.00 41.94 323 ALA A N 1
ATOM 2379 C CA . ALA A 1 323 ? -11.377 -12.694 -8.618 1.00 41.94 323 ALA A CA 1
ATOM 2380 C C . ALA A 1 323 ? -11.025 -11.496 -7.718 1.00 41.94 323 ALA A C 1
ATOM 2382 O O . ALA A 1 323 ? -11.927 -10.815 -7.238 1.00 41.94 323 ALA A O 1
ATOM 2383 N N . MET A 1 324 ? -9.736 -11.195 -7.554 1.00 45.16 324 MET A N 1
ATOM 2384 C CA . MET A 1 324 ? -9.228 -10.024 -6.839 1.00 45.16 324 MET A CA 1
ATOM 2385 C C . MET A 1 324 ? -9.650 -8.726 -7.529 1.00 45.16 324 MET A C 1
ATOM 2387 O O . MET A 1 324 ? -10.170 -7.840 -6.863 1.00 45.16 324 MET A O 1
ATOM 2391 N N . HIS A 1 325 ? -9.530 -8.642 -8.858 1.00 47.28 325 HIS A N 1
ATOM 2392 C CA . HIS A 1 325 ? -10.022 -7.506 -9.646 1.00 47.28 325 HIS A CA 1
ATOM 2393 C C . HIS A 1 325 ? -11.542 -7.316 -9.502 1.00 47.28 325 HIS A C 1
ATOM 2395 O O . HIS A 1 325 ? -12.039 -6.198 -9.526 1.00 47.28 325 HIS A O 1
ATOM 2401 N N . ASN A 1 326 ? -12.285 -8.403 -9.273 1.00 46.97 326 ASN A N 1
ATOM 2402 C CA . ASN A 1 326 ? -13.722 -8.384 -8.994 1.00 46.97 326 ASN A CA 1
ATOM 2403 C C . ASN A 1 326 ? -14.072 -8.205 -7.495 1.00 46.97 326 ASN A C 1
ATOM 2405 O O . ASN A 1 326 ? -15.240 -8.350 -7.118 1.00 46.97 326 ASN A O 1
ATOM 2409 N N . GLY A 1 327 ? -13.093 -7.920 -6.625 1.00 40.28 327 GLY A N 1
ATOM 2410 C CA . GLY A 1 327 ? -13.299 -7.639 -5.197 1.00 40.28 327 GLY A CA 1
ATOM 2411 C C . GLY A 1 327 ? -13.500 -8.864 -4.291 1.00 40.28 327 GLY A C 1
ATOM 2412 O O . GLY A 1 327 ? -14.010 -8.725 -3.176 1.00 40.28 327 GLY A O 1
ATOM 2413 N N . TYR A 1 328 ? -13.133 -10.070 -4.736 1.00 42.00 328 TYR A N 1
ATOM 2414 C CA . TYR A 1 328 ? -13.200 -11.294 -3.927 1.00 42.00 328 TYR A CA 1
ATOM 2415 C C . TYR A 1 328 ? -11.913 -11.513 -3.120 1.00 42.00 328 TYR A C 1
ATOM 2417 O O . TYR A 1 328 ? -10.813 -11.522 -3.673 1.00 42.00 328 TYR A O 1
ATOM 2425 N N . TYR A 1 329 ? -12.064 -11.758 -1.813 1.00 46.97 329 TYR A N 1
ATOM 2426 C CA . TYR A 1 329 ? -10.947 -11.942 -0.877 1.00 46.97 329 TYR A CA 1
ATOM 2427 C C . TYR A 1 329 ? -10.913 -13.355 -0.298 1.00 46.97 329 TYR A C 1
ATOM 2429 O O . TYR A 1 329 ? -11.894 -13.829 0.278 1.00 46.97 329 TYR A O 1
ATOM 2437 N N . TYR A 1 330 ? -9.743 -13.992 -0.379 1.00 46.16 330 TYR A N 1
ATOM 2438 C CA . TYR A 1 330 ? -9.489 -15.328 0.161 1.00 46.16 330 TYR A CA 1
ATOM 2439 C C . TYR A 1 330 ? -8.702 -15.226 1.466 1.00 46.16 330 TYR A C 1
ATOM 2441 O O . TYR A 1 330 ? -7.476 -15.228 1.485 1.00 46.16 330 TYR A O 1
ATOM 2449 N N . GLY A 1 331 ? -9.410 -15.085 2.580 1.00 39.66 331 GLY A N 1
ATOM 2450 C CA . GLY A 1 331 ? -8.773 -14.965 3.883 1.00 39.66 331 GLY A CA 1
ATOM 2451 C C . GLY A 1 331 ? -8.045 -16.242 4.315 1.00 39.66 331 GLY A C 1
ATOM 2452 O O . GLY A 1 331 ? -8.677 -17.286 4.438 1.00 39.66 331 GLY A O 1
ATOM 2453 N N . SER A 1 332 ? -6.745 -16.159 4.618 1.00 38.69 332 SER A N 1
ATOM 2454 C CA . SER A 1 332 ? -6.039 -17.210 5.365 1.00 38.69 332 SER A CA 1
ATOM 2455 C C . SER A 1 332 ? -6.104 -16.915 6.866 1.00 38.69 332 SER A C 1
ATOM 2457 O O . SER A 1 332 ? -5.814 -15.803 7.306 1.00 38.69 332 SER A O 1
ATOM 2459 N N . THR A 1 333 ? -6.467 -17.917 7.670 1.00 37.34 333 THR A N 1
ATOM 2460 C CA . THR A 1 333 ? -6.468 -17.845 9.144 1.00 37.34 333 THR A CA 1
ATOM 2461 C C . THR A 1 333 ? -5.065 -17.932 9.755 1.00 37.34 333 THR A C 1
ATOM 2463 O O . THR A 1 333 ? -4.925 -17.790 10.964 1.00 37.34 333 THR A O 1
ATOM 2466 N N . PHE A 1 334 ? -4.033 -18.187 8.940 1.00 33.88 334 PHE A N 1
ATOM 2467 C CA . PHE A 1 334 ? -2.648 -18.415 9.383 1.00 33.88 334 PHE A CA 1
ATOM 2468 C C . PHE A 1 334 ? -1.669 -17.324 8.929 1.00 33.88 334 PHE A C 1
ATOM 2470 O O . PHE A 1 334 ? -0.485 -17.374 9.255 1.00 33.88 334 PHE A O 1
ATOM 2477 N N . THR A 1 335 ? -2.137 -16.328 8.177 1.00 35.81 335 THR A N 1
ATOM 2478 C CA . THR A 1 335 ? -1.377 -15.095 7.945 1.00 35.81 335 THR A CA 1
ATOM 2479 C C . THR A 1 335 ? -1.396 -14.244 9.217 1.00 35.81 335 THR A C 1
ATOM 2481 O O . THR A 1 335 ? -2.478 -14.080 9.785 1.00 35.81 335 THR A O 1
ATOM 2484 N N . PRO A 1 336 ? -0.246 -13.698 9.673 1.00 34.06 336 PRO A N 1
ATOM 2485 C CA . PRO A 1 336 ? -0.218 -12.756 10.788 1.00 34.06 336 PRO A CA 1
ATOM 2486 C C . PRO A 1 336 ? -1.265 -11.665 10.580 1.00 34.06 336 PRO A C 1
ATOM 2488 O O . PRO A 1 336 ? -1.444 -11.198 9.453 1.00 34.06 336 PRO A O 1
ATOM 2491 N N . ALA A 1 337 ? -1.948 -11.291 11.662 1.00 35.00 337 ALA A N 1
ATOM 2492 C CA . ALA A 1 337 ? -2.805 -10.118 11.735 1.00 35.00 337 ALA A CA 1
ATOM 2493 C C . ALA A 1 337 ? -2.200 -8.970 10.912 1.00 35.00 337 ALA A C 1
ATOM 2495 O O . ALA A 1 337 ? -1.106 -8.503 11.224 1.00 35.00 337 ALA A O 1
ATOM 2496 N N . TYR A 1 338 ? -2.895 -8.521 9.861 1.00 42.84 338 TYR A N 1
ATOM 2497 C CA . TYR A 1 338 ? -2.402 -7.495 8.929 1.00 42.84 338 TYR A CA 1
ATOM 2498 C C . TYR A 1 338 ? -2.071 -6.145 9.611 1.00 42.84 338 TYR A C 1
ATOM 2500 O O . TYR A 1 338 ? -1.507 -5.264 8.964 1.00 42.84 338 TYR A O 1
ATOM 2508 N N . LEU A 1 339 ? -2.378 -5.988 10.908 1.00 41.34 339 LEU A N 1
ATOM 2509 C CA . LEU A 1 339 ? -2.310 -4.729 11.654 1.00 41.34 339 LEU A CA 1
ATOM 2510 C C . LEU A 1 339 ? -1.408 -4.692 12.907 1.00 41.34 339 LEU A C 1
ATOM 2512 O O . LEU A 1 339 ? -1.378 -3.640 13.533 1.00 41.34 339 LEU A O 1
ATOM 2516 N N . ASP A 1 340 ? -0.637 -5.726 13.268 1.00 37.16 340 ASP A N 1
ATOM 2517 C CA . ASP A 1 340 ? 0.145 -5.719 14.531 1.00 37.16 340 ASP A CA 1
ATOM 2518 C C . ASP A 1 340 ? 1.667 -5.951 14.315 1.00 37.16 340 ASP A C 1
ATOM 2520 O O . ASP A 1 340 ? 2.046 -6.751 13.467 1.00 37.16 340 ASP A O 1
ATOM 2524 N N . TRP A 1 341 ? 2.622 -5.325 15.036 1.00 34.00 341 TRP A N 1
ATOM 2525 C CA . TRP A 1 341 ? 2.495 -4.440 16.204 1.00 34.00 341 TRP A CA 1
ATOM 2526 C C . TRP A 1 341 ? 3.745 -3.593 16.528 1.00 34.00 341 TRP A C 1
ATOM 2528 O O . TRP A 1 341 ? 4.881 -3.893 16.158 1.00 34.00 341 TRP A O 1
ATOM 2538 N N . ALA A 1 342 ? 3.491 -2.560 17.331 1.00 34.16 342 ALA A N 1
ATOM 2539 C CA . ALA A 1 342 ? 4.346 -1.457 17.754 1.00 34.16 342 ALA A CA 1
ATOM 2540 C C . ALA A 1 342 ? 5.392 -1.766 18.858 1.00 34.16 342 ALA A C 1
ATOM 2542 O O . ALA A 1 342 ? 5.670 -0.884 19.668 1.00 34.16 342 ALA A O 1
ATOM 2543 N N . GLN A 1 343 ? 5.9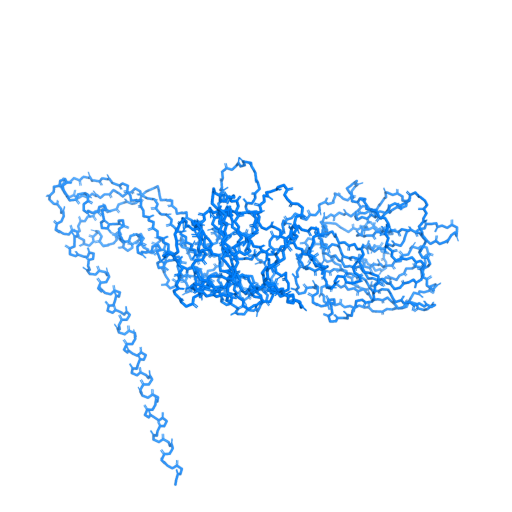88 -2.967 18.940 1.00 31.92 343 GLN A N 1
ATOM 2544 C CA . GLN A 1 343 ? 6.917 -3.307 20.048 1.00 31.92 343 GLN A CA 1
ATOM 2545 C C . GLN A 1 343 ? 8.165 -4.146 19.684 1.00 31.92 343 GLN A C 1
ATOM 2547 O O . GLN A 1 343 ? 8.620 -4.967 20.470 1.00 31.92 343 GLN A O 1
ATOM 2552 N N . GLY A 1 344 ? 8.802 -3.890 18.536 1.00 31.39 344 GLY A N 1
ATOM 2553 C CA . GLY A 1 344 ? 10.254 -4.126 18.422 1.00 31.39 344 GLY A CA 1
ATOM 2554 C C . GLY A 1 344 ? 10.766 -5.560 18.168 1.00 31.39 344 GLY A C 1
ATOM 2555 O O . GLY A 1 344 ? 11.662 -6.002 18.874 1.00 31.39 344 GLY A O 1
ATOM 2556 N N . SER A 1 345 ? 10.346 -6.169 17.045 1.00 33.84 345 SER A N 1
ATOM 2557 C CA . SER A 1 345 ? 11.045 -7.230 16.261 1.00 33.84 345 SER A CA 1
ATOM 2558 C C . SER A 1 345 ? 11.122 -8.651 16.875 1.00 33.84 345 SER A C 1
ATOM 2560 O O . SER A 1 345 ? 11.166 -8.818 18.081 1.00 33.84 345 SER A O 1
ATOM 2562 N N . VAL A 1 346 ? 11.149 -9.763 16.118 1.00 30.39 346 VAL A N 1
ATOM 2563 C CA . VAL A 1 346 ? 11.860 -10.026 14.850 1.00 30.39 346 VAL A CA 1
ATOM 2564 C C . VAL A 1 346 ? 11.149 -11.145 14.057 1.00 30.39 346 VAL A C 1
ATOM 2566 O O . VAL A 1 346 ? 10.962 -12.234 14.592 1.00 30.39 346 VAL A O 1
ATOM 2569 N N . GLY A 1 347 ? 10.793 -10.913 12.780 1.00 29.62 347 GLY A N 1
ATOM 2570 C CA . GLY A 1 347 ? 10.329 -12.008 11.902 1.00 29.62 347 GLY A CA 1
ATOM 2571 C C . GLY A 1 347 ? 9.359 -11.728 10.738 1.00 29.62 347 GLY A C 1
ATOM 2572 O O . GLY A 1 347 ? 8.686 -12.661 10.330 1.00 29.62 347 GLY A O 1
ATOM 2573 N N . LYS A 1 348 ? 9.320 -10.510 10.170 1.00 38.22 348 LYS A N 1
ATOM 2574 C CA . LYS A 1 348 ? 8.602 -10.092 8.931 1.00 38.22 348 LYS A 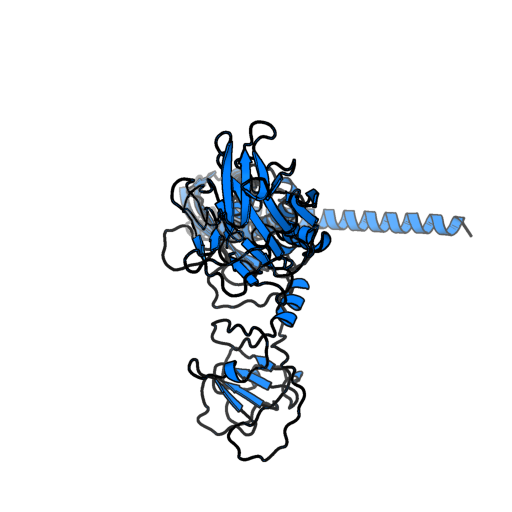CA 1
ATOM 2575 C C . LYS A 1 348 ? 7.051 -10.003 8.967 1.00 38.22 348 LYS A C 1
ATOM 2577 O O . LYS A 1 348 ? 6.371 -10.976 9.269 1.00 38.22 348 LYS A O 1
ATOM 2582 N N . ARG A 1 349 ? 6.556 -8.869 8.415 1.00 35.12 349 ARG A N 1
ATOM 2583 C CA . ARG A 1 349 ? 5.161 -8.400 8.131 1.00 35.12 349 ARG A CA 1
ATOM 2584 C C . ARG A 1 349 ? 4.521 -7.605 9.287 1.00 35.12 349 ARG A C 1
ATOM 2586 O O . ARG A 1 349 ? 4.636 -8.045 10.417 1.00 35.12 349 ARG A O 1
ATOM 2593 N N . SER A 1 350 ? 3.892 -6.432 9.097 1.00 32.78 350 SER A N 1
ATOM 2594 C CA . SER A 1 350 ? 3.308 -5.750 7.912 1.00 32.78 350 SER A CA 1
ATOM 2595 C C . SER A 1 350 ? 3.956 -4.377 7.584 1.00 32.78 350 SER A C 1
ATOM 2597 O O . SER A 1 350 ? 4.365 -3.664 8.493 1.00 32.78 350 SER A O 1
ATOM 2599 N N . GLN A 1 351 ? 4.033 -3.986 6.299 1.00 33.12 351 GLN A N 1
ATOM 2600 C CA . GLN A 1 351 ? 4.411 -2.625 5.837 1.00 33.12 351 GLN A CA 1
ATOM 2601 C C . GLN A 1 351 ? 3.244 -1.852 5.196 1.00 33.12 351 GLN A C 1
ATOM 2603 O O . GLN A 1 351 ? 3.434 -0.757 4.661 1.00 33.12 351 GLN A O 1
ATOM 2608 N N . ASN A 1 352 ? 2.047 -2.432 5.198 1.00 36.84 352 ASN A N 1
ATOM 2609 C CA . ASN A 1 352 ? 1.036 -2.073 4.232 1.00 36.84 352 ASN A CA 1
ATOM 2610 C C . ASN A 1 352 ? -0.382 -2.202 4.790 1.00 36.84 352 ASN A C 1
ATOM 2612 O O . ASN A 1 352 ? -0.651 -3.035 5.657 1.00 36.84 352 ASN A O 1
ATOM 2616 N N . GLY A 1 353 ? -1.248 -1.317 4.298 1.00 33.88 353 GLY A N 1
ATOM 2617 C CA . GLY A 1 353 ? -2.612 -1.140 4.759 1.00 33.88 353 GLY A CA 1
ATOM 2618 C C . GLY A 1 353 ? -3.487 -2.381 4.626 1.00 33.88 353 GLY A C 1
ATOM 2619 O O . GLY A 1 353 ? -3.127 -3.393 4.032 1.00 33.88 353 GLY A O 1
ATOM 2620 N N . LEU A 1 354 ? -4.663 -2.254 5.228 1.00 42.47 354 LEU A N 1
ATOM 2621 C CA . LEU A 1 354 ? -5.656 -3.290 5.520 1.00 42.47 354 LEU A CA 1
ATOM 2622 C C . LEU A 1 354 ? -6.115 -4.161 4.332 1.00 42.47 354 LEU A C 1
ATOM 2624 O O . LEU A 1 354 ? -6.815 -5.147 4.562 1.00 42.47 354 LEU A O 1
ATOM 2628 N N . PHE A 1 355 ? -5.745 -3.838 3.090 1.00 44.03 355 PHE A N 1
ATOM 2629 C CA . PHE A 1 355 ? -6.225 -4.528 1.901 1.00 44.03 355 PHE A CA 1
ATOM 2630 C C . PHE A 1 355 ? -5.143 -4.670 0.829 1.00 44.03 355 PHE A C 1
ATOM 2632 O O . PHE A 1 355 ? -4.547 -3.692 0.398 1.00 44.03 355 PHE A O 1
ATOM 2639 N N . SER A 1 356 ? -4.954 -5.921 0.400 1.00 35.03 356 SER A N 1
ATOM 2640 C CA . SER A 1 356 ? -4.386 -6.395 -0.871 1.00 35.03 356 SER A CA 1
ATOM 2641 C C . SER A 1 356 ? -3.274 -7.430 -0.688 1.00 35.03 356 SER A C 1
ATOM 2643 O O . SER A 1 356 ? -2.339 -7.287 0.098 1.00 35.03 356 SER A O 1
ATOM 2645 N N . PHE A 1 357 ? -3.368 -8.495 -1.482 1.00 33.81 357 PHE A N 1
ATOM 2646 C CA . PHE A 1 357 ? -2.299 -9.470 -1.688 1.00 33.81 357 PHE A CA 1
ATOM 2647 C C . PHE A 1 357 ? -1.130 -8.893 -2.514 1.00 33.81 357 PHE A C 1
ATOM 2649 O O . PHE A 1 357 ? -0.138 -9.593 -2.697 1.00 33.81 357 PHE A O 1
ATOM 2656 N N . ASN A 1 358 ? -1.210 -7.632 -2.969 1.00 34.47 358 ASN A N 1
ATOM 2657 C CA . ASN A 1 358 ? -0.168 -6.963 -3.766 1.00 34.47 358 ASN A CA 1
ATOM 2658 C C . ASN A 1 358 ? 0.925 -6.282 -2.943 1.00 34.47 358 ASN A C 1
ATOM 2660 O O . ASN A 1 358 ? 1.793 -5.613 -3.486 1.00 34.47 358 ASN A O 1
ATOM 2664 N N . LEU A 1 359 ? 0.929 -6.468 -1.631 1.00 37.97 359 LEU A N 1
ATOM 2665 C CA . LEU A 1 359 ? 1.845 -5.780 -0.737 1.00 37.97 359 LEU A CA 1
ATOM 2666 C C . LEU A 1 359 ? 3.175 -6.538 -0.629 1.00 37.97 359 LEU A C 1
ATOM 2668 O O . LEU A 1 359 ? 3.587 -6.980 0.448 1.00 37.97 359 LEU A O 1
ATOM 2672 N N . TYR A 1 360 ? 3.838 -6.707 -1.775 1.00 36.31 360 TYR A N 1
ATOM 2673 C CA . TYR A 1 360 ? 5.246 -7.075 -1.828 1.00 36.31 360 TYR A CA 1
ATOM 2674 C C . TYR A 1 360 ? 6.061 -5.907 -1.257 1.00 36.31 360 TYR A C 1
ATOM 2676 O O . TYR A 1 360 ? 5.970 -4.797 -1.748 1.00 36.31 360 TYR A O 1
ATOM 2684 N N . ASN A 1 361 ? 6.775 -6.166 -0.155 1.00 37.03 361 ASN A N 1
ATOM 2685 C CA . ASN A 1 361 ? 7.825 -5.341 0.462 1.00 37.03 361 ASN A CA 1
ATOM 2686 C C . ASN A 1 361 ? 8.022 -3.923 -0.122 1.00 37.03 361 ASN A C 1
ATOM 2688 O O . ASN A 1 361 ? 8.753 -3.765 -1.095 1.00 37.03 361 ASN A O 1
ATOM 2692 N N . ARG A 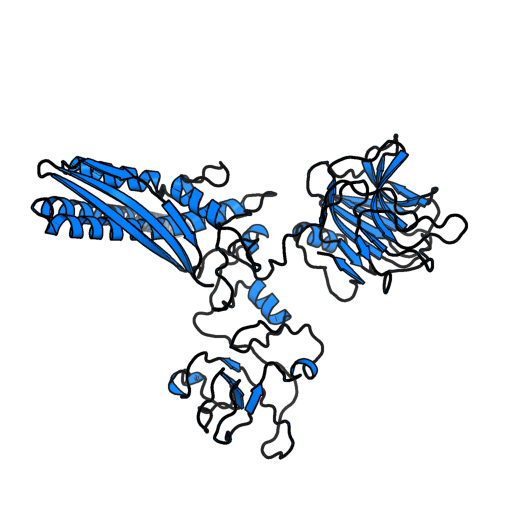1 362 ? 7.522 -2.899 0.585 1.00 47.78 362 ARG A N 1
ATOM 2693 C CA . ARG A 1 362 ? 7.924 -1.487 0.442 1.00 47.78 362 ARG A CA 1
ATOM 2694 C C . ARG A 1 362 ? 9.375 -1.291 0.906 1.00 47.78 362 ARG A C 1
ATOM 2696 O O . ARG A 1 362 ? 9.652 -0.670 1.939 1.00 47.78 362 ARG A O 1
ATOM 2703 N N . GLN A 1 363 ? 10.321 -1.884 0.194 1.00 59.75 363 GLN A N 1
ATOM 2704 C CA . GLN A 1 363 ? 11.748 -1.662 0.384 1.00 59.75 363 GLN A CA 1
ATOM 2705 C C . GLN A 1 363 ? 12.316 -1.115 -0.916 1.00 59.75 363 GLN A C 1
ATOM 2707 O O . GLN A 1 363 ? 12.739 -1.873 -1.774 1.00 59.75 363 GLN A O 1
ATOM 2712 N N . VAL A 1 364 ? 12.342 0.211 -1.029 1.00 74.31 364 VAL A N 1
ATOM 2713 C CA . VAL A 1 364 ? 13.039 0.895 -2.122 1.00 74.31 364 VAL A CA 1
ATOM 2714 C C . VAL A 1 364 ? 14.548 0.837 -1.883 1.00 74.31 364 VAL A C 1
ATOM 2716 O O . VAL A 1 364 ? 15.009 0.894 -0.735 1.00 74.31 364 VAL A O 1
ATOM 2719 N N . ALA A 1 365 ? 15.342 0.751 -2.947 1.00 85.31 365 ALA A N 1
ATOM 2720 C CA . ALA A 1 365 ? 16.793 0.788 -2.819 1.00 85.31 365 ALA A CA 1
ATOM 2721 C C . ALA A 1 365 ? 17.267 2.232 -2.581 1.00 85.31 365 ALA A C 1
ATOM 2723 O O . ALA A 1 365 ? 16.899 3.147 -3.319 1.00 85.31 365 ALA A O 1
ATOM 2724 N N . GLN A 1 366 ? 18.098 2.443 -1.554 1.00 92.69 366 GLN A N 1
ATOM 2725 C CA . GLN A 1 366 ? 18.704 3.740 -1.245 1.00 92.69 366 GLN A CA 1
ATOM 2726 C C . GLN A 1 366 ? 20.132 3.820 -1.795 1.00 92.69 366 GLN A C 1
ATOM 2728 O O . GLN A 1 366 ? 20.946 2.919 -1.592 1.00 92.69 366 GLN A O 1
ATOM 2733 N N . PHE A 1 367 ? 20.446 4.941 -2.438 1.00 95.44 367 PHE A N 1
ATOM 2734 C CA . PHE A 1 367 ? 21.725 5.230 -3.066 1.00 95.44 367 PHE A CA 1
ATOM 2735 C C . PHE A 1 367 ? 22.308 6.524 -2.487 1.00 95.44 367 PHE A C 1
ATOM 2737 O O . PHE A 1 367 ? 21.656 7.566 -2.444 1.00 95.44 367 PHE A O 1
ATOM 2744 N N . ASN A 1 368 ? 23.550 6.463 -2.009 1.00 94.94 368 ASN A N 1
ATOM 2745 C CA . ASN A 1 368 ? 24.195 7.571 -1.298 1.00 94.94 368 ASN A CA 1
ATOM 2746 C C . ASN A 1 368 ? 24.880 8.612 -2.206 1.00 94.94 368 ASN A C 1
ATOM 2748 O O . ASN A 1 368 ? 25.507 9.526 -1.677 1.00 94.94 368 ASN A O 1
ATOM 2752 N N . GLY A 1 369 ? 24.834 8.460 -3.534 1.00 94.75 369 GLY A N 1
ATOM 2753 C CA . GLY A 1 369 ? 25.529 9.349 -4.475 1.00 94.75 369 GLY A CA 1
ATOM 2754 C C . GLY A 1 369 ? 27.060 9.255 -4.467 1.00 94.75 369 GLY A C 1
ATOM 2755 O O . GLY A 1 369 ? 27.719 10.087 -5.080 1.00 94.75 369 GLY A O 1
ATOM 2756 N N . ILE A 1 370 ? 27.648 8.268 -3.777 1.00 94.56 370 ILE A N 1
ATOM 2757 C CA . ILE A 1 370 ? 29.110 8.148 -3.603 1.00 94.56 370 ILE A CA 1
ATOM 2758 C C . ILE A 1 370 ? 29.631 6.756 -3.964 1.00 94.56 370 ILE A C 1
ATOM 2760 O O . ILE A 1 370 ? 30.682 6.640 -4.582 1.00 94.56 370 ILE A O 1
ATOM 2764 N N . SER A 1 371 ? 28.955 5.700 -3.514 1.00 94.31 371 SER A N 1
ATOM 2765 C CA . SER A 1 371 ? 29.455 4.321 -3.616 1.00 94.31 371 SER A CA 1
ATOM 2766 C C . SER A 1 371 ? 28.368 3.250 -3.663 1.00 94.31 371 SER A C 1
ATOM 2768 O O . SER A 1 371 ? 28.682 2.075 -3.833 1.00 94.31 371 SER A O 1
ATOM 2770 N N . SER A 1 372 ? 27.101 3.621 -3.468 1.00 96.06 372 SER A N 1
ATOM 2771 C CA . SER A 1 372 ? 25.981 2.677 -3.477 1.00 96.06 372 SER A CA 1
ATOM 2772 C C . SER A 1 372 ? 25.519 2.408 -4.904 1.00 96.06 372 SER A C 1
ATOM 2774 O O . SER A 1 372 ? 25.301 3.348 -5.662 1.00 96.06 372 SER A O 1
ATOM 2776 N N . TYR A 1 373 ? 25.348 1.137 -5.252 1.00 95.62 373 TYR A N 1
ATOM 2777 C CA . TYR A 1 373 ? 24.829 0.679 -6.539 1.00 95.62 373 TYR A CA 1
ATOM 2778 C C . TYR A 1 373 ? 24.295 -0.750 -6.401 1.00 95.62 373 TYR A C 1
ATOM 2780 O O . TYR A 1 373 ? 24.626 -1.454 -5.444 1.00 95.62 373 TYR A O 1
ATOM 2788 N N . VAL A 1 374 ? 23.512 -1.200 -7.381 1.00 95.38 374 VAL A N 1
ATOM 2789 C CA . VAL A 1 374 ? 23.137 -2.612 -7.531 1.00 95.38 374 VAL A CA 1
ATOM 2790 C C . VAL A 1 374 ? 23.753 -3.136 -8.821 1.00 95.38 374 VAL A C 1
ATOM 2792 O O . VAL A 1 374 ? 23.517 -2.583 -9.892 1.00 95.38 374 VAL A O 1
ATOM 2795 N N . SER A 1 375 ? 24.555 -4.195 -8.712 1.00 93.19 375 SER A N 1
ATOM 2796 C CA . SER A 1 375 ? 25.122 -4.910 -9.858 1.00 93.19 375 SER A CA 1
ATOM 2797 C C . SER A 1 375 ? 24.209 -6.065 -10.249 1.00 93.19 375 SER A C 1
ATOM 2799 O O . SER A 1 375 ? 23.817 -6.861 -9.392 1.00 93.19 375 SER A O 1
ATOM 2801 N N . THR A 1 376 ? 23.871 -6.165 -11.531 1.00 89.81 376 THR A N 1
ATOM 2802 C CA . THR A 1 376 ? 22.961 -7.180 -12.063 1.00 89.81 376 THR A CA 1
ATOM 2803 C C . THR A 1 376 ? 23.563 -7.884 -13.281 1.00 89.81 376 THR A C 1
ATOM 2805 O O . THR A 1 376 ? 24.501 -7.406 -13.927 1.00 89.81 376 THR A O 1
ATOM 2808 N N . GLY A 1 377 ? 23.058 -9.084 -13.576 1.00 87.12 377 GLY A N 1
ATOM 2809 C CA . GLY A 1 377 ? 23.487 -9.849 -14.745 1.00 87.12 377 GLY A CA 1
ATOM 2810 C C . GLY A 1 377 ? 23.024 -9.210 -16.056 1.00 87.12 377 GLY A C 1
ATOM 2811 O O . GLY A 1 377 ? 22.027 -8.498 -16.099 1.00 87.12 377 GLY A O 1
ATOM 2812 N N . THR A 1 378 ? 23.729 -9.506 -17.146 1.00 87.94 378 THR A N 1
ATOM 2813 C CA . THR A 1 378 ? 23.416 -8.996 -18.494 1.00 87.94 378 THR A CA 1
ATOM 2814 C C . THR A 1 378 ? 22.717 -10.022 -19.391 1.00 87.94 378 THR A C 1
ATOM 2816 O O . THR A 1 378 ? 22.458 -9.754 -20.564 1.00 87.94 378 THR A O 1
ATOM 2819 N N . ASN A 1 379 ? 22.405 -11.207 -18.857 1.00 85.94 379 ASN A N 1
ATOM 2820 C CA . ASN A 1 379 ? 21.772 -12.283 -19.612 1.00 85.94 379 ASN A CA 1
ATOM 2821 C C . ASN A 1 379 ? 20.362 -11.872 -20.071 1.00 85.94 379 ASN A C 1
ATOM 2823 O O . ASN A 1 379 ? 19.558 -11.422 -19.262 1.00 85.94 379 ASN A O 1
ATOM 2827 N N . GLY A 1 380 ? 20.071 -12.025 -21.363 1.00 86.44 380 GLY A N 1
ATOM 2828 C CA . GLY A 1 380 ? 18.776 -11.670 -21.951 1.00 86.44 380 GLY A CA 1
ATOM 2829 C C . GLY A 1 380 ? 18.543 -10.172 -22.182 1.00 86.44 380 GLY A C 1
ATOM 2830 O O . GLY A 1 380 ? 17.518 -9.816 -22.762 1.00 86.44 380 GLY A O 1
ATOM 2831 N N . LEU A 1 381 ? 19.476 -9.291 -21.790 1.00 91.12 381 LEU A N 1
ATOM 2832 C CA . LEU A 1 381 ? 19.341 -7.861 -22.069 1.00 91.12 381 LEU A CA 1
ATOM 2833 C C . LEU A 1 381 ? 19.443 -7.575 -23.581 1.00 91.12 381 LEU A C 1
ATOM 2835 O O . LEU A 1 381 ? 20.213 -8.240 -24.278 1.00 91.12 381 LEU A O 1
ATOM 2839 N N . PRO A 1 382 ? 18.710 -6.579 -24.114 1.00 90.12 382 PRO A N 1
ATOM 2840 C CA . PRO A 1 382 ? 18.706 -6.292 -25.547 1.00 90.12 382 PRO A CA 1
ATOM 2841 C C . PRO A 1 382 ? 20.075 -5.780 -26.019 1.00 90.12 382 PRO A C 1
ATOM 2843 O O . PRO A 1 382 ? 20.647 -4.884 -25.401 1.00 90.12 382 PRO A O 1
ATOM 2846 N N . LEU A 1 383 ? 20.601 -6.312 -27.128 1.00 88.38 383 LEU A N 1
ATOM 2847 C CA . LEU A 1 383 ? 21.914 -5.948 -27.689 1.00 88.38 383 LEU A CA 1
ATOM 2848 C C . LEU A 1 383 ? 21.823 -5.386 -29.110 1.00 88.38 383 LEU A C 1
ATOM 2850 O O . LEU A 1 383 ? 20.788 -5.451 -29.772 1.00 88.38 383 LEU A O 1
ATOM 2854 N N . GLY A 1 384 ? 22.932 -4.822 -29.573 1.00 86.00 384 GLY A N 1
ATOM 2855 C CA . GLY A 1 384 ? 23.054 -4.121 -30.840 1.00 86.00 384 GLY A CA 1
ATOM 2856 C C . GLY A 1 384 ? 22.022 -3.008 -30.962 1.00 86.00 384 GLY A C 1
ATOM 2857 O O . GLY A 1 384 ? 21.744 -2.323 -29.979 1.00 86.00 384 GLY A O 1
ATOM 2858 N N . ASN A 1 385 ? 21.393 -2.899 -32.132 1.00 85.44 385 ASN A N 1
ATOM 2859 C CA . ASN A 1 385 ? 20.355 -1.906 -32.438 1.00 85.44 385 ASN A CA 1
ATOM 2860 C C . ASN A 1 385 ? 18.920 -2.376 -32.123 1.00 85.44 385 ASN A C 1
ATOM 2862 O O . ASN A 1 385 ? 17.963 -1.847 -32.690 1.00 85.44 385 ASN A O 1
ATOM 2866 N N . SER A 1 386 ? 18.748 -3.406 -31.289 1.00 89.19 386 SER A N 1
ATOM 2867 C CA . SER A 1 386 ? 17.419 -3.942 -30.974 1.00 89.19 386 SER A CA 1
ATOM 2868 C C . SER A 1 386 ? 16.559 -2.963 -30.167 1.00 89.19 386 SER A C 1
ATOM 2870 O O . SER A 1 386 ? 17.077 -2.104 -29.443 1.00 89.19 386 SER A O 1
ATOM 2872 N N . VAL A 1 387 ? 15.239 -3.123 -30.278 1.00 91.00 387 VAL A N 1
ATOM 2873 C CA . VAL A 1 387 ? 14.267 -2.385 -29.463 1.00 91.00 387 VAL A CA 1
ATOM 2874 C C . VAL A 1 387 ? 14.461 -2.674 -27.978 1.00 91.00 387 VAL A C 1
ATOM 2876 O O . VAL A 1 387 ? 14.807 -3.793 -27.591 1.00 91.00 387 VAL A O 1
ATOM 2879 N N . ARG A 1 388 ? 14.219 -1.668 -27.140 1.00 92.44 388 ARG A N 1
ATOM 2880 C CA . ARG A 1 388 ? 14.260 -1.813 -25.681 1.00 92.44 388 ARG A CA 1
ATOM 2881 C C . ARG A 1 388 ? 13.518 -0.685 -24.990 1.00 92.44 388 ARG A C 1
ATOM 2883 O O . ARG A 1 388 ? 13.509 0.439 -25.488 1.00 92.44 388 ARG A O 1
ATOM 2890 N N . SER A 1 389 ? 12.980 -0.972 -23.816 1.00 94.38 389 SER A N 1
ATOM 2891 C CA . SER A 1 389 ? 12.385 0.046 -22.951 1.00 94.38 389 SER A CA 1
ATOM 2892 C C . SER A 1 389 ? 12.830 -0.167 -21.510 1.00 94.38 389 SER A C 1
ATOM 2894 O O . SER A 1 389 ? 12.997 -1.310 -21.088 1.00 94.38 389 SER A O 1
ATOM 2896 N N . VAL A 1 390 ? 13.036 0.916 -20.765 1.00 96.31 390 VAL A N 1
ATOM 2897 C CA . VAL A 1 390 ? 13.363 0.868 -19.334 1.00 96.31 390 VAL A CA 1
ATOM 2898 C C . VAL A 1 390 ? 12.507 1.874 -18.595 1.00 96.31 390 VAL A C 1
ATOM 2900 O O . VAL A 1 390 ? 12.438 3.027 -19.014 1.00 96.31 390 VAL A O 1
ATOM 2903 N N . PHE A 1 391 ? 11.915 1.449 -17.487 1.00 96.62 391 PHE A N 1
ATOM 2904 C CA . PHE A 1 391 ? 11.129 2.293 -16.592 1.00 96.62 391 PHE A CA 1
ATOM 2905 C C . PHE A 1 391 ? 11.603 2.098 -15.157 1.00 96.62 391 PHE A C 1
ATOM 2907 O O . PHE A 1 391 ? 12.131 1.037 -14.832 1.00 96.62 391 PHE A O 1
ATOM 2914 N N . ALA A 1 392 ? 11.483 3.137 -14.341 1.00 96.94 392 ALA A N 1
ATOM 2915 C CA . ALA A 1 392 ? 11.779 3.103 -12.917 1.00 96.94 392 ALA A CA 1
ATOM 2916 C C . ALA A 1 392 ? 11.070 4.256 -12.201 1.00 96.94 392 ALA A C 1
ATOM 2918 O O . ALA A 1 392 ? 10.781 5.299 -12.796 1.00 96.94 392 ALA A O 1
ATOM 2919 N N . TRP A 1 393 ? 10.892 4.114 -10.896 1.00 95.81 393 TRP A N 1
ATOM 2920 C CA . TRP A 1 393 ? 10.605 5.226 -10.002 1.00 95.81 393 TRP A CA 1
ATOM 2921 C C . TRP A 1 393 ? 11.899 5.733 -9.381 1.00 95.81 393 TRP A C 1
ATOM 2923 O O . TRP A 1 393 ? 12.714 4.946 -8.901 1.00 95.81 393 TRP A O 1
ATOM 2933 N N . ILE A 1 394 ? 12.096 7.051 -9.371 1.00 97.50 394 ILE A N 1
ATOM 2934 C CA . ILE A 1 394 ? 13.283 7.687 -8.788 1.00 97.50 394 ILE A CA 1
ATOM 2935 C C . ILE A 1 394 ? 12.912 8.781 -7.789 1.00 97.50 394 ILE A C 1
ATOM 2937 O O . ILE A 1 394 ? 11.914 9.478 -7.955 1.00 97.50 394 ILE A O 1
ATOM 2941 N N . TYR A 1 395 ? 13.759 8.973 -6.783 1.00 96.75 395 TYR A N 1
ATOM 2942 C CA . TYR A 1 395 ? 13.683 10.062 -5.810 1.00 96.75 395 TYR A CA 1
ATOM 2943 C C . TYR A 1 395 ? 15.071 10.704 -5.686 1.00 96.75 395 TYR A C 1
ATOM 2945 O O . TYR A 1 395 ? 15.863 10.264 -4.852 1.00 96.75 395 TYR A O 1
ATOM 2953 N N . PRO A 1 396 ? 15.431 11.683 -6.533 1.00 96.38 396 PRO A N 1
ATOM 2954 C CA . PRO A 1 396 ? 16.740 12.325 -6.464 1.00 96.38 396 PRO A CA 1
ATOM 2955 C C . PRO A 1 396 ? 16.815 13.290 -5.271 1.00 96.38 396 PRO A C 1
ATOM 2957 O O . PRO A 1 396 ? 15.910 14.097 -5.057 1.00 96.38 396 PRO A O 1
ATOM 2960 N N . THR A 1 397 ? 17.894 13.239 -4.488 1.00 97.25 397 THR A N 1
ATOM 2961 C CA . THR A 1 397 ? 18.119 14.137 -3.333 1.00 97.25 397 THR A CA 1
ATOM 2962 C C . THR A 1 397 ? 19.072 15.288 -3.644 1.00 97.25 397 THR A C 1
ATOM 2964 O O . THR A 1 397 ? 19.057 16.310 -2.956 1.00 97.25 397 THR A O 1
ATOM 2967 N N . SER A 1 398 ? 19.858 15.165 -4.710 1.00 95.81 398 SER A N 1
ATOM 2968 C CA . SER A 1 398 ? 20.672 16.239 -5.272 1.00 95.81 398 SER A CA 1
ATOM 2969 C C . SER A 1 398 ? 20.745 16.116 -6.789 1.00 95.81 398 SER A C 1
ATOM 2971 O O . SER A 1 398 ? 20.410 15.079 -7.353 1.00 95.81 398 SER A O 1
ATOM 2973 N N . TYR A 1 399 ? 21.178 17.189 -7.443 1.00 95.19 399 TYR A N 1
ATOM 2974 C CA . TYR A 1 399 ? 21.481 17.177 -8.870 1.00 95.19 399 TYR A CA 1
ATOM 2975 C C . TYR A 1 399 ? 22.980 16.979 -9.116 1.00 95.19 399 TYR A C 1
ATOM 2977 O O . TYR A 1 399 ? 23.783 17.386 -8.267 1.00 95.19 399 TYR A O 1
ATOM 2985 N N . PRO A 1 400 ? 23.367 16.447 -10.290 1.00 93.19 400 PRO A N 1
ATOM 2986 C CA . PRO A 1 400 ? 24.769 16.296 -10.638 1.00 93.19 400 PRO A CA 1
ATOM 2987 C C . PRO A 1 400 ? 25.446 17.660 -10.811 1.00 93.19 400 PRO A C 1
ATOM 2989 O O . PRO A 1 400 ? 24.822 18.669 -11.172 1.00 93.19 400 PRO A O 1
ATOM 2992 N N . SER A 1 401 ? 26.763 17.680 -10.599 1.00 90.62 401 SER A N 1
ATOM 2993 C CA . SER A 1 401 ? 27.596 18.845 -10.896 1.00 90.62 401 SER A CA 1
ATOM 2994 C C . SER A 1 401 ? 27.546 19.212 -12.385 1.00 90.62 401 SER A C 1
ATOM 2996 O O . SER A 1 401 ? 27.203 18.397 -13.245 1.00 90.62 401 SER A O 1
ATOM 2998 N N . VAL A 1 402 ? 27.881 20.466 -12.700 1.00 87.00 402 VAL A N 1
ATOM 2999 C CA . VAL A 1 402 ? 27.924 20.949 -14.087 1.00 87.00 402 VAL A CA 1
ATOM 3000 C C . VAL A 1 402 ? 28.883 20.084 -14.910 1.00 87.00 402 VAL A C 1
ATOM 3002 O O . VAL A 1 402 ? 29.994 19.788 -14.473 1.00 87.00 402 VAL A O 1
ATOM 3005 N N . SER A 1 403 ? 28.441 19.703 -16.107 1.00 83.88 403 SER A N 1
ATOM 3006 C CA . SER A 1 403 ? 29.113 18.782 -17.032 1.00 83.88 403 SER A CA 1
ATOM 3007 C C . SER A 1 403 ? 29.210 17.332 -16.538 1.00 83.88 403 SER A C 1
ATOM 3009 O O . SER A 1 403 ? 30.026 16.567 -17.050 1.00 83.88 403 SER A O 1
ATOM 3011 N N . CYS A 1 404 ? 28.371 16.937 -15.575 1.00 85.62 404 CYS A N 1
ATOM 3012 C CA . CYS A 1 404 ? 28.317 15.585 -15.018 1.00 85.62 404 CYS A CA 1
ATOM 3013 C C . CYS A 1 404 ? 26.904 14.977 -15.093 1.00 85.62 404 CYS A C 1
ATOM 3015 O O . CYS A 1 404 ? 25.962 15.577 -15.627 1.00 85.62 404 CYS A O 1
ATOM 3017 N N . CYS A 1 405 ? 26.762 13.761 -14.565 1.00 91.25 405 CYS A N 1
ATOM 3018 C CA . CYS A 1 405 ? 25.523 12.998 -14.547 1.00 91.25 405 CYS A CA 1
ATOM 3019 C C . CYS A 1 405 ? 25.409 12.052 -13.345 1.00 91.25 405 CYS A C 1
ATOM 3021 O O . CYS A 1 405 ? 26.417 11.531 -12.878 1.00 91.25 405 CYS A O 1
ATOM 3023 N N . ASP A 1 406 ? 24.168 11.758 -12.962 1.00 95.00 406 ASP A N 1
ATOM 3024 C CA . ASP A 1 406 ? 23.786 10.754 -11.968 1.00 95.00 406 ASP A CA 1
ATOM 3025 C C . ASP A 1 406 ? 23.020 9.632 -12.689 1.00 95.00 406 ASP A C 1
ATOM 3027 O O . ASP A 1 406 ? 21.992 9.889 -13.331 1.00 95.00 406 ASP A O 1
ATOM 3031 N N . LEU A 1 407 ? 23.528 8.394 -12.664 1.00 95.25 407 LEU A N 1
ATOM 3032 C CA . LEU A 1 407 ? 22.971 7.307 -13.483 1.00 95.25 407 LEU A CA 1
ATOM 3033 C C . LEU A 1 407 ? 21.880 6.540 -12.753 1.00 95.25 407 LEU A C 1
ATOM 3035 O O . LEU A 1 407 ? 22.104 5.992 -11.682 1.00 95.25 407 LEU A O 1
ATOM 3039 N N . ILE A 1 408 ? 20.734 6.400 -13.411 1.00 97.56 408 ILE A N 1
ATOM 3040 C CA . ILE A 1 408 ? 19.612 5.590 -12.934 1.00 97.56 408 ILE A CA 1
ATOM 3041 C C . ILE A 1 408 ? 19.874 4.123 -13.293 1.00 97.56 408 ILE A C 1
ATOM 3043 O O . ILE A 1 408 ? 19.836 3.249 -12.432 1.00 97.56 408 ILE A O 1
ATOM 3047 N N . TYR A 1 409 ? 20.204 3.863 -14.561 1.00 96.56 409 TYR A N 1
ATOM 3048 C CA . TYR A 1 409 ? 20.484 2.525 -15.082 1.00 96.56 409 TYR A CA 1
ATOM 3049 C C . TYR A 1 409 ? 21.526 2.573 -16.197 1.00 96.56 409 TYR A C 1
ATOM 3051 O O . TYR A 1 409 ? 21.484 3.465 -17.051 1.00 96.56 409 TYR A O 1
ATOM 3059 N N . SER A 1 410 ? 22.440 1.605 -16.234 1.00 93.44 410 SER A N 1
ATOM 3060 C CA . SER A 1 410 ? 23.403 1.467 -17.325 1.00 93.44 410 SER A CA 1
ATOM 3061 C C . SER A 1 410 ? 23.817 0.028 -17.591 1.00 93.44 410 SER A C 1
ATOM 3063 O O . SER A 1 410 ? 23.872 -0.793 -16.680 1.00 93.44 410 SER A O 1
ATOM 3065 N N . TYR A 1 411 ? 24.112 -0.292 -18.851 1.00 91.25 411 TYR A N 1
ATOM 3066 C CA . TYR A 1 411 ? 24.690 -1.580 -19.230 1.00 91.25 411 TYR A CA 1
ATOM 3067 C C . TYR A 1 411 ? 25.374 -1.515 -20.599 1.00 91.25 411 TYR A C 1
ATOM 3069 O O . TYR A 1 411 ? 25.153 -0.599 -21.395 1.00 91.25 411 TYR A O 1
ATOM 3077 N N . GLY A 1 412 ? 26.207 -2.520 -20.872 1.00 84.69 412 GLY A N 1
ATOM 3078 C CA . GLY A 1 412 ? 26.913 -2.660 -22.145 1.00 84.69 412 GLY A CA 1
ATOM 3079 C C . GLY A 1 412 ? 27.884 -1.513 -22.436 1.00 84.69 412 GLY A C 1
ATOM 3080 O O . GLY A 1 412 ? 28.327 -0.811 -21.530 1.00 84.69 412 GLY A O 1
ATOM 3081 N N . GLY A 1 413 ? 28.223 -1.347 -23.712 1.00 73.00 413 GLY A N 1
ATOM 3082 C CA . GLY A 1 413 ? 29.013 -0.242 -24.256 1.00 73.00 413 GLY A CA 1
ATOM 3083 C C . GLY A 1 413 ? 28.767 -0.074 -25.754 1.00 73.00 413 GLY A C 1
ATOM 3084 O O . GLY A 1 413 ? 28.261 -0.992 -26.393 1.00 73.00 413 GLY A O 1
ATOM 3085 N N . ALA A 1 414 ? 29.116 1.078 -26.325 1.00 64.38 414 ALA A N 1
ATOM 3086 C CA . ALA A 1 414 ? 29.212 1.216 -27.781 1.00 64.38 414 ALA A CA 1
ATOM 3087 C C . ALA A 1 414 ? 30.426 0.435 -28.319 1.00 64.38 414 ALA A C 1
ATOM 3089 O O . ALA A 1 414 ? 31.445 0.327 -27.630 1.00 64.38 414 ALA A O 1
ATOM 3090 N N . ALA A 1 415 ? 30.346 -0.089 -29.547 1.00 61.44 415 ALA A N 1
ATOM 3091 C CA . ALA A 1 415 ? 31.523 -0.624 -30.230 1.00 61.44 415 ALA A CA 1
ATOM 3092 C C . ALA A 1 415 ? 32.638 0.450 -30.317 1.00 61.44 415 ALA A C 1
ATOM 3094 O O . ALA A 1 415 ? 32.346 1.622 -30.534 1.00 61.44 415 ALA A O 1
ATOM 3095 N N . SER A 1 416 ? 33.890 0.024 -30.087 1.00 54.44 416 SER A N 1
ATOM 3096 C CA . SER A 1 416 ? 35.186 0.739 -30.189 1.00 54.44 416 SER A CA 1
ATOM 3097 C C . SER A 1 416 ? 35.194 2.120 -30.893 1.00 54.44 416 SER A C 1
ATOM 3099 O O . SER A 1 416 ? 34.598 2.247 -31.962 1.00 54.44 416 SER A O 1
ATOM 3101 N N . PRO A 1 417 ? 35.951 3.135 -30.398 1.00 49.59 417 PRO A N 1
ATOM 3102 C CA . PRO A 1 417 ? 37.107 3.020 -29.491 1.00 49.59 417 PRO A CA 1
ATOM 3103 C C . PRO A 1 417 ? 36.881 3.510 -28.055 1.00 49.59 417 PRO A C 1
ATOM 3105 O O . PRO A 1 417 ? 37.803 3.470 -27.246 1.00 49.59 417 PRO A O 1
ATOM 3108 N N . SER A 1 418 ? 35.672 3.944 -27.707 1.00 55.69 418 SER A N 1
ATOM 3109 C CA . SER A 1 418 ? 35.351 4.406 -26.357 1.00 55.69 418 SER A CA 1
ATOM 3110 C C . SER A 1 418 ? 34.120 3.644 -25.887 1.00 55.69 418 SER A C 1
ATOM 3112 O O . SER A 1 418 ? 33.005 4.031 -26.214 1.00 55.69 418 SER A O 1
ATOM 3114 N N . TYR A 1 419 ? 34.320 2.525 -25.180 1.00 60.66 419 TYR A N 1
ATOM 3115 C CA . TYR A 1 419 ? 33.247 1.681 -24.636 1.00 60.66 419 TYR A CA 1
ATOM 3116 C C . TYR A 1 419 ? 32.496 2.422 -23.525 1.00 60.66 419 TYR A C 1
ATOM 3118 O O . TYR A 1 419 ? 32.669 2.161 -22.333 1.00 60.66 419 TYR A O 1
ATOM 3126 N N . THR A 1 420 ? 31.700 3.408 -23.903 1.00 72.12 420 THR A N 1
ATOM 3127 C CA . THR A 1 420 ? 30.831 4.130 -22.991 1.00 72.12 420 THR A CA 1
ATOM 3128 C C . THR A 1 420 ? 29.485 3.426 -22.937 1.00 72.12 420 THR A C 1
ATOM 3130 O O . THR A 1 420 ? 28.894 3.092 -23.967 1.00 72.12 420 THR A O 1
ATOM 3133 N N . ALA A 1 421 ? 29.040 3.134 -21.718 1.00 78.94 421 ALA A N 1
ATOM 3134 C CA . ALA A 1 421 ? 27.844 2.345 -21.482 1.00 78.94 421 ALA A CA 1
ATOM 3135 C C . ALA A 1 421 ? 26.582 3.024 -22.010 1.00 78.94 421 ALA A C 1
ATOM 3137 O O . ALA A 1 421 ? 26.435 4.246 -21.901 1.00 78.94 421 ALA A O 1
ATOM 3138 N N . ALA A 1 422 ? 25.642 2.228 -22.528 1.00 87.75 422 ALA A N 1
ATOM 3139 C CA . ALA A 1 422 ? 24.289 2.717 -22.740 1.00 87.75 422 ALA A CA 1
ATOM 3140 C C . ALA A 1 422 ? 23.712 3.054 -21.363 1.00 87.75 422 ALA A C 1
ATOM 3142 O O . ALA A 1 422 ? 23.681 2.207 -20.468 1.00 87.75 422 ALA A O 1
ATOM 3143 N N . SER A 1 423 ? 23.318 4.309 -21.168 1.00 91.44 423 SER A N 1
ATOM 3144 C CA . SER A 1 423 ? 22.929 4.818 -19.856 1.00 91.44 423 SER A CA 1
ATOM 3145 C C . SER A 1 423 ? 21.681 5.678 -19.931 1.00 91.44 423 SER A C 1
ATOM 3147 O O . SER A 1 423 ? 21.509 6.479 -20.854 1.00 91.44 423 SER A O 1
ATOM 3149 N N . PHE A 1 424 ? 20.837 5.520 -18.917 1.00 95.44 424 PHE A N 1
ATOM 3150 C CA . PHE A 1 424 ? 19.734 6.408 -18.596 1.00 95.44 424 PHE A CA 1
ATOM 3151 C C . PHE A 1 424 ? 20.070 7.159 -17.310 1.00 95.44 424 PHE A C 1
ATOM 3153 O O . PHE A 1 424 ? 20.420 6.549 -16.296 1.00 95.44 424 PHE A O 1
ATOM 3160 N N . ARG A 1 425 ? 20.052 8.489 -17.376 1.00 95.19 425 ARG A N 1
ATOM 3161 C CA . ARG A 1 425 ? 20.674 9.343 -16.360 1.00 95.19 425 ARG A CA 1
ATOM 3162 C C . ARG A 1 425 ? 20.007 10.703 -16.253 1.00 95.19 425 ARG A C 1
ATOM 3164 O O . ARG A 1 425 ? 19.405 11.180 -17.214 1.00 95.19 425 ARG A O 1
ATOM 3171 N N . VAL A 1 426 ? 20.201 11.345 -15.108 1.00 96.25 426 VAL A N 1
ATOM 3172 C CA . VAL A 1 426 ? 20.004 12.788 -14.940 1.00 96.25 426 VAL A CA 1
ATOM 3173 C C . VAL A 1 426 ? 21.331 13.468 -15.270 1.00 96.25 426 VAL A C 1
ATOM 3175 O O . VAL A 1 426 ? 22.374 13.041 -14.784 1.00 96.25 426 VAL A O 1
ATOM 3178 N N . GLN A 1 427 ? 21.332 14.495 -16.117 1.00 92.75 427 GLN A N 1
ATOM 3179 C CA . GLN A 1 427 ? 22.553 15.173 -16.563 1.00 92.75 427 GLN A CA 1
ATOM 3180 C C . GLN A 1 427 ? 22.426 16.686 -16.415 1.00 92.75 427 GLN A C 1
ATOM 3182 O O . GLN A 1 427 ? 21.402 17.273 -16.763 1.00 92.75 427 GLN A O 1
ATOM 3187 N N . ASN A 1 428 ? 23.496 17.327 -15.952 1.00 90.88 428 ASN A N 1
ATOM 3188 C CA . ASN A 1 428 ? 23.592 18.779 -15.880 1.00 90.88 428 ASN A CA 1
ATOM 3189 C C . ASN A 1 428 ? 24.600 19.270 -16.920 1.00 90.88 428 ASN A C 1
ATOM 3191 O O . ASN A 1 428 ? 25.806 19.210 -16.711 1.00 90.88 428 ASN A O 1
ATOM 3195 N N . ASN A 1 429 ? 24.101 19.757 -18.057 1.00 79.44 429 ASN A N 1
ATOM 3196 C CA . ASN A 1 429 ? 24.937 20.168 -19.189 1.00 79.44 429 ASN A CA 1
ATOM 3197 C C . ASN A 1 429 ? 25.293 21.657 -19.219 1.00 79.44 429 ASN A C 1
ATOM 3199 O O . ASN A 1 429 ? 25.783 22.137 -20.239 1.00 79.44 429 ASN A O 1
ATOM 3203 N N . GLY A 1 430 ? 24.995 22.419 -18.163 1.00 73.62 430 GLY A N 1
ATOM 3204 C CA . GLY A 1 430 ? 25.182 23.877 -18.132 1.00 73.62 430 GLY A CA 1
ATOM 3205 C C . GLY A 1 430 ? 24.217 24.669 -19.034 1.00 73.62 430 GLY A C 1
ATOM 3206 O O . GLY A 1 430 ? 23.818 25.764 -18.658 1.00 73.62 430 GLY A O 1
ATOM 3207 N N . GLY A 1 431 ? 23.795 24.118 -20.182 1.00 69.69 431 GLY A N 1
ATOM 3208 C CA . GLY A 1 431 ? 22.798 24.707 -21.091 1.00 69.69 431 GLY A CA 1
ATOM 3209 C C . GLY A 1 431 ? 21.355 24.233 -20.860 1.00 69.69 431 GLY A C 1
ATOM 3210 O O . GLY A 1 431 ? 20.424 25.015 -21.018 1.00 69.69 431 GLY A O 1
ATOM 3211 N N . ILE A 1 432 ? 21.166 22.975 -20.445 1.00 73.38 432 ILE A N 1
ATOM 3212 C CA . ILE A 1 432 ? 19.892 22.446 -19.929 1.00 73.38 432 ILE A CA 1
ATOM 3213 C C . ILE A 1 432 ? 20.216 21.776 -18.589 1.00 73.38 432 ILE A C 1
ATOM 3215 O O . ILE A 1 432 ? 20.854 20.715 -18.581 1.00 73.38 432 ILE A O 1
ATOM 3219 N N . PRO A 1 433 ? 19.881 22.409 -17.455 1.00 81.44 433 PRO A N 1
ATOM 3220 C CA . PRO A 1 433 ? 20.199 21.850 -16.153 1.00 81.44 433 PRO A CA 1
ATOM 3221 C C . PRO A 1 433 ? 19.283 20.658 -15.849 1.00 81.44 433 PRO A C 1
ATOM 3223 O O . PRO A 1 433 ? 18.065 20.749 -15.977 1.00 81.44 433 PRO A O 1
ATOM 3226 N N . ASN A 1 434 ? 19.888 19.561 -15.391 1.00 91.19 434 ASN A N 1
ATOM 3227 C CA . ASN A 1 434 ? 19.225 18.441 -14.717 1.00 91.19 434 ASN A CA 1
ATOM 3228 C C . ASN A 1 434 ? 18.183 17.687 -15.558 1.00 91.19 434 ASN A C 1
ATOM 3230 O O . ASN A 1 434 ? 17.130 17.293 -15.055 1.00 91.19 434 ASN A O 1
ATOM 3234 N N . ALA A 1 435 ? 18.467 17.492 -16.841 1.00 94.19 435 ALA A N 1
ATOM 3235 C CA . ALA A 1 435 ? 17.581 16.801 -17.768 1.00 94.19 435 ALA A CA 1
ATOM 3236 C C . ALA A 1 435 ? 17.738 15.276 -17.711 1.00 94.19 435 ALA A C 1
ATOM 3238 O O . ALA A 1 435 ? 18.834 14.767 -17.465 1.00 94.19 435 ALA A O 1
ATOM 3239 N N . LEU A 1 436 ? 16.666 14.546 -18.030 1.00 96.12 436 LEU A N 1
ATOM 3240 C CA . LEU A 1 436 ? 16.733 13.119 -18.349 1.00 96.12 436 LEU A CA 1
ATOM 3241 C C . LEU A 1 436 ? 17.395 12.916 -19.712 1.00 96.12 436 LEU A C 1
ATOM 3243 O O . LEU A 1 436 ? 17.030 13.558 -20.707 1.00 96.12 436 LEU A O 1
ATOM 3247 N N . VAL A 1 437 ? 18.354 11.997 -19.750 1.00 93.38 437 VAL A N 1
ATOM 3248 C CA . VAL A 1 437 ? 19.176 11.701 -20.922 1.00 93.38 437 VAL A CA 1
ATOM 3249 C C . VAL A 1 437 ? 19.276 10.199 -21.112 1.00 93.38 437 VAL A C 1
ATOM 3251 O O . VAL A 1 437 ? 19.541 9.462 -20.161 1.00 93.38 437 VAL A O 1
ATOM 3254 N N . PHE A 1 438 ? 19.136 9.761 -22.360 1.00 92.19 438 PHE A N 1
ATOM 3255 C CA . PHE A 1 438 ? 19.480 8.407 -22.777 1.00 92.19 438 PHE A CA 1
ATOM 3256 C C . PHE A 1 438 ? 20.585 8.437 -23.839 1.00 92.19 438 PHE A C 1
ATOM 3258 O O . PHE A 1 438 ? 20.582 9.278 -24.742 1.00 92.19 438 PHE A O 1
ATOM 3265 N N . GLY A 1 439 ? 21.548 7.523 -23.725 1.00 87.62 439 GLY A N 1
ATOM 3266 C CA . GLY A 1 439 ? 22.563 7.285 -24.749 1.00 87.62 439 GLY A CA 1
ATOM 3267 C C . GLY A 1 439 ? 23.894 6.810 -24.183 1.00 87.62 439 GLY A C 1
ATOM 3268 O O . GLY A 1 439 ? 23.996 6.470 -23.005 1.00 87.62 439 GLY A O 1
ATOM 3269 N N . THR A 1 440 ? 24.933 6.832 -25.011 1.00 78.88 440 THR A N 1
ATOM 3270 C CA . THR A 1 440 ? 26.268 6.321 -24.662 1.00 78.88 440 THR A CA 1
ATOM 3271 C C . THR A 1 440 ? 27.263 7.422 -24.301 1.00 78.88 440 THR A C 1
ATOM 3273 O O . THR A 1 440 ? 28.438 7.148 -24.161 1.00 78.88 440 THR A O 1
ATOM 3276 N N . GLY A 1 441 ? 26.878 8.692 -24.178 1.00 69.00 441 GLY A N 1
ATOM 3277 C CA . GLY A 1 441 ? 27.857 9.789 -24.091 1.00 69.00 441 GLY A CA 1
ATOM 3278 C C . GLY A 1 441 ? 28.622 10.021 -25.410 1.00 69.00 441 GLY A C 1
ATOM 3279 O O . GLY A 1 441 ? 28.271 9.455 -26.444 1.00 69.00 441 GLY A O 1
ATOM 3280 N N . ASN A 1 442 ? 29.629 10.907 -25.396 1.00 65.00 442 ASN A N 1
ATOM 3281 C CA . ASN A 1 442 ? 30.480 11.259 -26.554 1.00 65.00 442 ASN A CA 1
ATOM 3282 C C . ASN A 1 442 ? 29.724 11.687 -27.833 1.00 65.00 442 ASN A C 1
ATOM 3284 O O . ASN A 1 442 ? 30.132 11.377 -28.947 1.00 65.00 442 ASN A O 1
ATOM 3288 N N . GLY A 1 443 ? 28.608 12.405 -27.675 1.00 67.06 443 GLY A N 1
ATOM 3289 C CA . GLY A 1 443 ? 27.821 12.947 -28.790 1.00 67.06 443 GLY A CA 1
ATOM 3290 C C . GLY A 1 443 ? 26.698 12.037 -29.296 1.00 67.06 443 GLY A C 1
ATOM 3291 O O . GLY A 1 443 ? 25.807 12.528 -29.987 1.00 67.06 443 GLY A O 1
ATOM 3292 N N . ASN A 1 444 ? 26.668 10.755 -28.902 1.00 78.38 444 ASN A N 1
ATOM 3293 C CA . ASN A 1 444 ? 25.554 9.849 -29.199 1.00 78.38 444 ASN A CA 1
ATOM 3294 C C . ASN A 1 444 ? 24.632 9.733 -27.976 1.00 78.38 444 ASN A C 1
ATOM 3296 O O . ASN A 1 444 ? 24.560 8.718 -27.280 1.00 78.38 444 ASN A O 1
ATOM 3300 N N . SER A 1 445 ? 23.983 10.838 -27.623 1.00 83.62 445 SER A N 1
ATOM 3301 C CA . SER A 1 445 ? 22.982 10.897 -26.555 1.00 83.62 445 SER A CA 1
ATOM 3302 C C . SER A 1 445 ? 21.906 11.894 -26.914 1.00 83.62 445 SER A C 1
ATOM 3304 O O . SER A 1 445 ? 22.198 12.924 -27.517 1.00 83.62 445 SER A O 1
ATOM 3306 N N . TRP A 1 446 ? 20.685 11.618 -26.477 1.00 88.38 446 TRP A N 1
ATOM 3307 C CA . TRP A 1 446 ? 19.597 12.568 -26.589 1.00 88.38 446 TRP A CA 1
ATOM 3308 C C . TRP A 1 446 ? 19.218 13.117 -25.215 1.00 88.38 446 TRP A C 1
ATOM 3310 O O . TRP A 1 446 ? 18.942 12.367 -24.278 1.00 88.38 446 TRP A O 1
ATOM 3320 N N . VAL A 1 447 ? 19.239 14.447 -25.114 1.00 90.31 447 VAL A N 1
ATOM 3321 C CA . VAL A 1 447 ? 18.892 15.214 -23.917 1.00 90.31 447 VAL A CA 1
ATOM 3322 C C . VAL A 1 447 ? 17.457 15.707 -24.070 1.00 90.31 447 VAL A C 1
ATOM 3324 O O . VAL A 1 447 ? 17.157 16.448 -25.009 1.00 90.31 447 VAL A O 1
ATOM 3327 N N . SER A 1 448 ? 16.574 15.289 -23.165 1.00 93.00 448 SER A N 1
ATOM 3328 C CA . SER A 1 448 ? 15.206 15.814 -23.102 1.00 93.00 448 SER A CA 1
ATOM 3329 C C . SER A 1 448 ? 15.169 17.188 -22.417 1.00 93.00 448 SER A C 1
ATOM 3331 O O . SER A 1 448 ? 16.141 17.621 -21.804 1.00 93.00 448 SER A O 1
ATOM 3333 N N . ALA A 1 449 ? 14.034 17.880 -22.483 1.00 93.06 449 ALA A N 1
ATOM 3334 C CA . ALA A 1 449 ? 13.742 19.030 -21.624 1.00 93.06 449 ALA A CA 1
ATOM 3335 C C . ALA A 1 449 ? 13.053 18.620 -20.304 1.00 93.06 449 ALA A C 1
ATOM 3337 O O . ALA A 1 449 ? 12.648 19.484 -19.528 1.00 93.06 449 ALA A O 1
ATOM 3338 N N . LEU A 1 450 ? 12.878 17.316 -20.058 1.00 95.31 450 LEU A N 1
ATOM 3339 C CA . LEU A 1 450 ? 12.227 16.785 -18.863 1.00 95.31 450 LEU A CA 1
ATOM 3340 C C . LEU A 1 450 ? 13.237 16.732 -17.712 1.00 95.31 450 LEU A C 1
ATOM 3342 O O . LEU A 1 450 ? 14.290 16.109 -17.843 1.00 95.31 450 LEU A O 1
ATOM 3346 N N . SER A 1 451 ? 12.909 17.362 -16.583 1.00 95.31 451 SER A N 1
ATOM 3347 C CA . SER A 1 451 ? 13.759 17.413 -15.389 1.00 95.31 451 SER A CA 1
ATOM 3348 C C . SER A 1 451 ? 12.998 16.876 -14.170 1.00 95.31 451 SER A C 1
ATOM 3350 O O . SER A 1 451 ? 11.955 17.440 -13.823 1.00 95.31 451 SER A O 1
ATOM 3352 N N . PRO A 1 452 ? 13.465 15.783 -13.535 1.00 96.06 452 PRO A N 1
ATOM 3353 C CA . PRO A 1 452 ? 12.806 15.228 -12.364 1.00 96.06 452 PRO A CA 1
ATOM 3354 C C . PRO A 1 452 ? 13.049 16.147 -11.155 1.00 96.06 452 PRO A C 1
ATOM 3356 O O . PRO A 1 452 ? 14.203 16.485 -10.887 1.00 96.06 452 PRO A O 1
ATOM 3359 N N . PRO A 1 453 ? 12.005 16.557 -10.413 1.00 94.75 453 PRO A N 1
ATOM 3360 C CA . PRO A 1 453 ? 12.168 17.390 -9.226 1.00 94.75 453 PRO A CA 1
ATOM 3361 C C . PRO A 1 453 ? 12.933 16.663 -8.112 1.00 94.75 453 PRO A C 1
ATOM 3363 O O . PRO A 1 453 ? 12.782 15.457 -7.918 1.00 94.75 453 PRO A O 1
ATOM 3366 N N . LEU A 1 454 ? 13.707 17.417 -7.326 1.00 94.62 454 LEU A N 1
ATOM 3367 C CA . LEU A 1 454 ? 14.337 16.888 -6.116 1.00 94.62 454 LEU A CA 1
ATOM 3368 C C . LEU A 1 454 ? 13.302 16.549 -5.046 1.00 94.62 454 LEU A C 1
ATOM 3370 O O . LEU A 1 454 ? 12.260 17.197 -4.926 1.00 94.62 454 LEU A O 1
ATOM 3374 N N . ASN A 1 455 ? 13.653 15.578 -4.208 1.00 89.31 455 ASN A N 1
ATOM 3375 C CA . ASN A 1 455 ? 12.902 15.186 -3.021 1.00 89.31 455 ASN A CA 1
ATOM 3376 C C . ASN A 1 455 ? 11.435 14.828 -3.311 1.00 89.31 455 ASN A C 1
ATOM 3378 O O . ASN A 1 455 ? 10.552 15.063 -2.488 1.00 89.31 455 ASN A O 1
ATOM 3382 N N . THR A 1 456 ? 11.171 14.292 -4.503 1.00 91.31 456 THR A N 1
ATOM 3383 C CA . THR A 1 456 ? 9.839 13.872 -4.941 1.00 91.31 456 THR A CA 1
ATOM 3384 C C . THR A 1 456 ? 9.967 12.617 -5.796 1.00 91.31 456 THR A C 1
ATOM 3386 O O . THR A 1 456 ? 10.836 12.546 -6.666 1.00 91.31 456 THR A O 1
ATOM 3389 N N . TRP A 1 457 ? 9.095 11.633 -5.568 1.00 93.75 457 TRP A N 1
ATOM 3390 C CA . TRP A 1 457 ? 9.031 10.448 -6.419 1.00 93.75 457 TRP A CA 1
ATOM 3391 C C . TRP A 1 457 ? 8.609 10.833 -7.831 1.00 93.75 457 TRP A C 1
ATOM 3393 O O . TRP A 1 457 ? 7.626 11.546 -8.026 1.00 93.75 457 TRP A O 1
ATOM 3403 N N . SER A 1 458 ? 9.372 10.361 -8.807 1.00 96.38 458 SER A N 1
ATOM 3404 C CA . SER A 1 458 ? 9.109 10.582 -10.219 1.00 96.38 458 SER A CA 1
ATOM 3405 C C . SER A 1 458 ? 9.176 9.265 -10.974 1.00 96.38 458 SER A C 1
ATOM 3407 O O . SER A 1 458 ? 10.178 8.557 -10.888 1.00 96.38 458 SER A O 1
ATOM 3409 N N . PHE A 1 459 ? 8.135 8.967 -11.742 1.00 96.75 459 PHE A N 1
ATOM 3410 C CA . PHE A 1 459 ? 8.158 7.890 -12.720 1.00 96.75 459 PHE A CA 1
ATOM 3411 C C . PHE A 1 459 ? 8.941 8.349 -13.938 1.00 96.75 459 PHE A C 1
ATOM 3413 O O . PHE A 1 459 ? 8.626 9.387 -14.530 1.00 96.75 459 PHE A O 1
ATOM 3420 N N . VAL A 1 460 ? 9.961 7.589 -14.310 1.00 98.25 460 VAL A N 1
ATOM 3421 C CA . VAL A 1 460 ? 10.865 7.913 -15.408 1.00 98.25 460 VAL A CA 1
ATOM 3422 C C . VAL A 1 460 ? 11.078 6.701 -16.291 1.00 98.25 460 VAL A C 1
ATOM 3424 O O . VAL A 1 460 ? 11.056 5.560 -15.840 1.00 98.25 460 VAL A O 1
ATOM 3427 N N . GLY A 1 461 ? 11.346 6.941 -17.565 1.00 97.31 461 GLY A N 1
ATOM 3428 C CA . GLY A 1 461 ? 11.720 5.853 -18.448 1.00 97.31 461 GLY A CA 1
ATOM 3429 C C . GLY A 1 461 ? 12.129 6.312 -19.826 1.00 97.31 461 GLY A C 1
ATOM 3430 O O . GLY A 1 461 ? 12.016 7.490 -20.171 1.00 97.31 461 GLY A O 1
ATOM 3431 N N . TYR A 1 462 ? 12.594 5.362 -20.622 1.00 96.19 462 TYR A N 1
ATOM 3432 C CA . TYR A 1 462 ? 12.827 5.565 -22.037 1.00 96.19 462 TYR A CA 1
ATOM 3433 C C . TYR A 1 462 ? 12.351 4.367 -22.852 1.00 96.19 462 TYR A C 1
ATOM 3435 O O . TYR A 1 462 ? 12.358 3.225 -22.394 1.00 96.19 462 TYR A O 1
ATOM 3443 N N . VAL A 1 463 ? 11.994 4.646 -24.097 1.00 94.44 463 VAL A N 1
ATOM 3444 C CA . VAL A 1 463 ? 11.681 3.673 -25.139 1.00 94.44 463 VAL A CA 1
ATOM 3445 C C . VAL A 1 463 ? 12.617 3.955 -26.301 1.00 94.44 463 VAL A C 1
ATOM 3447 O O . VAL A 1 463 ? 12.679 5.085 -26.776 1.00 94.44 463 VAL A O 1
ATOM 3450 N N . TYR A 1 464 ? 13.354 2.947 -26.747 1.00 91.56 464 TYR A N 1
ATOM 3451 C CA . TYR A 1 464 ? 14.264 3.010 -27.887 1.00 91.56 464 TYR A CA 1
ATOM 3452 C C . TYR A 1 464 ? 13.781 2.036 -28.968 1.00 91.56 464 TYR A C 1
ATOM 3454 O O . TYR A 1 464 ? 13.697 0.823 -28.747 1.00 91.56 464 TYR A O 1
ATOM 3462 N N . GLY A 1 465 ? 13.418 2.585 -30.129 1.00 87.81 465 GLY A N 1
ATOM 3463 C CA . GLY A 1 465 ? 12.985 1.834 -31.308 1.00 87.81 465 GLY A CA 1
ATOM 3464 C C . GLY A 1 465 ? 14.147 1.186 -32.075 1.00 87.81 465 GLY A C 1
ATOM 3465 O O . GLY A 1 465 ? 15.308 1.449 -31.793 1.00 87.81 465 GLY A O 1
ATOM 3466 N N . ALA A 1 466 ? 13.839 0.349 -33.071 1.00 75.25 466 ALA A N 1
ATOM 3467 C CA . ALA A 1 466 ? 14.843 -0.281 -33.936 1.00 75.25 466 ALA A CA 1
ATOM 3468 C C . ALA A 1 466 ? 15.118 0.541 -35.208 1.00 75.25 466 ALA A C 1
ATOM 3470 O O . ALA A 1 466 ? 14.230 1.217 -35.728 1.00 75.25 466 ALA A O 1
ATOM 3471 N N . GLY A 1 467 ? 16.330 0.402 -35.759 1.00 64.19 467 GLY A N 1
ATOM 3472 C CA . GLY A 1 467 ? 16.712 0.901 -37.090 1.00 64.19 467 GLY A CA 1
ATOM 3473 C C . GLY A 1 467 ? 17.701 2.075 -37.089 1.00 64.19 467 GLY A C 1
ATOM 3474 O O . GLY A 1 467 ? 18.043 2.624 -36.048 1.00 64.19 467 GLY A O 1
ATOM 3475 N N . ALA A 1 468 ? 18.176 2.481 -38.272 1.00 55.16 468 ALA A N 1
ATOM 3476 C CA . ALA A 1 468 ? 19.277 3.448 -38.434 1.00 55.16 468 ALA A CA 1
ATOM 3477 C C . ALA A 1 468 ? 19.009 4.855 -37.852 1.00 55.16 468 ALA A C 1
ATOM 3479 O O . ALA A 1 468 ? 19.951 5.573 -37.527 1.00 55.16 468 ALA A O 1
ATOM 3480 N N . SER A 1 469 ? 17.738 5.224 -37.673 1.00 59.59 469 SER A N 1
ATOM 3481 C CA . SER A 1 469 ? 17.284 6.506 -37.110 1.00 59.59 469 SER A CA 1
ATOM 3482 C C . SER A 1 469 ? 16.517 6.310 -35.796 1.00 59.59 469 SER A C 1
ATOM 3484 O O . SER A 1 469 ? 15.544 7.015 -35.551 1.00 59.59 469 SER A O 1
ATOM 3486 N N . SER A 1 470 ? 16.909 5.302 -35.006 1.00 70.06 470 SER A N 1
ATOM 3487 C CA . SER A 1 470 ? 16.207 4.811 -33.808 1.00 70.06 470 SER A CA 1
ATOM 3488 C C . SER A 1 470 ? 15.534 5.929 -33.005 1.00 70.06 470 SER A C 1
ATOM 3490 O O . SER A 1 470 ? 16.201 6.743 -32.360 1.00 70.06 470 SER A O 1
ATOM 3492 N N . ALA A 1 471 ? 14.202 5.970 -33.083 1.00 86.25 471 ALA A N 1
ATOM 3493 C CA . ALA A 1 471 ? 13.391 6.910 -32.328 1.00 86.25 471 ALA A CA 1
ATOM 3494 C C . ALA A 1 471 ? 13.528 6.606 -30.835 1.00 86.25 471 ALA A C 1
ATOM 3496 O O . ALA A 1 471 ? 13.463 5.444 -30.426 1.00 86.25 471 ALA A O 1
ATOM 3497 N N . ILE A 1 472 ? 13.710 7.651 -30.038 1.00 91.06 472 ILE A N 1
ATOM 3498 C CA . ILE A 1 472 ? 13.709 7.573 -28.585 1.00 91.06 472 ILE A CA 1
ATOM 3499 C C . ILE A 1 472 ? 12.576 8.411 -28.055 1.00 91.06 472 ILE A C 1
ATOM 3501 O O . ILE A 1 472 ? 12.421 9.564 -28.451 1.00 91.06 472 ILE A O 1
ATOM 3505 N N . THR A 1 473 ? 11.861 7.851 -27.094 1.00 94.81 473 THR A N 1
ATOM 3506 C CA . THR A 1 473 ? 10.913 8.580 -26.266 1.00 94.81 473 THR A CA 1
ATOM 3507 C C . THR A 1 473 ? 11.378 8.512 -24.819 1.00 94.81 473 THR A C 1
ATOM 3509 O O . THR A 1 473 ? 11.667 7.426 -24.332 1.00 94.81 473 THR A O 1
ATOM 3512 N N . ILE A 1 474 ? 11.475 9.650 -24.132 1.00 97.12 474 ILE A N 1
ATOM 3513 C CA . ILE A 1 474 ? 11.759 9.732 -22.689 1.00 97.12 474 ILE A CA 1
ATOM 3514 C C . ILE A 1 474 ? 10.481 10.169 -21.978 1.00 97.12 474 ILE A C 1
ATOM 3516 O O . ILE A 1 474 ? 9.784 11.063 -22.461 1.00 97.12 474 ILE A O 1
ATOM 3520 N N . TYR A 1 475 ? 10.201 9.546 -20.836 1.00 97.50 475 TYR A N 1
ATOM 3521 C CA . TYR A 1 475 ? 9.017 9.758 -20.010 1.00 97.50 475 TYR A CA 1
ATOM 3522 C C . TYR A 1 475 ? 9.381 10.355 -18.646 1.00 97.50 475 TYR A C 1
ATOM 3524 O O . TYR A 1 475 ? 10.408 9.997 -18.065 1.00 97.50 475 TYR A O 1
ATOM 3532 N N . LEU A 1 476 ? 8.513 11.236 -18.139 1.00 97.62 476 LEU A N 1
ATOM 3533 C CA . LEU A 1 476 ? 8.536 11.775 -16.775 1.00 97.62 476 LEU A CA 1
ATOM 3534 C C . LEU A 1 476 ? 7.096 12.037 -16.300 1.00 97.62 476 LEU A C 1
ATOM 3536 O O . LEU A 1 476 ? 6.430 12.903 -16.864 1.00 97.62 476 LEU A O 1
ATOM 3540 N N . ASN A 1 477 ? 6.625 11.331 -15.267 1.00 92.44 477 ASN A N 1
ATOM 3541 C CA . ASN A 1 477 ? 5.305 11.526 -14.632 1.00 92.44 477 ASN A CA 1
ATOM 3542 C C . ASN A 1 477 ? 4.141 11.650 -15.641 1.00 92.44 477 ASN A C 1
ATOM 3544 O O . ASN A 1 477 ? 3.416 12.646 -15.664 1.00 92.44 477 ASN A O 1
ATOM 3548 N N . GLY A 1 478 ? 4.023 10.681 -16.552 1.00 84.38 478 GLY A N 1
ATOM 3549 C CA . GLY A 1 478 ? 2.994 10.660 -17.601 1.00 84.38 478 GLY A CA 1
ATOM 3550 C C . GLY A 1 478 ? 3.226 11.618 -18.781 1.00 84.38 478 GLY A C 1
ATOM 3551 O O . GLY A 1 478 ? 2.546 11.505 -19.799 1.00 84.38 478 GLY A O 1
ATOM 3552 N N . GLN A 1 479 ? 4.198 12.533 -18.706 1.00 91.19 479 GLN A N 1
ATOM 3553 C CA . GLN A 1 479 ? 4.644 13.337 -19.848 1.00 91.19 479 GLN A CA 1
ATOM 3554 C C . GLN A 1 479 ? 5.691 12.575 -20.663 1.00 91.19 479 GLN A C 1
ATOM 3556 O O . GLN A 1 479 ? 6.430 11.752 -20.122 1.00 91.19 479 GLN A O 1
ATOM 3561 N N . SER A 1 480 ? 5.794 12.872 -21.961 1.00 94.25 480 SER A N 1
ATOM 3562 C CA . SER A 1 480 ? 6.829 12.291 -22.817 1.00 94.25 480 SER A CA 1
ATOM 3563 C C . SER A 1 480 ? 7.376 13.281 -23.835 1.00 94.25 480 SER A C 1
ATOM 3565 O O . SER A 1 480 ? 6.704 14.228 -24.244 1.00 94.25 480 SER A O 1
ATOM 3567 N N . GLN A 1 481 ? 8.612 13.051 -24.258 1.00 95.38 481 GLN A N 1
ATOM 3568 C CA . GLN A 1 481 ? 9.230 13.732 -25.387 1.00 95.38 481 GLN A CA 1
ATOM 3569 C C . GLN A 1 481 ? 9.849 12.693 -26.304 1.00 95.38 481 GLN A C 1
ATOM 3571 O O . GLN A 1 481 ? 10.398 11.710 -25.816 1.00 95.38 481 GLN A O 1
ATOM 3576 N N . SER A 1 482 ? 9.777 12.914 -27.616 1.00 92.31 482 SER A N 1
ATOM 3577 C CA . SER A 1 482 ? 10.354 12.006 -28.607 1.00 92.31 482 SER A CA 1
ATOM 3578 C C . SER A 1 482 ? 11.346 12.724 -29.507 1.00 92.31 482 SER A C 1
ATOM 3580 O O . SER A 1 482 ? 11.131 13.881 -29.868 1.00 92.31 482 SER A O 1
ATOM 3582 N N . ASN A 1 483 ? 12.412 12.029 -29.890 1.00 88.00 483 ASN A N 1
ATOM 3583 C CA . ASN A 1 483 ? 13.380 12.502 -30.870 1.00 88.00 483 ASN A CA 1
ATOM 3584 C C . ASN A 1 483 ? 14.087 11.325 -31.560 1.00 88.00 483 ASN A C 1
ATOM 3586 O O . ASN A 1 483 ? 13.812 10.161 -31.280 1.00 88.00 483 ASN A O 1
ATOM 3590 N N . VAL A 1 484 ? 15.012 11.631 -32.461 1.00 81.19 484 VAL A N 1
ATOM 3591 C CA . VAL A 1 484 ? 15.903 10.683 -33.131 1.00 81.19 484 VAL A CA 1
ATOM 3592 C C . VAL A 1 484 ? 17.330 10.889 -32.621 1.00 81.19 484 VAL A C 1
ATOM 3594 O O . VAL A 1 484 ? 17.741 12.020 -32.357 1.00 81.19 484 VAL A O 1
ATOM 3597 N N . MET A 1 485 ? 18.101 9.806 -32.486 1.00 74.81 485 MET A N 1
ATOM 3598 C CA . MET A 1 485 ? 19.525 9.898 -32.137 1.00 74.81 485 MET A CA 1
ATOM 3599 C C . MET A 1 485 ? 20.319 10.680 -33.185 1.00 74.81 485 MET A C 1
ATOM 3601 O O . MET A 1 485 ? 20.263 10.387 -34.377 1.00 74.81 485 MET A O 1
ATOM 3605 N N . SER A 1 486 ? 21.119 11.638 -32.723 1.00 66.44 486 SER A N 1
ATOM 3606 C CA . SER A 1 486 ? 21.881 12.564 -33.565 1.00 66.44 486 SER A CA 1
ATOM 3607 C C . SER A 1 486 ? 23.025 11.918 -34.355 1.00 66.44 486 SER A C 1
ATOM 3609 O O . SER A 1 486 ? 23.358 12.420 -35.424 1.00 66.44 486 SER A O 1
ATOM 3611 N N . LEU A 1 487 ? 23.624 10.824 -33.864 1.00 67.88 487 LEU A N 1
ATOM 3612 C CA . LEU A 1 487 ? 24.745 10.134 -34.527 1.00 67.88 487 LEU A CA 1
ATOM 3613 C C . LEU A 1 487 ? 24.383 8.724 -35.036 1.00 67.88 487 LEU A C 1
ATOM 3615 O O . LEU A 1 487 ? 25.270 7.969 -35.428 1.00 67.88 487 LEU A O 1
ATOM 3619 N N . GLY A 1 488 ? 23.091 8.380 -35.066 1.00 71.69 488 GLY A N 1
ATOM 3620 C CA . GLY A 1 488 ? 22.593 7.077 -35.518 1.00 71.69 488 GLY A CA 1
ATOM 3621 C C . GLY A 1 488 ? 22.302 6.088 -34.386 1.00 71.69 488 GLY A C 1
ATOM 3622 O O . GLY A 1 488 ? 22.301 6.434 -33.204 1.00 71.69 488 GLY A O 1
ATOM 3623 N N . ALA A 1 489 ? 21.989 4.848 -34.762 1.00 76.00 489 ALA A N 1
ATOM 3624 C CA . ALA A 1 489 ? 21.594 3.797 -33.827 1.00 76.00 489 ALA A CA 1
ATOM 3625 C C . ALA A 1 489 ? 22.696 3.478 -32.791 1.00 76.00 489 ALA A C 1
ATOM 3627 O O . ALA A 1 489 ? 23.889 3.505 -33.093 1.00 76.00 489 ALA A O 1
ATOM 3628 N N . ILE A 1 490 ? 22.288 3.183 -31.556 1.00 78.06 490 ILE A N 1
ATOM 3629 C CA . ILE A 1 490 ? 23.171 2.734 -30.479 1.00 78.06 490 ILE A CA 1
ATOM 3630 C C . ILE A 1 490 ? 23.415 1.232 -30.632 1.00 78.06 490 ILE A C 1
ATOM 3632 O O . ILE A 1 490 ? 22.570 0.422 -30.249 1.00 78.06 490 ILE A O 1
ATOM 3636 N N . ASP A 1 491 ? 24.599 0.867 -31.120 1.00 80.56 491 ASP A N 1
ATOM 3637 C CA . ASP A 1 491 ? 25.041 -0.525 -31.211 1.00 80.56 491 ASP A CA 1
ATOM 3638 C C . ASP A 1 491 ? 25.586 -1.006 -29.856 1.00 80.56 491 ASP A C 1
ATOM 3640 O O . ASP A 1 491 ? 26.778 -0.905 -29.557 1.00 80.56 491 ASP A O 1
ATOM 3644 N N . THR A 1 492 ? 24.678 -1.458 -28.987 1.00 85.25 492 THR A N 1
ATOM 3645 C CA . THR A 1 492 ? 25.029 -1.877 -27.622 1.00 85.25 492 THR A CA 1
ATOM 3646 C C . THR A 1 492 ? 25.683 -3.257 -27.633 1.00 85.25 492 THR A C 1
ATOM 3648 O O . THR A 1 492 ? 25.011 -4.266 -27.843 1.00 85.25 492 THR A O 1
ATOM 3651 N N . VAL A 1 493 ? 26.975 -3.331 -27.339 1.00 83.25 493 VAL A N 1
ATOM 3652 C CA . VAL A 1 493 ? 27.702 -4.592 -27.137 1.00 83.25 493 VAL A CA 1
ATOM 3653 C C . VAL A 1 493 ? 27.872 -4.881 -25.644 1.00 83.25 493 VAL A C 1
ATOM 3655 O O . VAL A 1 493 ? 27.842 -3.961 -24.829 1.00 83.25 493 VAL A O 1
ATOM 3658 N N . LEU A 1 494 ? 28.052 -6.151 -25.265 1.00 81.00 494 LEU A N 1
ATOM 3659 C CA . LEU A 1 494 ? 28.448 -6.533 -23.903 1.00 81.00 494 LEU A CA 1
ATOM 3660 C C . LEU A 1 494 ? 29.954 -6.781 -23.866 1.00 81.00 494 LEU A C 1
ATOM 3662 O O . LEU A 1 494 ? 30.414 -7.799 -24.387 1.00 81.00 494 LEU A O 1
ATOM 3666 N N . PRO A 1 495 ? 30.744 -5.896 -23.245 1.00 69.19 495 PRO A N 1
ATOM 3667 C CA . PRO A 1 495 ? 32.126 -6.218 -22.947 1.00 69.19 495 PRO A CA 1
ATOM 3668 C C . PRO A 1 495 ? 32.177 -7.360 -21.917 1.00 69.19 495 PRO A C 1
ATOM 3670 O O . PRO A 1 495 ? 31.314 -7.414 -21.039 1.00 69.19 495 PRO A O 1
ATOM 3673 N N . PRO A 1 496 ? 33.193 -8.240 -21.952 1.00 61.00 496 PRO A N 1
ATOM 3674 C CA . PRO A 1 496 ? 33.269 -9.421 -21.081 1.00 61.00 496 PRO A CA 1
ATOM 3675 C C . PRO A 1 496 ? 33.274 -9.136 -19.568 1.00 61.00 496 PRO A C 1
ATOM 3677 O O . PRO A 1 496 ? 33.144 -10.065 -18.779 1.00 61.00 496 PRO A O 1
ATOM 3680 N N . LEU A 1 497 ? 33.472 -7.878 -19.158 1.00 66.38 497 LEU A N 1
ATOM 3681 C CA . LEU A 1 497 ? 33.760 -7.481 -17.776 1.00 66.38 497 LEU A CA 1
ATOM 3682 C C . LEU A 1 497 ? 32.745 -6.503 -17.162 1.00 66.38 497 LEU A C 1
ATOM 3684 O O . LEU A 1 497 ? 32.903 -6.159 -15.993 1.00 66.38 497 LEU A O 1
ATOM 3688 N N . TYR A 1 498 ? 31.724 -6.043 -17.897 1.00 77.62 498 TYR A N 1
ATOM 3689 C CA . TYR A 1 498 ? 30.806 -5.016 -17.382 1.00 77.62 498 TYR A CA 1
ATOM 3690 C C . TYR A 1 498 ? 29.410 -5.580 -17.081 1.00 77.62 498 TYR A C 1
ATOM 3692 O O . TYR A 1 498 ? 28.717 -6.002 -18.013 1.00 77.62 498 TYR A O 1
ATOM 3700 N N . PRO A 1 499 ? 28.975 -5.586 -15.804 1.00 85.62 499 PRO A N 1
ATOM 3701 C CA . PRO A 1 499 ? 27.608 -5.948 -15.443 1.00 85.62 499 PRO A CA 1
ATOM 3702 C C . PRO A 1 499 ? 26.622 -4.856 -15.882 1.00 85.62 499 PRO A C 1
ATOM 3704 O O . PRO A 1 499 ? 27.018 -3.765 -16.294 1.00 85.62 499 PRO A O 1
ATOM 3707 N N . ALA A 1 500 ? 25.326 -5.126 -15.766 1.00 91.62 500 ALA A N 1
ATOM 3708 C CA . ALA A 1 500 ? 24.347 -4.048 -15.726 1.00 91.62 500 ALA A CA 1
ATOM 3709 C C . ALA A 1 500 ? 24.365 -3.421 -14.322 1.00 91.62 500 ALA A C 1
ATOM 3711 O O . ALA A 1 500 ? 24.618 -4.104 -13.329 1.00 91.62 500 ALA A O 1
ATOM 3712 N N . MET A 1 501 ? 24.156 -2.111 -14.231 1.00 94.25 501 MET A N 1
ATOM 3713 C CA . MET A 1 501 ? 24.189 -1.374 -12.971 1.00 94.25 501 MET A CA 1
ATOM 3714 C C . MET A 1 501 ? 22.956 -0.497 -12.809 1.00 94.25 501 MET A C 1
ATOM 3716 O O . MET A 1 501 ? 22.575 0.239 -13.720 1.00 94.25 501 MET A O 1
ATOM 3720 N N . ILE A 1 502 ? 22.378 -0.540 -11.613 1.00 97.38 502 ILE A N 1
ATOM 3721 C CA . ILE A 1 502 ? 21.361 0.398 -11.138 1.00 97.38 502 ILE A CA 1
ATOM 3722 C C . ILE A 1 502 ? 22.057 1.369 -10.184 1.00 97.38 502 ILE A C 1
ATOM 3724 O O . ILE A 1 502 ? 22.772 0.939 -9.273 1.00 97.38 502 ILE A O 1
ATOM 3728 N N . GLY A 1 503 ? 21.873 2.668 -10.403 1.00 97.00 503 GLY A N 1
ATOM 3729 C CA . GLY A 1 503 ? 22.444 3.716 -9.556 1.00 97.00 503 GLY A CA 1
ATOM 3730 C C . GLY A 1 503 ? 23.922 4.052 -9.800 1.00 97.00 503 GLY A C 1
ATOM 3731 O O . GLY A 1 503 ? 24.483 4.804 -9.010 1.00 97.00 503 GLY A O 1
ATOM 3732 N N . ALA A 1 504 ? 24.576 3.502 -10.835 1.00 95.00 504 ALA A N 1
ATOM 3733 C CA . ALA A 1 504 ? 25.974 3.800 -11.181 1.00 95.00 504 ALA A CA 1
ATOM 3734 C C . ALA A 1 504 ? 26.322 3.453 -12.642 1.00 95.00 504 ALA A C 1
ATOM 3736 O O . ALA A 1 504 ? 25.534 2.826 -13.358 1.00 95.00 504 ALA A O 1
ATOM 3737 N N . SER A 1 505 ? 27.522 3.855 -13.078 1.00 91.12 505 SER A N 1
ATOM 3738 C CA . SER A 1 505 ? 28.089 3.541 -14.399 1.00 91.12 505 SER A CA 1
ATOM 3739 C C . SER A 1 505 ? 28.711 2.150 -14.474 1.00 91.12 505 SER A C 1
ATOM 3741 O O . SER A 1 505 ? 29.679 1.864 -13.768 1.00 91.12 505 SER A O 1
ATOM 3743 N N . SER A 1 506 ? 28.225 1.320 -15.399 1.00 88.25 506 SER A N 1
ATOM 3744 C CA . SER A 1 506 ? 28.650 -0.075 -15.574 1.00 88.25 506 SER A CA 1
ATOM 3745 C C . SER A 1 506 ? 30.108 -0.271 -15.991 1.00 88.25 506 SER A C 1
ATOM 3747 O O . SER A 1 506 ? 30.691 -1.312 -15.698 1.00 88.25 506 SER A O 1
ATOM 3749 N N . ASN A 1 507 ? 30.707 0.705 -16.675 1.00 83.75 507 ASN A N 1
ATOM 3750 C CA . ASN A 1 507 ? 32.047 0.589 -17.259 1.00 83.75 507 ASN A CA 1
ATOM 3751 C C . ASN A 1 507 ? 33.171 1.205 -16.405 1.00 83.75 507 ASN A C 1
ATOM 3753 O O . ASN A 1 507 ? 34.339 0.886 -16.619 1.00 83.75 507 ASN A O 1
ATOM 3757 N N . SER A 1 508 ? 32.838 2.094 -15.466 1.00 83.81 508 SER A N 1
ATOM 3758 C CA . SER A 1 508 ? 33.814 2.873 -14.689 1.00 83.81 508 SER A CA 1
ATOM 3759 C C . SER A 1 508 ? 33.535 2.907 -13.189 1.00 83.81 508 SER A C 1
ATOM 3761 O O . SER A 1 508 ? 34.391 3.370 -12.442 1.00 83.81 508 SER A O 1
ATOM 3763 N N . LEU A 1 509 ? 32.365 2.430 -12.745 1.00 87.56 509 LEU A N 1
ATOM 3764 C CA . LEU A 1 509 ? 31.898 2.520 -11.361 1.00 87.56 509 LEU A CA 1
ATOM 3765 C C . LEU A 1 509 ? 32.007 3.950 -10.794 1.00 87.56 509 LEU A C 1
ATOM 3767 O O . LEU A 1 509 ? 32.575 4.199 -9.734 1.00 87.56 509 LEU A O 1
ATOM 3771 N N . THR A 1 510 ? 31.469 4.903 -11.551 1.00 90.88 510 THR A N 1
ATOM 3772 C CA . THR A 1 510 ? 31.373 6.328 -11.203 1.00 90.88 510 THR A CA 1
ATOM 3773 C C . THR A 1 510 ? 29.938 6.818 -11.400 1.00 90.88 510 THR A C 1
ATOM 3775 O O . THR A 1 510 ? 29.078 6.048 -11.839 1.00 90.88 510 THR A O 1
ATOM 3778 N N . ASN A 1 511 ? 29.695 8.113 -11.152 1.00 93.06 511 ASN A N 1
ATOM 3779 C CA . ASN A 1 511 ? 28.433 8.792 -11.476 1.00 93.06 511 ASN A CA 1
ATOM 3780 C C . ASN A 1 511 ? 27.230 8.193 -10.721 1.00 93.06 511 ASN A C 1
ATOM 3782 O O . ASN A 1 511 ? 26.205 7.832 -11.306 1.00 93.06 511 ASN A O 1
ATOM 3786 N N . PHE A 1 512 ? 27.422 8.019 -9.414 1.00 97.00 512 PHE A N 1
ATOM 3787 C CA . PHE A 1 512 ? 26.474 7.370 -8.520 1.00 97.00 512 PHE A CA 1
ATOM 3788 C C . PHE A 1 512 ? 25.214 8.208 -8.329 1.00 97.00 512 PHE A C 1
ATOM 3790 O O . PHE A 1 512 ? 25.296 9.416 -8.133 1.00 97.00 512 PHE A O 1
ATOM 3797 N N . PHE A 1 513 ? 24.056 7.556 -8.315 1.00 98.00 513 PHE A N 1
ATOM 3798 C CA . PHE A 1 513 ? 22.782 8.222 -8.075 1.00 98.00 513 PHE A CA 1
ATOM 3799 C C . PHE A 1 513 ? 22.637 8.644 -6.600 1.00 98.00 513 PHE A C 1
ATOM 3801 O O . PHE A 1 513 ? 22.801 7.804 -5.711 1.00 98.00 513 PHE A O 1
ATOM 3808 N N . PRO A 1 514 ? 22.323 9.913 -6.296 1.00 97.38 514 PRO A N 1
ATOM 3809 C CA . PRO A 1 514 ? 21.985 10.355 -4.947 1.00 97.38 514 PRO A CA 1
ATOM 3810 C C . PRO A 1 514 ? 20.466 10.299 -4.743 1.00 97.38 514 PRO A C 1
ATOM 3812 O O . PRO A 1 514 ? 19.736 11.152 -5.250 1.00 97.38 514 PRO A O 1
ATOM 3815 N N . GLY A 1 515 ? 19.966 9.307 -4.000 1.00 96.75 515 GLY A N 1
ATOM 3816 C CA . GLY A 1 515 ? 18.527 9.192 -3.770 1.00 96.75 515 GLY A CA 1
ATOM 3817 C C . GLY A 1 515 ? 17.997 7.785 -3.540 1.00 96.75 515 GLY A C 1
ATOM 3818 O O . GLY A 1 515 ? 18.629 6.967 -2.879 1.00 96.75 515 GLY A O 1
ATOM 3819 N N . MET A 1 516 ? 16.805 7.513 -4.067 1.00 96.25 516 MET A N 1
ATOM 3820 C CA . MET A 1 516 ? 16.188 6.182 -4.059 1.00 96.25 516 MET A CA 1
ATOM 3821 C C . MET A 1 516 ? 15.720 5.797 -5.465 1.00 96.25 516 MET A C 1
ATOM 3823 O O . MET A 1 516 ? 15.345 6.673 -6.246 1.00 96.25 516 MET A O 1
ATOM 3827 N N . ILE A 1 517 ? 15.754 4.500 -5.775 1.00 96.25 517 ILE A N 1
ATOM 3828 C CA . ILE A 1 517 ? 15.217 3.917 -7.014 1.00 96.25 517 ILE A CA 1
ATOM 3829 C C . ILE A 1 517 ? 14.345 2.718 -6.623 1.00 96.25 517 ILE A C 1
ATOM 3831 O O . ILE A 1 517 ? 14.739 1.944 -5.747 1.00 96.25 517 ILE A O 1
ATOM 3835 N N . SER A 1 518 ? 13.184 2.576 -7.258 1.00 92.19 518 SER A N 1
ATOM 3836 C CA . SER A 1 518 ? 12.289 1.418 -7.121 1.00 92.19 518 SER A CA 1
ATOM 3837 C C . SER A 1 518 ? 11.734 1.000 -8.474 1.00 92.19 518 SER A C 1
ATOM 3839 O O . SER A 1 518 ? 11.745 1.796 -9.418 1.00 92.19 518 SER A O 1
ATOM 3841 N N . ASP A 1 519 ? 11.238 -0.232 -8.532 1.00 89.19 519 ASP A N 1
ATOM 3842 C CA . ASP A 1 519 ? 10.482 -0.797 -9.642 1.00 89.19 519 ASP A CA 1
ATOM 3843 C C . ASP A 1 519 ? 11.139 -0.561 -11.002 1.00 89.19 519 ASP A C 1
ATOM 3845 O O . ASP A 1 519 ? 10.575 -0.007 -11.946 1.00 89.19 519 ASP A O 1
ATOM 3849 N N . LEU A 1 520 ? 12.411 -0.956 -11.088 1.00 94.88 520 LEU A N 1
ATOM 3850 C CA . LEU A 1 520 ? 13.152 -0.885 -12.332 1.00 94.88 520 LEU A CA 1
ATOM 3851 C C . LEU A 1 520 ? 12.762 -2.062 -13.218 1.00 94.88 520 LEU A C 1
ATOM 3853 O O . LEU A 1 520 ? 13.017 -3.223 -12.894 1.00 94.88 520 LEU A O 1
ATOM 3857 N N . GLN A 1 521 ? 12.196 -1.752 -14.374 1.00 93.88 521 GLN A N 1
ATOM 3858 C CA . GLN A 1 521 ? 11.693 -2.719 -15.338 1.00 93.88 521 GLN A CA 1
ATOM 3859 C C . GLN A 1 521 ? 12.410 -2.541 -16.674 1.00 93.88 521 GLN A C 1
ATOM 3861 O O . GLN A 1 521 ? 12.533 -1.426 -17.182 1.00 93.88 521 GLN A O 1
ATOM 3866 N N . VAL A 1 522 ? 12.879 -3.639 -17.264 1.00 94.88 522 VAL A N 1
ATOM 3867 C CA . VAL A 1 522 ? 13.571 -3.659 -18.558 1.00 94.88 522 VAL A CA 1
ATOM 3868 C C . VAL A 1 522 ? 12.832 -4.582 -19.511 1.00 94.88 522 VAL A C 1
ATOM 3870 O O . VAL A 1 522 ? 12.613 -5.755 -19.213 1.00 94.88 522 VAL A O 1
ATOM 3873 N N . TYR A 1 523 ? 12.521 -4.064 -20.693 1.00 93.88 523 TYR A N 1
ATOM 3874 C CA . TYR A 1 523 ? 11.791 -4.762 -21.740 1.00 93.88 523 TYR A CA 1
ATOM 3875 C C . TYR A 1 523 ? 12.629 -4.879 -23.013 1.00 93.88 523 TYR A C 1
ATOM 3877 O O . TYR A 1 523 ? 13.308 -3.928 -23.406 1.00 93.88 523 TYR A O 1
ATOM 3885 N N . ASN A 1 524 ? 12.523 -6.011 -23.711 1.00 92.75 524 ASN A N 1
ATOM 3886 C CA . ASN A 1 524 ? 13.085 -6.225 -25.054 1.00 92.75 524 ASN A CA 1
ATOM 3887 C C . ASN A 1 524 ? 12.092 -5.874 -26.178 1.00 92.75 524 ASN A C 1
ATOM 3889 O O . ASN A 1 524 ? 12.149 -6.434 -27.271 1.00 92.75 524 ASN A O 1
ATOM 3893 N N . ALA A 1 525 ? 11.173 -4.950 -25.897 1.00 91.62 525 ALA A N 1
ATOM 3894 C CA . ALA A 1 525 ? 10.141 -4.484 -26.808 1.00 91.62 525 ALA A CA 1
ATOM 3895 C C . ALA A 1 525 ? 9.924 -2.973 -26.663 1.00 91.62 525 ALA A C 1
ATOM 3897 O O . ALA A 1 525 ? 10.383 -2.342 -25.705 1.00 91.62 525 ALA A O 1
ATOM 3898 N N . VAL A 1 526 ? 9.197 -2.403 -27.623 1.00 90.81 526 VAL A N 1
ATOM 3899 C CA . VAL A 1 526 ? 8.661 -1.041 -27.538 1.00 90.81 526 VAL A CA 1
ATOM 3900 C C . VAL A 1 526 ? 7.446 -1.068 -26.614 1.00 90.81 526 VAL A C 1
ATOM 3902 O O . VAL A 1 526 ? 6.453 -1.720 -26.934 1.00 90.81 526 VAL A O 1
ATOM 3905 N N . VAL A 1 527 ? 7.524 -0.358 -25.490 1.00 89.25 527 VAL A N 1
ATOM 3906 C CA . VAL A 1 527 ? 6.365 -0.105 -24.625 1.00 89.25 527 VAL A CA 1
ATOM 3907 C C . VAL A 1 527 ? 5.567 1.058 -25.213 1.00 89.25 527 VAL A C 1
ATOM 3909 O O . VAL A 1 527 ? 6.113 2.123 -25.500 1.00 89.25 527 VAL A O 1
ATOM 3912 N N . LEU A 1 528 ? 4.275 0.837 -25.451 1.00 87.44 528 LEU A N 1
ATOM 3913 C CA . LEU A 1 528 ? 3.371 1.822 -26.045 1.00 87.44 528 LEU A CA 1
ATOM 3914 C C . LEU A 1 528 ? 3.047 2.947 -25.047 1.00 87.44 528 LEU A C 1
ATOM 3916 O O . LEU A 1 528 ? 3.037 2.704 -23.841 1.00 87.44 528 LEU A O 1
ATOM 3920 N N . PRO A 1 529 ? 2.679 4.157 -25.511 1.00 83.69 529 PRO A N 1
ATOM 3921 C CA . PRO A 1 529 ? 2.327 5.265 -24.621 1.00 83.69 529 PRO A CA 1
ATOM 3922 C C . PRO A 1 529 ? 1.246 4.925 -23.584 1.00 83.69 529 PRO A C 1
ATOM 3924 O O . PRO A 1 529 ? 1.357 5.341 -22.438 1.00 83.69 529 PRO A O 1
ATOM 3927 N N . GLN A 1 530 ? 0.234 4.137 -23.956 1.00 76.19 530 GLN A N 1
ATOM 3928 C CA . GLN A 1 530 ? -0.824 3.700 -23.038 1.00 76.19 530 GLN A CA 1
ATOM 3929 C C . GLN A 1 530 ? -0.304 2.733 -21.967 1.00 76.19 530 GLN A C 1
ATOM 3931 O O . GLN A 1 530 ? -0.769 2.772 -20.838 1.00 76.19 530 GLN A O 1
ATOM 3936 N N . GLN A 1 531 ? 0.674 1.891 -22.308 1.00 80.69 531 GLN A N 1
ATOM 3937 C CA . GLN A 1 531 ? 1.306 0.966 -21.363 1.00 80.69 531 GLN A CA 1
ATOM 3938 C C . GLN A 1 531 ? 2.240 1.718 -20.409 1.00 80.69 531 GLN A C 1
ATOM 3940 O O . GLN A 1 531 ? 2.262 1.430 -19.222 1.00 80.69 531 GLN A O 1
ATOM 3945 N N . ALA A 1 532 ? 2.965 2.727 -20.900 1.00 84.06 532 ALA A N 1
ATOM 3946 C CA . ALA A 1 532 ? 3.766 3.604 -20.049 1.00 84.06 532 ALA A CA 1
ATOM 3947 C C . ALA A 1 532 ? 2.892 4.441 -19.097 1.00 84.06 532 ALA A C 1
ATOM 3949 O O . ALA A 1 532 ? 3.271 4.649 -17.950 1.00 84.06 532 ALA A O 1
ATOM 3950 N N . ALA A 1 533 ? 1.721 4.900 -19.558 1.00 77.44 533 ALA A N 1
ATOM 3951 C CA . ALA A 1 533 ? 0.733 5.552 -18.699 1.00 77.44 533 ALA A CA 1
ATOM 3952 C C . ALA A 1 533 ? 0.194 4.585 -17.636 1.00 77.44 533 ALA A C 1
ATOM 3954 O O . ALA A 1 533 ? 0.152 4.946 -16.470 1.00 77.44 533 ALA A O 1
ATOM 3955 N N . GLN A 1 534 ? -0.108 3.341 -18.016 1.00 74.38 534 GLN A N 1
ATOM 3956 C CA . GLN A 1 534 ? -0.516 2.308 -17.067 1.00 74.38 534 GLN A CA 1
ATOM 3957 C C . GLN A 1 534 ? 0.561 2.046 -16.001 1.00 74.38 534 GLN A C 1
ATOM 3959 O O . GLN A 1 534 ? 0.243 2.064 -14.822 1.00 74.38 534 GLN A O 1
ATOM 3964 N N . LEU A 1 535 ? 1.833 1.880 -16.384 1.00 76.56 535 LEU A N 1
ATOM 3965 C CA . LEU A 1 535 ? 2.938 1.705 -15.426 1.00 76.56 535 LEU A CA 1
ATOM 3966 C C . LEU A 1 535 ? 3.086 2.898 -14.465 1.00 76.56 535 LEU A C 1
ATOM 3968 O O . LEU A 1 535 ? 3.446 2.720 -13.307 1.00 76.56 535 LEU A O 1
ATOM 3972 N N . TYR A 1 536 ? 2.806 4.117 -14.935 1.00 84.12 536 TYR A N 1
ATOM 3973 C CA . TYR A 1 536 ? 2.773 5.299 -14.075 1.00 84.12 536 TYR A CA 1
ATOM 3974 C C . TYR A 1 536 ? 1.588 5.273 -13.102 1.00 84.12 536 TYR A C 1
ATOM 3976 O O . TYR A 1 536 ? 1.764 5.557 -11.917 1.00 84.12 536 TYR A O 1
ATOM 3984 N N . ASP A 1 537 ? 0.399 4.928 -13.596 1.00 71.94 537 ASP A N 1
ATOM 3985 C CA . ASP A 1 537 ? -0.836 4.888 -12.811 1.00 71.94 537 ASP A CA 1
ATOM 3986 C C . ASP A 1 537 ? -0.813 3.765 -11.758 1.00 71.94 537 ASP A C 1
ATOM 3988 O O . ASP A 1 537 ? -1.352 3.942 -10.669 1.00 71.94 537 ASP A O 1
ATOM 3992 N N . GLU A 1 538 ? -0.135 2.646 -12.041 1.00 64.69 538 GLU A N 1
ATOM 3993 C CA . GLU A 1 538 ? 0.076 1.539 -11.094 1.00 64.69 538 GLU A CA 1
ATOM 3994 C C . GLU A 1 538 ? 0.990 1.914 -9.909 1.00 64.69 538 GLU A C 1
ATOM 3996 O O . GLU A 1 538 ? 1.004 1.225 -8.885 1.00 64.69 538 GLU A O 1
ATOM 4001 N N . GLY A 1 539 ? 1.715 3.034 -10.002 1.00 71.06 539 GLY A N 1
ATOM 4002 C CA . GLY A 1 539 ? 2.517 3.563 -8.905 1.00 71.06 539 GLY A CA 1
ATOM 4003 C C . GLY A 1 539 ? 3.862 2.857 -8.713 1.00 71.06 539 GLY A C 1
ATOM 4004 O O . GLY A 1 539 ? 4.318 2.078 -9.546 1.00 71.06 539 GLY A O 1
ATOM 4005 N N . ILE A 1 540 ? 4.524 3.168 -7.594 1.00 75.00 540 ILE A N 1
ATOM 4006 C CA . ILE A 1 540 ? 5.879 2.688 -7.260 1.00 75.00 540 ILE A CA 1
ATOM 4007 C C . ILE A 1 540 ? 5.988 1.170 -7.082 1.00 75.00 540 ILE A C 1
ATOM 4009 O O . ILE A 1 540 ? 7.084 0.633 -7.154 1.00 75.00 540 ILE A O 1
ATOM 4013 N N . ASP A 1 541 ? 4.856 0.498 -6.882 1.00 67.75 541 ASP A N 1
ATOM 4014 C CA . ASP A 1 541 ? 4.758 -0.951 -6.700 1.00 67.75 541 ASP A CA 1
ATOM 4015 C C . ASP A 1 541 ? 4.120 -1.629 -7.934 1.00 67.75 541 ASP A C 1
ATOM 4017 O O . ASP A 1 541 ? 3.593 -2.743 -7.840 1.00 67.75 541 ASP A O 1
ATOM 4021 N N . GLY A 1 542 ? 4.106 -0.932 -9.078 1.00 62.50 542 GLY A N 1
ATOM 4022 C CA . GLY A 1 542 ? 3.472 -1.392 -10.306 1.00 62.50 542 GLY A CA 1
ATOM 4023 C C . GLY A 1 542 ? 4.059 -2.707 -10.800 1.00 62.50 542 GLY A C 1
ATOM 4024 O O . GLY A 1 542 ? 5.268 -2.938 -10.771 1.00 62.50 542 GLY A O 1
ATOM 4025 N N . ALA A 1 543 ? 3.193 -3.614 -11.245 1.00 68.50 543 ALA A N 1
ATOM 4026 C CA . ALA A 1 543 ? 3.673 -4.866 -11.800 1.00 68.50 543 ALA A CA 1
ATOM 4027 C C . ALA A 1 543 ? 4.146 -4.617 -13.239 1.00 68.50 543 ALA A C 1
ATOM 4029 O O . ALA A 1 543 ? 3.598 -3.774 -13.949 1.00 68.50 543 ALA A O 1
ATOM 4030 N N . PRO A 1 544 ? 5.116 -5.388 -13.745 1.00 71.56 544 PRO A N 1
ATOM 4031 C CA . PRO A 1 544 ? 5.468 -5.294 -15.143 1.00 71.56 544 PRO A CA 1
ATOM 4032 C C . PRO A 1 544 ? 4.267 -5.576 -16.041 1.00 71.56 544 PRO A C 1
ATOM 4034 O O . PRO A 1 544 ? 3.567 -6.586 -15.893 1.00 71.56 544 PRO A O 1
ATOM 4037 N N . PHE A 1 545 ? 4.067 -4.713 -17.030 1.00 65.00 545 PHE A N 1
ATOM 4038 C CA . PHE A 1 545 ? 3.056 -4.915 -18.050 1.00 65.00 545 PHE A CA 1
ATOM 4039 C C . PHE A 1 545 ? 3.470 -6.103 -18.945 1.00 65.00 545 PHE A C 1
ATOM 4041 O O . PHE A 1 545 ? 4.328 -5.987 -19.819 1.00 65.00 545 PHE A O 1
ATOM 4048 N N . GLY A 1 546 ? 2.836 -7.261 -18.730 1.00 58.53 546 GLY A N 1
ATOM 4049 C CA . GLY A 1 546 ? 2.991 -8.468 -19.551 1.00 58.53 546 GLY A CA 1
ATOM 4050 C C . GLY A 1 546 ? 4.353 -9.177 -19.424 1.00 58.53 546 GLY A C 1
ATOM 4051 O O . GLY A 1 546 ? 5.419 -8.598 -19.590 1.00 58.53 546 GLY A O 1
ATOM 4052 N N . SER A 1 547 ? 4.345 -10.496 -19.208 1.00 59.69 547 SER A N 1
ATOM 4053 C CA . SER A 1 547 ? 5.573 -11.275 -18.961 1.00 59.69 547 SER A CA 1
ATOM 4054 C C . SER A 1 547 ? 6.399 -11.617 -20.210 1.00 59.69 547 SER A C 1
ATOM 4056 O O . SER A 1 547 ? 7.566 -11.969 -20.086 1.00 59.69 547 SER A O 1
ATOM 4058 N N . ASN A 1 548 ? 5.829 -11.527 -21.416 1.00 62.84 548 ASN A N 1
ATOM 4059 C CA . ASN A 1 548 ? 6.465 -12.069 -22.626 1.00 62.84 548 ASN A CA 1
ATOM 4060 C C . ASN A 1 548 ? 7.648 -11.241 -23.159 1.00 62.84 548 ASN A C 1
ATOM 4062 O O . ASN A 1 548 ? 8.461 -11.779 -23.904 1.00 62.84 548 ASN A O 1
ATOM 4066 N N . ASN A 1 549 ? 7.751 -9.960 -22.787 1.00 81.75 549 ASN A N 1
ATOM 4067 C CA . ASN A 1 549 ? 8.816 -9.057 -23.248 1.00 81.75 549 ASN A CA 1
ATOM 4068 C C . ASN A 1 549 ? 9.651 -8.470 -22.098 1.00 81.75 549 ASN A C 1
ATOM 4070 O O . ASN A 1 549 ? 10.520 -7.627 -22.323 1.00 81.75 549 ASN A O 1
ATOM 4074 N N . LEU A 1 550 ? 9.368 -8.881 -20.863 1.00 89.75 550 LEU A N 1
ATOM 4075 C CA . LEU A 1 550 ? 10.110 -8.473 -19.680 1.00 89.75 550 LEU A CA 1
ATOM 4076 C C . LEU A 1 550 ? 11.414 -9.271 -19.610 1.00 89.75 550 LEU A C 1
ATOM 4078 O O . LEU A 1 550 ? 11.392 -10.500 -19.598 1.00 89.75 550 LEU A O 1
ATOM 4082 N N . VAL A 1 551 ? 12.547 -8.578 -19.546 1.00 90.75 551 VAL A N 1
ATOM 4083 C CA . VAL A 1 551 ? 13.878 -9.208 -19.466 1.00 90.75 551 VAL A CA 1
ATOM 4084 C C . VAL A 1 551 ? 14.599 -8.932 -18.152 1.00 90.75 551 VAL A C 1
ATOM 4086 O O . VAL A 1 551 ? 15.562 -9.619 -17.827 1.00 90.75 551 VAL A O 1
ATOM 4089 N N . GLY A 1 552 ? 14.123 -7.964 -17.372 1.00 87.56 552 GLY A N 1
ATOM 4090 C CA . GLY A 1 552 ? 14.607 -7.709 -16.022 1.00 87.56 552 GLY A CA 1
ATOM 4091 C C . GLY A 1 552 ? 13.582 -6.921 -15.223 1.00 87.56 552 GLY A C 1
ATOM 4092 O O . GLY A 1 552 ? 12.952 -6.014 -15.761 1.00 87.56 552 GLY A O 1
ATOM 4093 N N . TRP A 1 553 ? 13.417 -7.277 -13.953 1.00 91.19 553 TRP A N 1
ATOM 4094 C CA . TRP A 1 553 ? 12.562 -6.556 -13.018 1.00 91.19 553 TRP A CA 1
ATOM 4095 C C . TRP A 1 553 ? 13.175 -6.584 -11.622 1.00 91.19 553 TRP A C 1
ATOM 4097 O O . TRP A 1 553 ? 13.496 -7.653 -11.098 1.00 91.19 553 TRP A O 1
ATOM 4107 N N . TRP A 1 554 ? 13.340 -5.397 -11.050 1.00 90.50 554 TRP A N 1
ATOM 4108 C CA . TRP A 1 554 ? 13.824 -5.165 -9.698 1.00 90.50 554 TRP A CA 1
ATOM 4109 C C . TRP A 1 554 ? 12.807 -4.259 -8.991 1.00 90.50 554 TRP A C 1
ATOM 4111 O O . TRP A 1 554 ? 12.913 -3.042 -9.163 1.00 90.50 554 TRP A O 1
ATOM 4121 N N . PRO A 1 555 ? 11.809 -4.838 -8.289 1.00 81.00 555 PRO A N 1
ATOM 4122 C CA . PRO A 1 555 ? 10.784 -4.076 -7.572 1.00 81.00 555 PRO A CA 1
ATOM 4123 C C . PRO A 1 555 ? 11.394 -3.154 -6.510 1.00 81.00 555 PRO A C 1
ATOM 4125 O O . PRO A 1 555 ? 12.389 -3.577 -5.871 1.00 81.00 555 PRO A O 1
#

Radius of gyration: 31.77 Å; chains: 1; bounding box: 90×75×88 Å

Foldseek 3Di:
DVVVVVVVVVVVVVVVVVVVVVVVVVVVVVVVVLLVVLLVLLLVQPPDPVSQVSVLVSVQVNVQVLQALQLVLQLQLLLVVLLPDDADDDQASFVQSLCCQAQCDGVNHHNCVSSVVSHPVSSVVSVQVSCVVSQKHKDKDPWDKTWFFLWLFKIKMWIWIWIWIQHPVGIDIDIRIYMYMDTQAQRAFSVCSNLNHRAGAHEPPADDADADDDDDDDDPDDPDPDDDDHAREDEDEDDAEPPSDDLVQQACRYEYWYADHHPADRSNHQEYEYCDDDPDDHPHHYHHDHPPDPPVVPDPDDDFDDPPDSTDDRDRVVVVVVCVVNNYDDMDSPPPTQNDDDDDDDDDDDRDDSDDPLRDDPDWDAWAQFQDKDFAACPPADFFQFKKKKKWKWAFQDFDDAQAWWFQKWAFAFPDDDRATFTWTQHQPVVQGGFTKTARDPQQIDTDNDHDDHRGIWIWMKIWHGDFFTKMWIDILLDIDIDTGPRTGGRGHHDPQFTMMGQATRPPRHNGGHGTMAWIWMFSHGQDSVNSVQQSSCPRSRDDDDDPGTDDTGD

Secondary structure (DSSP, 8-state):
-HHHHHHHHHHHHHHHHHHHHHHHHHHHHHHHHHHHHHHHHHHTT-SSHHHHHHHHHHHHHHHHHHHHHHHHHHHHHHHHHHHH-SS---S-HHHHHHHHHHHSEETTEE-TTTTTT--HHHHHHHHHHHHHHTT-EEEEEEEEEEEEEEETTEEEEEEEEEEEEEETTEEEEEEEEEEEEEE-TTSB-HHHHHTT---B-EE-SS--------S----TT--SS-----S-EEE--S-SSGGGS-GGG-STT-EEEESS---SSGGG-SEEEESS--SS--SS-EEE--TT--GGGGS-SS------SSS-----HHHHHHHHHTTEE---TTS--TT---S--SS----S-SS-TT-----PEEEESSS--EEE--TT---BT--EEEEEEEEESSPPPTTEEEEEEEE-EESSS--PPEEEEEEE-SSSTTEEEEE-STT-EEE-S--PPTTS-EEEEEEE--STT-EEEEEETTEEEEEE-TT----EE--TT--EEESS-TTTS-S--EEEEEEEEEESSPPPHHHHHHHHHT-TTPPPS-TTSEEEEE-

Sequence (555 aa):
MALIKSKQKKGILLTLAVIVLVVLMVAEIMTYVYLNINYQTIDALGNGAAGSYRIAGTLNSSASTFLRSSLFSALGALSSYESTRNAIYINNTAYALGSLMTNGLIYGTNEITLMGGETLGNYTNSIVQQAKAQGYTLTLSNSSLQVYQTGPSSLNATYYVFAALNSSAGSFSEPIAASAGISLNGSMDLYSVENRDNNRIRFSGGYPSAVLVGNTYAIAGSTGPFQFVYGPIVYVNSFGSCAAVPSQYENANFILATPTDVAAGSCGFGGVITYTPSSTAYTVPYLVYSSSTNIMNYLYNGTSLLLNGPGLALLNLSAVQSAMHNGYYYGSTFTPAYLDWAQGSVGKRSQNGLFSFNLYNRQVAQFNGISSYVSTGTNGLPLGNSVRSVFAWIYPTSYPSVSCCDLIYSYGGAASPSYTAASFRVQNNGGIPNALVFGTGNGNSWVSALSPPLNTWSFVGYVYGAGASSAITIYLNGQSQSNVMSLGAIDTVLPPLYPAMIGASSNSLTNFFPGMISDLQVYNAVVLPQQAAQLYDEGIDGAPFGSNNLVGWWP

pLDDT: mean 72.69, std 20.76, range [25.97, 98.25]